Protein AF-0000000079286617 (afdb_homodimer)

Nearest PDB structures (foldseek):
  8dpw-assembly1_A  TM=8.676E-01  e=1.674E-03  Homo sapiens
  8d74-assembly1_D  TM=7.896E-01  e=5.506E-03  Homo sapiens
  8dpv-assembly1_A  TM=7.436E-01  e=2.528E-02  Homo sapiens
  2q98-assembly1_A  TM=6.261E-01  e=2.191E-02  Homo sapiens
  3ncf-assembly1_A  TM=6.668E-01  e=8.316E-02  Homo sapiens

Sequence (446 aa):
MDTTSRTTLHRQCTQGLLTSLLLSAIVALCTSTPIPPEQIHPWRHYERLVRETHVLDEQHHNVYTSFKTIRFDDASIRIDDFRIAGVPSLNDLPAPVDRYSMQESELLPIHYSRLHVFEQILARARADEFQLRMEGDANFHDHLLVVLNHLQRVVSKLRQTMVSLDIAHDFDATPSNIVFANNQNHSYLNMRILYILQELNDNLSPALEDFLKFMDTHEQPSSMDTTSRTTLHRQCTQGLLTSLLLSAIVALCTSTPIPPEQIHPWRHYERLVRETHVLDEQHHNVYTSFKTIRFDDASIRIDDFRIAGVPSLNDLPAPVDRYSMQESELLPIHYSRLHVFEQILARARADEFQLRMEGDANFHDHLLVVLNHLQRVVSKLRQTMVSLDIAHDFDATPSNIVFANNQNHSYLNMRILYILQELNDNLSPALEDFLKFMDTHEQPSS

Solvent-accessible surface area (backbone atoms only — not comparable to full-atom values): 26546 Å² total; per-residue (Å²): 140,86,86,72,79,68,87,63,95,78,75,79,76,73,69,68,66,65,67,64,64,67,69,63,66,73,68,71,76,72,68,66,68,72,71,65,76,77,79,76,52,68,30,58,38,34,52,52,28,47,51,39,40,51,53,31,50,52,52,38,49,52,51,48,41,48,47,29,33,72,76,59,72,31,67,78,72,73,66,80,50,54,43,46,83,86,56,70,47,58,84,75,44,74,54,70,77,57,50,71,73,51,51,67,78,61,48,50,58,55,52,49,54,48,54,51,47,46,53,56,51,48,52,50,39,33,53,47,42,57,72,61,66,52,62,74,92,70,37,52,43,64,61,46,48,54,39,49,52,35,47,51,49,28,50,50,34,47,50,51,37,35,53,75,66,70,41,88,71,72,82,81,61,71,68,78,85,77,80,74,71,91,62,87,47,63,70,58,43,52,49,51,40,50,50,52,49,49,33,50,56,58,44,46,56,60,50,50,53,51,46,48,54,55,31,69,74,37,72,75,76,82,130,136,90,76,72,85,76,63,94,70,77,76,77,75,67,70,71,63,64,68,66,61,66,71,63,66,73,68,70,77,74,68,67,68,72,74,66,76,77,80,76,53,68,28,58,38,34,52,52,28,45,50,39,40,49,53,31,50,52,54,39,47,52,50,48,42,48,47,28,33,71,76,62,70,31,67,79,72,71,66,82,52,55,43,45,83,86,58,69,48,59,82,75,46,74,52,70,76,57,50,71,73,51,50,67,77,63,48,49,58,55,52,49,55,49,53,51,48,46,53,57,52,47,53,48,38,33,52,46,42,54,71,61,66,52,61,73,92,69,38,53,43,66,61,46,48,53,39,49,53,34,47,50,50,27,50,50,36,48,49,52,38,36,54,74,66,69,40,88,72,74,82,80,62,69,68,78,84,77,80,73,70,91,62,88,47,63,70,58,43,52,51,51,39,49,48,53,47,49,33,49,56,58,44,46,55,60,50,50,52,51,44,49,54,54,31,68,73,38,72,74,76,82,130

Foldseek 3Di:
DDDPDPDPPDDDPDPPPPVPPPVPPPPPCCVVVPPPPPLPFLLVLLVQLLVLLVVLLVLLLVLLQLLCCVVVVDSPDDDVVDDDPQQDAPVVQPDPVVLLPDDCLPRLQVLLLNLLSLLQLLVVLLVLLVLLVDDDSNRCNVSSVVSSVSSVVSSVSSVVSCVSVVRDDDPVDDPDDDDDDDDSDNVVSSVSSSNSSVRVSSSSVVVSVSSVSVSVVGDDDDD/DDPDDPPPPDPDPPPPPPVVPPVPPPPPCVVVVPPPPPLPFLLVLLVQLLVLLVVLLVLLLVLLQLLCCPVVVDSPDDDVVDDDPPQDAPVPQPDPVVLLPDDCLPRLQVLLLNLLSLLLLLVVLLVLLVLLVDDDSNRCNVSSVVSSVSSVVSSVSSVVSCVSVVRDDDPVDDPDDDDDDDDSDNVVSSVSSSNSSVRVSSSSVVVSVSSVSVSVVGDDDDD

Secondary structure (DSSP, 8-state):
--S-SSTT--SGGGGGGGGGTGGGS----------------HHHHHHHHHHHHHHHHHHHHHHHHHHHHHHHS-TT---TTEEETTS--GGGSPPHHHHHH--HHHHHHHHHHHHHHHHHHHHHHHHHHHHHT--GGG--HHHHHHHHHHHHHHHHHHHHHHHHTT----TTPPPP---------HHHHHHHHHHHHHHHHHHHHHHHHHHHHHHHHSPPPP-/---------SGGGGGGGSGGGGGGS----------------HHHHHHHHHHHHHHHHHHHHHHHHHHHHHHHS-TT---TTEEETTS--GGGSPPHHHHHH--HHHHHHHHHHHHHHHHHHHHHHHHHHHHHT--GGG--HHHHHHHHHHHHHHHHHHHHHHHHTT----TTPPPP---------HHHHHHHHHHHHHHHHHHHHHHHHHHHHHHHTSPPPP-

Organism: Patiria miniata (NCBI:txid46514)

Structure (mmCIF, N/CA/C/O backbone):
data_AF-0000000079286617-model_v1
#
loop_
_entity.id
_entity.type
_entity.pdbx_description
1 polymer 'Uncharacterized protein'
#
loop_
_atom_site.group_PDB
_atom_site.id
_atom_site.type_symbol
_atom_site.label_atom_id
_atom_site.label_alt_id
_atom_site.label_comp_id
_atom_site.label_asym_id
_atom_site.label_entity_id
_atom_site.label_seq_id
_atom_site.pdbx_PDB_ins_code
_atom_site.Cartn_x
_atom_site.Cartn_y
_atom_site.Cartn_z
_atom_site.occupancy
_atom_site.B_iso_or_equiv
_atom_site.auth_seq_id
_atom_site.auth_comp_id
_atom_site.auth_asym_id
_atom_site.auth_atom_id
_atom_site.pdbx_PDB_model_num
ATOM 1 N N . MET A 1 1 ? 25.359 62.062 103.312 1 26.34 1 MET A N 1
ATOM 2 C CA . MET A 1 1 ? 25.484 61.031 102.312 1 26.34 1 MET A CA 1
ATOM 3 C C . MET A 1 1 ? 24.109 60.594 101.812 1 26.34 1 MET A C 1
ATOM 5 O O . MET A 1 1 ? 23.375 59.938 102.562 1 26.34 1 MET A O 1
ATOM 9 N N . ASP A 1 2 ? 23.484 61.375 100.875 1 23.72 2 ASP A N 1
ATOM 10 C CA . ASP A 1 2 ? 22.188 61.844 100.438 1 23.72 2 ASP A CA 1
ATOM 11 C C . ASP A 1 2 ? 21.438 60.75 99.688 1 23.72 2 ASP A C 1
ATOM 13 O O . ASP A 1 2 ? 22.031 60 98.875 1 23.72 2 ASP A O 1
ATOM 17 N N . THR A 1 3 ? 20.156 60.281 100.125 1 28.64 3 THR A N 1
ATOM 18 C CA . THR A 1 3 ? 18.953 59.469 99.938 1 28.64 3 THR A CA 1
ATOM 19 C C . THR A 1 3 ? 18.391 59.594 98.562 1 28.64 3 THR A C 1
ATOM 21 O O . THR A 1 3 ? 17.562 58.781 98.125 1 28.64 3 THR A O 1
ATOM 24 N N . THR A 1 4 ? 18.406 60.812 98 1 27.11 4 THR A N 1
ATOM 25 C CA . THR A 1 4 ? 17.328 61.281 97.125 1 27.11 4 THR A CA 1
ATOM 26 C C . THR A 1 4 ? 17.422 60.656 95.75 1 27.11 4 THR A C 1
ATOM 28 O O . THR A 1 4 ? 16.422 60.562 95 1 27.11 4 THR A O 1
ATOM 31 N N . SER A 1 5 ? 18.562 60.5 95.125 1 22.77 5 SER A N 1
ATOM 32 C CA . SER A 1 5 ? 18.609 60.781 93.688 1 22.77 5 SER A CA 1
ATOM 33 C C . SER A 1 5 ? 18.062 59.656 92.875 1 22.77 5 SER A C 1
ATOM 35 O O . SER A 1 5 ? 18.219 59.625 91.625 1 22.77 5 SER A O 1
ATOM 37 N N . ARG A 1 6 ? 18.016 58.406 93.562 1 29.38 6 ARG A N 1
ATOM 38 C CA . ARG A 1 6 ? 18.062 57.312 92.625 1 29.38 6 ARG A CA 1
ATOM 39 C C . ARG A 1 6 ? 16.828 57.312 91.688 1 29.38 6 ARG A C 1
ATOM 41 O O . ARG A 1 6 ? 16.938 57 90.5 1 29.38 6 ARG A O 1
ATOM 48 N N . THR A 1 7 ? 15.695 57.188 92.188 1 28.81 7 THR A N 1
ATOM 49 C CA . THR A 1 7 ? 14.773 56.281 91.5 1 28.81 7 THR A CA 1
ATOM 50 C C . THR A 1 7 ? 13.953 57.031 90.5 1 28.81 7 THR A C 1
ATOM 52 O O . THR A 1 7 ? 12.844 57.469 90.75 1 28.81 7 THR A O 1
ATOM 55 N N . THR A 1 8 ? 14.43 57.906 89.688 1 24.02 8 THR A N 1
ATOM 56 C CA . THR A 1 8 ? 13.828 58.719 88.625 1 24.02 8 THR A CA 1
ATOM 57 C C . THR A 1 8 ? 13.289 57.844 87.562 1 24.02 8 THR A C 1
ATOM 59 O O . THR A 1 8 ? 12.461 58.281 86.75 1 24.02 8 THR A O 1
ATOM 62 N N . LEU A 1 9 ? 13.977 56.688 87.062 1 29.55 9 LEU A N 1
ATOM 63 C CA . LEU A 1 9 ? 13.875 56.344 85.688 1 29.55 9 LEU A CA 1
ATOM 64 C C . LEU A 1 9 ? 12.516 55.75 85.375 1 29.55 9 LEU A C 1
ATOM 66 O O . LEU A 1 9 ? 12.227 54.625 85.75 1 29.55 9 LEU A O 1
ATOM 70 N N . HIS A 1 10 ? 11.219 56.438 85.5 1 25.42 10 HIS A N 1
ATOM 71 C CA . HIS A 1 10 ? 9.773 56.281 85.375 1 25.42 10 HIS A CA 1
ATOM 72 C C . HIS A 1 10 ? 9.406 55.75 84 1 25.42 10 HIS A C 1
ATOM 74 O O . HIS A 1 10 ? 8.648 54.781 83.875 1 25.42 10 HIS A O 1
ATOM 80 N N . ARG A 1 11 ? 8.695 56.375 82.938 1 29.08 11 ARG A N 1
ATOM 81 C CA . ARG A 1 11 ? 7.402 56.469 82.25 1 29.08 11 ARG A CA 1
ATOM 82 C C . ARG A 1 11 ? 7.488 55.969 80.812 1 29.08 11 ARG A C 1
ATOM 84 O O . ARG A 1 11 ? 6.477 55.938 80.125 1 29.08 11 ARG A O 1
ATOM 91 N N . GLN A 1 12 ? 8.648 55.906 80.188 1 27.31 12 GLN A N 1
ATOM 92 C CA . GLN A 1 12 ? 8.531 56 78.75 1 27.31 12 GLN A CA 1
ATOM 93 C C . GLN A 1 12 ? 7.957 54.719 78.125 1 27.31 12 GLN A C 1
ATOM 95 O O . GLN A 1 12 ? 7.48 54.75 77 1 27.31 12 GLN A O 1
ATOM 100 N N . CYS A 1 13 ? 8.023 53.594 78.688 1 28.12 13 CYS A N 1
ATOM 101 C CA . CYS A 1 13 ? 8.031 52.406 77.875 1 28.12 13 CYS A CA 1
ATOM 102 C C . CYS A 1 13 ? 6.613 52.031 77.438 1 28.12 13 CYS A C 1
ATOM 104 O O . CYS A 1 13 ? 6.426 51.156 76.625 1 28.12 13 CYS A O 1
ATOM 106 N N . THR A 1 14 ? 5.555 52.438 78.125 1 28.39 14 THR A N 1
ATOM 107 C CA . THR A 1 14 ? 4.34 51.656 77.938 1 28.39 14 THR A CA 1
ATOM 108 C C . THR A 1 14 ? 3.656 52.094 76.625 1 28.39 14 THR A C 1
ATOM 110 O O . THR A 1 14 ? 2.678 51.5 76.188 1 28.39 14 THR A O 1
ATOM 113 N N . GLN A 1 15 ? 3.906 53.312 76.062 1 33.75 15 GLN A N 1
ATOM 114 C CA . GLN A 1 15 ? 2.932 53.719 75.062 1 33.75 15 GLN A CA 1
ATOM 115 C C . GLN A 1 15 ? 3.092 52.938 73.812 1 33.75 15 GLN A C 1
ATOM 117 O O . GLN A 1 15 ? 2.23 53 72.938 1 33.75 15 GLN A O 1
ATOM 122 N N . GLY A 1 16 ? 4.184 52.312 73.5 1 32.38 16 GLY A N 1
ATOM 123 C CA . GLY A 1 16 ? 4.387 51.969 72.125 1 32.38 16 GLY A CA 1
ATOM 124 C C . GLY A 1 16 ? 3.529 50.812 71.688 1 32.38 16 GLY A C 1
ATOM 125 O O . GLY A 1 16 ? 3.584 50.406 70.5 1 32.38 16 GLY A O 1
ATOM 126 N N . LEU A 1 17 ? 2.949 50.062 72.625 1 34.22 17 LEU A N 1
ATOM 127 C CA . LEU A 1 17 ? 2.428 48.781 72.188 1 34.22 17 LEU A CA 1
ATOM 128 C C . LEU A 1 17 ? 1.095 49 71.438 1 34.22 17 LEU A C 1
ATOM 130 O O . LEU A 1 17 ? 0.598 48.062 70.812 1 34.22 17 LEU A O 1
ATOM 134 N N . LEU A 1 18 ? 0.449 50.094 71.688 1 35.06 18 LEU A N 1
ATOM 135 C CA . LEU A 1 18 ? -0.906 50.094 71.188 1 35.06 18 LEU A CA 1
ATOM 136 C C . LEU A 1 18 ? -0.886 50.219 69.625 1 35.06 18 LEU A C 1
ATOM 138 O O . LEU A 1 18 ? -1.867 49.906 69 1 35.06 18 LEU A O 1
ATOM 142 N N . THR A 1 19 ? 0.154 50.906 69.125 1 38.09 19 THR A N 1
ATOM 143 C CA . THR A 1 19 ? -0.018 51.25 67.75 1 38.09 19 THR A CA 1
ATOM 144 C C . THR A 1 19 ? 0.09 50 66.875 1 38.09 19 THR A C 1
ATOM 146 O O . THR A 1 19 ? -0.281 50.031 65.688 1 38.09 19 THR A O 1
ATOM 149 N N . SER A 1 20 ? 0.682 48.938 67.438 1 37.12 20 SER A N 1
ATOM 150 C CA . SER A 1 20 ? 0.965 47.906 66.438 1 37.12 20 SER A CA 1
ATOM 151 C C . SER A 1 20 ? -0.296 47.125 66.062 1 37.12 20 SER A C 1
ATOM 153 O O . SER A 1 20 ? -0.296 46.344 65.125 1 37.12 20 SER A O 1
ATOM 155 N N . LEU A 1 21 ? -1.249 47.188 66.938 1 35.94 21 LEU A N 1
ATOM 156 C CA . LEU A 1 21 ? -2.271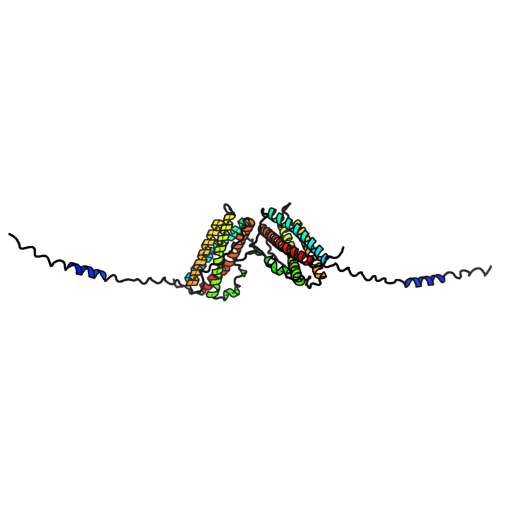 46.156 66.688 1 35.94 21 LEU A CA 1
ATOM 157 C C . LEU A 1 21 ? -3.16 46.594 65.562 1 35.94 21 LEU A C 1
ATOM 159 O O . LEU A 1 21 ? -3.865 45.75 64.938 1 35.94 21 LEU A O 1
ATOM 163 N N . LEU A 1 22 ? -3.252 47.938 65.375 1 37.19 22 LEU A N 1
ATOM 164 C CA . LEU A 1 22 ? -4.336 48.25 64.438 1 37.19 22 LEU A CA 1
ATOM 165 C C . LEU A 1 22 ? -3.941 47.969 63 1 37.19 22 LEU A C 1
ATOM 167 O O . LEU A 1 22 ? -4.758 48.094 62.094 1 37.19 22 LEU A O 1
ATOM 171 N N . LEU A 1 23 ? -2.641 47.844 62.781 1 40.84 23 LEU A N 1
ATOM 172 C CA . LEU A 1 23 ? -2.383 47.812 61.344 1 40.84 23 LEU A CA 1
ATOM 173 C C . LEU A 1 23 ? -2.83 46.469 60.75 1 40.84 23 LEU A C 1
ATOM 175 O O . LEU A 1 23 ? -2.68 46.25 59.531 1 40.84 23 LEU A O 1
ATOM 179 N N . SER A 1 24 ? -3.17 45.562 61.625 1 37.78 24 SER A N 1
ATOM 180 C CA . SER A 1 24 ? -3.273 44.281 60.969 1 37.78 24 SER A CA 1
ATOM 181 C C . SER A 1 24 ? -4.539 44.188 60.094 1 37.78 24 SER A C 1
ATOM 183 O O . SER A 1 24 ? -4.789 43.188 59.469 1 37.78 24 SER A O 1
ATOM 185 N N . ALA A 1 25 ? -5.539 44.969 60.438 1 37.44 25 ALA A N 1
ATOM 186 C CA . ALA A 1 25 ? -6.816 44.469 59.938 1 37.44 25 ALA A CA 1
ATOM 187 C C . ALA A 1 25 ? -6.922 44.656 58.438 1 37.44 25 ALA A C 1
ATOM 189 O O . ALA A 1 25 ? -7.746 44.031 57.781 1 37.44 25 ALA A O 1
ATOM 190 N N . ILE A 1 26 ? -6.383 45.781 57.938 1 36.91 26 ILE A N 1
ATOM 191 C CA . ILE A 1 26 ? -7.07 46.062 56.656 1 36.91 26 ILE A CA 1
ATOM 192 C C . ILE A 1 26 ? -6.445 45.219 55.562 1 36.91 26 ILE A C 1
ATOM 194 O O . ILE A 1 26 ? -5.473 45.625 54.938 1 36.91 26 ILE A O 1
ATOM 198 N N . VAL A 1 27 ? -5.703 44.125 55.781 1 38.16 27 VAL A N 1
ATOM 199 C CA . VAL A 1 27 ? -5.363 43.469 54.531 1 38.16 27 VAL A CA 1
ATOM 200 C C . VAL A 1 27 ? -6.637 43.094 53.781 1 38.16 27 VAL A C 1
ATOM 202 O O . VAL A 1 27 ? -7.336 42.156 54.188 1 38.16 27 VAL A O 1
ATOM 205 N N . ALA A 1 28 ? -7.539 44.062 53.375 1 36.59 28 ALA A N 1
ATOM 206 C CA . ALA A 1 28 ? -8.562 43.719 52.375 1 36.59 28 ALA A CA 1
ATOM 207 C C . ALA A 1 28 ? -8 42.812 51.281 1 36.59 28 ALA A C 1
ATOM 209 O O . ALA A 1 28 ? -7.016 43.156 50.625 1 36.59 28 ALA A O 1
ATOM 210 N N . LEU A 1 29 ? -8.117 41.469 51.5 1 39.75 29 LEU A N 1
ATOM 211 C CA . LEU A 1 29 ? -8.023 40.5 50.438 1 39.75 29 LEU A CA 1
ATOM 212 C C . LEU A 1 29 ? -8.648 41 49.156 1 39.75 29 LEU A C 1
ATOM 214 O O . LEU A 1 29 ? -9.867 41.094 49.062 1 39.75 29 LEU A O 1
ATOM 218 N N . CYS A 1 30 ? -8.195 42.156 48.594 1 42.47 30 CYS A N 1
ATOM 219 C CA . CYS A 1 30 ? -8.523 42.312 47.188 1 42.47 30 CYS A CA 1
ATOM 220 C C . CYS A 1 30 ? -8.359 41 46.438 1 42.47 30 CYS A C 1
ATOM 222 O O . CYS A 1 30 ? -7.246 40.656 46.031 1 42.47 30 CYS A O 1
ATOM 224 N N . THR A 1 31 ? -8.992 39.938 46.938 1 41.25 31 THR A N 1
ATOM 225 C CA . THR A 1 31 ? -9.109 38.812 46 1 41.25 31 THR A CA 1
ATOM 226 C C . THR A 1 31 ? -9.492 39.281 44.625 1 41.25 31 THR A C 1
ATOM 228 O O . THR A 1 31 ? -10.641 39.688 44.375 1 41.25 31 THR A O 1
ATOM 231 N N . SER A 1 32 ? -8.625 40.094 44 1 42.47 32 SER A N 1
ATOM 232 C CA . SER A 1 32 ? -8.906 40.219 42.562 1 42.47 32 SER A CA 1
ATOM 233 C C . SER A 1 32 ? -9.406 38.906 42 1 42.47 32 SER A C 1
ATOM 235 O O . SER A 1 32 ? -8.742 37.875 42.094 1 42.47 32 SER A O 1
ATOM 237 N N . THR A 1 33 ? -10.695 38.719 41.938 1 48.59 33 THR A N 1
ATOM 238 C CA . THR A 1 33 ? -11.219 37.625 41.125 1 48.59 33 THR A CA 1
ATOM 239 C C . THR A 1 33 ? -10.344 37.438 39.906 1 48.59 33 THR A C 1
ATOM 241 O O . THR A 1 33 ? -10.008 38.375 39.188 1 48.59 33 THR A O 1
ATOM 244 N N . PRO A 1 34 ? -9.516 36.438 39.906 1 46.72 34 PRO A N 1
ATOM 245 C CA . PRO A 1 34 ? -8.805 36.219 38.625 1 46.72 34 PRO A CA 1
ATOM 246 C C . PRO A 1 34 ? -9.648 36.594 37.406 1 46.72 34 PRO A C 1
ATOM 248 O O . PRO A 1 34 ? -10.859 36.375 37.406 1 46.72 34 PRO A O 1
ATOM 251 N N . ILE A 1 35 ? -9.461 37.719 36.781 1 46.44 35 ILE A N 1
ATOM 252 C CA . ILE A 1 35 ? -10.086 37.969 35.469 1 46.44 35 ILE A CA 1
ATOM 253 C C . ILE A 1 35 ? -10.289 36.625 34.75 1 46.44 35 ILE A C 1
ATOM 255 O O . ILE A 1 35 ? -9.336 35.875 34.562 1 46.44 35 ILE A O 1
ATOM 259 N N . PRO A 1 36 ? -11.445 36.094 34.812 1 46.69 36 PRO A N 1
ATOM 260 C CA . PRO A 1 36 ? -11.602 34.875 34 1 46.69 36 PRO A CA 1
ATOM 261 C C . PRO A 1 36 ? -10.852 34.938 32.688 1 46.69 36 PRO A C 1
ATOM 263 O O . PRO A 1 36 ? -10.641 36.031 32.125 1 46.69 36 PRO A O 1
ATOM 266 N N . PRO A 1 37 ? -9.922 34.094 32.438 1 50.5 37 PRO A N 1
ATOM 267 C CA . PRO A 1 37 ? -9.25 34.219 31.141 1 50.5 37 PRO A CA 1
ATOM 268 C C . PRO A 1 37 ? -10.18 34.688 30.031 1 50.5 37 PRO A C 1
ATOM 270 O O . PRO A 1 37 ? -11.328 34.25 29.953 1 50.5 37 PRO A O 1
ATOM 273 N N . GLU A 1 38 ? -10.195 35.906 29.656 1 53.78 38 GLU A N 1
ATOM 274 C CA . GLU A 1 38 ? -10.992 36.406 28.547 1 53.78 38 GLU A CA 1
ATOM 275 C C . GLU A 1 38 ? -11.195 35.344 27.469 1 53.78 38 GLU A C 1
ATOM 277 O O . GLU A 1 38 ? -10.227 34.781 26.969 1 53.78 38 GLU A O 1
ATOM 282 N N . GLN A 1 39 ? -12.367 34.75 27.469 1 71.31 39 GLN A N 1
ATOM 283 C CA . GLN A 1 39 ? -12.727 33.719 26.5 1 71.31 39 GLN A CA 1
ATOM 284 C C . GLN A 1 39 ? -12.445 34.188 25.062 1 71.31 39 GLN A C 1
ATOM 286 O O . GLN A 1 39 ? -13.008 35.188 24.609 1 71.31 39 GLN A O 1
ATOM 291 N N . ILE A 1 40 ? -11.328 33.781 24.391 1 81.38 40 ILE A N 1
ATOM 292 C CA . ILE A 1 40 ? -10.992 34.125 23 1 81.38 40 ILE A CA 1
ATOM 293 C C . ILE A 1 40 ? -12.156 33.75 22.094 1 81.38 40 ILE A C 1
ATOM 295 O O . ILE A 1 40 ? -12.695 32.625 22.172 1 81.38 40 ILE A O 1
ATOM 299 N N . HIS A 1 41 ? -12.703 34.75 21.391 1 90.12 41 HIS A N 1
ATOM 300 C CA . HIS A 1 41 ? -13.789 34.562 20.438 1 90.12 41 HIS A CA 1
ATOM 301 C C . HIS A 1 41 ? -13.492 33.406 19.469 1 90.12 41 HIS A C 1
ATOM 303 O O . HIS A 1 41 ? -12.352 33.25 19.016 1 90.12 41 HIS A O 1
ATOM 309 N N . PRO A 1 42 ? -14.453 32.656 19.203 1 90.69 42 PRO A N 1
ATOM 310 C CA . PRO A 1 42 ? -14.242 31.5 18.344 1 90.69 42 PRO A CA 1
ATOM 311 C C . PRO A 1 42 ? -13.578 31.859 17.016 1 90.69 42 PRO A C 1
ATOM 313 O O . PRO A 1 42 ? -12.703 31.141 16.531 1 90.69 42 PRO A O 1
ATOM 316 N N . TRP A 1 43 ? -13.93 32.969 16.469 1 94.56 43 TRP A N 1
ATOM 317 C CA . TRP A 1 43 ? -13.328 33.406 15.219 1 94.56 43 TRP A CA 1
ATOM 318 C C . TRP A 1 43 ? -11.812 33.531 15.367 1 94.56 43 TRP A C 1
ATOM 320 O O . TRP A 1 43 ? -11.062 33.156 14.453 1 94.56 43 TRP A O 1
ATOM 330 N N . ARG A 1 44 ? -11.391 34.031 16.438 1 94.88 44 ARG A N 1
ATOM 331 C CA . ARG A 1 44 ? -9.961 34.219 16.672 1 94.88 44 ARG A CA 1
ATOM 332 C C . ARG A 1 44 ? -9.242 32.875 16.797 1 94.88 44 ARG A C 1
ATOM 334 O O . ARG A 1 44 ? -8.094 32.75 16.391 1 94.88 44 ARG A O 1
ATOM 341 N N . HIS A 1 45 ? -9.867 31.922 17.359 1 96.12 45 HIS A N 1
ATOM 342 C CA . HIS A 1 45 ? -9.305 30.578 17.406 1 96.12 45 HIS A CA 1
ATOM 343 C C . HIS A 1 45 ? -9.109 30.016 16 1 96.12 45 HIS A C 1
ATOM 345 O O . HIS A 1 45 ? -8.039 29.484 15.688 1 96.12 45 HIS A O 1
ATOM 351 N N . TYR A 1 46 ? -10.047 30.203 15.156 1 97.75 46 TYR A N 1
ATOM 352 C CA . TYR A 1 46 ? -9.953 29.734 13.781 1 97.75 46 TYR A CA 1
ATOM 353 C C . TYR A 1 46 ? -8.883 30.5 13.016 1 97.75 46 TYR A C 1
ATOM 355 O O . TYR A 1 46 ? -8.148 29.922 12.211 1 97.75 46 TYR A O 1
ATOM 363 N N . GLU A 1 47 ? -8.859 31.781 13.281 1 97.62 47 GLU A N 1
ATOM 364 C CA . GLU A 1 47 ? -7.844 32.594 12.617 1 97.62 47 GLU A CA 1
ATOM 365 C C . GLU A 1 47 ? -6.441 32.031 12.875 1 97.62 47 GLU A C 1
ATOM 367 O O . GLU A 1 47 ? -5.637 31.922 11.953 1 97.62 47 GLU A O 1
ATOM 372 N N . ARG A 1 48 ? -6.195 31.703 14.117 1 97.69 48 ARG A N 1
ATOM 373 C CA . ARG A 1 48 ? -4.902 31.141 14.492 1 97.69 48 ARG A CA 1
ATOM 374 C C . ARG A 1 48 ? -4.703 29.766 13.867 1 97.69 48 ARG A C 1
ATOM 376 O O . ARG A 1 48 ? -3.617 29.453 13.383 1 97.69 48 ARG A O 1
ATOM 383 N N . LEU A 1 49 ? -5.73 28.953 13.898 1 98.62 49 LEU A N 1
ATOM 384 C CA . LEU A 1 49 ? -5.684 27.609 13.32 1 98.62 49 LEU A CA 1
ATOM 385 C C . LEU A 1 49 ? -5.391 27.672 11.828 1 98.62 49 LEU A C 1
ATOM 387 O O . LEU A 1 49 ? -4.492 26.984 11.336 1 98.62 49 LEU A O 1
ATOM 391 N N . VAL A 1 50 ? -6.062 28.484 11.125 1 98.69 50 VAL A N 1
ATOM 392 C CA . VAL A 1 50 ? -5.91 28.641 9.68 1 98.69 50 VAL A CA 1
ATOM 393 C C . VAL A 1 50 ? -4.504 29.156 9.367 1 98.69 50 VAL A C 1
ATOM 395 O O . VAL A 1 50 ? -3.836 28.625 8.477 1 98.69 50 VAL A O 1
ATOM 398 N N . ARG A 1 51 ? -4.086 30.141 10.117 1 98.44 51 ARG A N 1
ATOM 399 C CA . ARG A 1 51 ? -2.748 30.688 9.906 1 98.44 51 ARG A CA 1
ATOM 400 C C . ARG A 1 51 ? -1.681 29.625 10.086 1 98.44 51 ARG A C 1
ATOM 402 O O . ARG A 1 51 ? -0.809 29.453 9.234 1 98.44 51 ARG A O 1
ATOM 409 N N . GLU A 1 52 ? -1.762 28.922 11.18 1 98.5 52 GLU A N 1
ATOM 410 C CA . GLU A 1 52 ? -0.784 27.875 11.453 1 98.5 52 GLU A CA 1
ATOM 411 C C . GLU A 1 52 ? -0.841 26.781 10.391 1 98.5 52 GLU A C 1
ATOM 413 O O . GLU A 1 52 ? 0.189 26.219 10.016 1 98.5 52 GLU A O 1
ATOM 418 N N . THR A 1 53 ? -2.027 26.438 9.945 1 98.81 53 THR A N 1
ATOM 419 C CA . THR A 1 53 ? -2.176 25.406 8.93 1 98.81 53 THR A CA 1
ATOM 420 C C . THR A 1 53 ? -1.568 25.859 7.602 1 98.81 53 THR A C 1
ATOM 422 O O . THR A 1 53 ? -0.955 25.062 6.891 1 98.81 53 THR A O 1
ATOM 425 N N . HIS A 1 54 ? -1.733 27.109 7.281 1 98.62 54 HIS A N 1
ATOM 426 C CA . HIS A 1 54 ? -1.116 27.656 6.078 1 98.62 54 HIS A CA 1
ATOM 427 C C . HIS A 1 54 ? 0.404 27.562 6.141 1 98.62 54 HIS A C 1
ATOM 429 O O . HIS A 1 54 ? 1.047 27.188 5.152 1 98.62 54 HIS A O 1
ATOM 435 N N . VAL A 1 55 ? 0.925 27.938 7.234 1 98.69 55 VAL A N 1
ATOM 436 C CA . VAL A 1 55 ? 2.373 27.859 7.41 1 98.69 55 VAL A CA 1
ATOM 437 C C . VAL A 1 55 ? 2.836 26.406 7.273 1 98.69 55 VAL A C 1
ATOM 439 O O . VAL A 1 55 ? 3.824 26.125 6.59 1 98.69 55 VAL A O 1
ATOM 442 N N . LEU A 1 56 ? 2.115 25.484 7.941 1 98.88 56 LEU A N 1
ATOM 443 C CA . LEU A 1 56 ? 2.428 24.062 7.816 1 98.88 56 LEU A CA 1
ATOM 444 C C . LEU A 1 56 ? 2.373 23.625 6.355 1 98.88 56 LEU A C 1
ATOM 446 O O . LEU A 1 56 ? 3.279 22.938 5.875 1 98.88 56 LEU A O 1
ATOM 450 N N . ASP A 1 57 ? 1.335 23.953 5.695 1 98.69 57 ASP A N 1
ATOM 451 C CA . ASP A 1 57 ? 1.133 23.562 4.301 1 98.69 57 ASP A CA 1
ATOM 452 C C . ASP A 1 57 ? 2.291 24.047 3.428 1 98.69 57 ASP A C 1
ATOM 454 O O . ASP A 1 57 ? 2.805 23.281 2.604 1 98.69 57 ASP A O 1
ATOM 458 N N . GLU A 1 58 ? 2.668 25.25 3.613 1 98.25 58 GLU A N 1
ATOM 459 C CA . GLU A 1 58 ? 3.762 25.812 2.834 1 98.25 58 GLU A CA 1
ATOM 460 C C . GLU A 1 58 ? 5.074 25.094 3.115 1 98.25 58 GLU A C 1
ATOM 462 O O . GLU A 1 58 ? 5.793 24.719 2.189 1 98.25 58 GLU A O 1
ATOM 467 N N . GLN A 1 59 ? 5.34 24.938 4.383 1 98.44 59 GLN A N 1
ATOM 468 C CA . GLN A 1 59 ? 6.574 24.266 4.77 1 98.44 59 GLN A CA 1
ATOM 469 C C . GLN A 1 59 ? 6.586 22.812 4.273 1 98.44 59 GLN A C 1
ATOM 471 O O . GLN A 1 59 ? 7.598 22.344 3.748 1 98.44 59 GLN A O 1
ATOM 476 N N . HIS A 1 60 ? 5.484 22.172 4.48 1 98.81 60 HIS A N 1
ATOM 477 C CA . HIS A 1 60 ? 5.363 20.781 4.047 1 98.81 60 HIS A CA 1
ATOM 478 C C . HIS A 1 60 ? 5.523 20.656 2.535 1 98.81 60 HIS A C 1
ATOM 480 O O . HIS A 1 60 ? 6.23 19.766 2.051 1 98.81 60 HIS A O 1
ATOM 486 N N . HIS A 1 61 ? 4.863 21.469 1.825 1 98.31 61 HIS A N 1
ATOM 487 C CA . HIS A 1 61 ? 4.926 21.438 0.369 1 98.31 61 HIS A CA 1
ATOM 488 C C . HIS A 1 61 ? 6.363 21.578 -0.123 1 98.31 61 HIS A C 1
ATOM 490 O O . HIS A 1 61 ? 6.785 20.875 -1.041 1 98.31 61 HIS A O 1
ATOM 496 N N . ASN A 1 62 ? 7.059 22.453 0.433 1 98.06 62 ASN A N 1
ATOM 497 C CA . ASN A 1 62 ? 8.461 22.656 0.077 1 98.06 62 ASN A CA 1
ATOM 498 C C . ASN A 1 62 ? 9.281 21.391 0.326 1 98.06 62 ASN A C 1
ATOM 500 O O . ASN A 1 62 ? 10.055 20.969 -0.535 1 98.06 62 ASN A O 1
ATOM 504 N N . VAL A 1 63 ? 9.078 20.812 1.48 1 98.62 63 VAL A N 1
ATOM 505 C CA . VAL A 1 63 ? 9.812 19.609 1.849 1 98.62 63 VAL A CA 1
ATOM 506 C C . VAL A 1 63 ? 9.414 18.453 0.927 1 98.62 63 VAL A C 1
ATOM 508 O O . VAL A 1 63 ? 10.273 17.734 0.425 1 98.62 63 VAL A O 1
ATOM 511 N N . TYR A 1 64 ? 8.125 18.297 0.681 1 98.75 64 TYR A N 1
ATOM 512 C CA . TYR A 1 64 ? 7.578 17.234 -0.158 1 98.75 64 TYR A CA 1
ATOM 513 C C . TYR A 1 64 ? 8.117 17.328 -1.58 1 98.75 64 TYR A C 1
ATOM 515 O O . TYR A 1 64 ? 8.602 16.344 -2.135 1 98.75 64 TYR A O 1
ATOM 523 N N . THR A 1 65 ? 8.133 18.5 -2.121 1 98.44 65 THR A N 1
ATOM 524 C CA . THR A 1 65 ? 8.625 18.734 -3.477 1 98.44 65 THR A CA 1
ATOM 525 C C . THR A 1 65 ? 10.133 18.484 -3.551 1 98.44 65 THR A C 1
ATOM 527 O O . THR A 1 65 ? 10.609 17.812 -4.477 1 98.44 65 THR A O 1
ATOM 530 N N . SER A 1 66 ? 10.859 19 -2.596 1 98.5 66 SER A N 1
ATOM 531 C CA . SER A 1 66 ? 12.305 18.797 -2.561 1 98.5 66 SER A CA 1
ATOM 532 C C . SER A 1 66 ? 12.641 17.312 -2.414 1 98.5 66 SER A C 1
ATOM 534 O O . SER A 1 66 ? 13.57 16.828 -3.059 1 98.5 66 SER A O 1
ATOM 536 N N . PHE A 1 67 ? 11.922 16.656 -1.536 1 98.62 67 PHE A N 1
ATOM 537 C CA . PHE A 1 67 ? 12.141 15.227 -1.316 1 98.62 67 PHE A CA 1
ATOM 538 C C . PHE A 1 67 ? 11.984 14.445 -2.617 1 98.62 67 PHE A C 1
ATOM 540 O O . PHE A 1 67 ? 12.844 13.633 -2.969 1 98.62 67 PHE A O 1
ATOM 547 N N . LYS A 1 68 ? 10.875 14.695 -3.357 1 98.31 68 LYS A N 1
ATOM 548 C CA . LYS A 1 68 ? 10.602 14.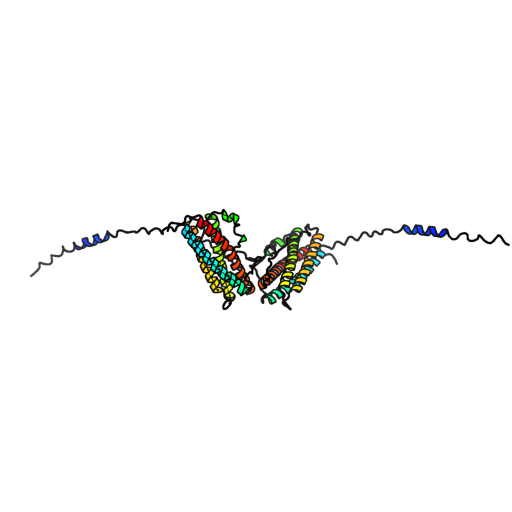039 -4.633 1 98.31 68 LYS A CA 1
ATOM 549 C C . LYS A 1 68 ? 11.711 14.312 -5.641 1 98.31 68 LYS A C 1
ATOM 551 O O . LYS A 1 68 ? 12.18 13.398 -6.328 1 98.31 68 LYS A O 1
ATOM 556 N N . THR A 1 69 ? 12.133 15.5 -5.664 1 98.19 69 THR A N 1
ATOM 557 C CA . THR A 1 69 ? 13.133 15.922 -6.633 1 98.19 69 THR A CA 1
ATOM 558 C C . THR A 1 69 ? 14.5 15.312 -6.309 1 98.19 69 THR A C 1
ATOM 560 O O . THR A 1 69 ? 15.156 14.75 -7.184 1 98.19 69 THR A O 1
ATOM 563 N N . ILE A 1 70 ? 14.867 15.359 -5.102 1 97.88 70 ILE A N 1
ATOM 564 C CA . ILE A 1 70 ? 16.219 14.977 -4.711 1 97.88 70 ILE A CA 1
ATOM 565 C C . ILE A 1 70 ? 16.328 13.461 -4.629 1 97.88 70 ILE A C 1
ATOM 567 O O . ILE A 1 70 ? 17.312 12.867 -5.078 1 97.88 70 ILE A O 1
ATOM 571 N N . ARG A 1 71 ? 15.25 12.82 -4.086 1 96.69 71 ARG A N 1
ATOM 572 C CA . ARG A 1 71 ? 15.344 11.391 -3.797 1 96.69 71 ARG A CA 1
ATOM 573 C C . ARG A 1 71 ? 14.898 10.562 -4.996 1 96.69 71 ARG A C 1
ATOM 575 O O . ARG A 1 71 ? 15.336 9.422 -5.168 1 96.69 71 ARG A O 1
ATOM 582 N N . PHE A 1 72 ? 14.07 11.125 -5.809 1 96.25 72 PHE A N 1
ATOM 583 C CA . PHE A 1 72 ? 13.469 10.312 -6.863 1 96.25 72 PHE A CA 1
ATOM 584 C C . PHE A 1 72 ? 13.703 10.945 -8.227 1 96.25 72 PHE A C 1
ATOM 586 O O . PHE A 1 72 ? 13.281 10.398 -9.25 1 96.25 72 PHE A O 1
ATOM 593 N N . ASP A 1 73 ? 14.328 12.133 -8.25 1 95.69 73 ASP A N 1
ATOM 594 C CA . ASP A 1 73 ? 14.633 12.875 -9.469 1 95.69 73 ASP A CA 1
ATOM 595 C C . ASP A 1 73 ? 13.367 13.141 -10.281 1 95.69 73 ASP A C 1
ATOM 597 O O . ASP A 1 73 ? 13.367 13.016 -11.508 1 95.69 73 ASP A O 1
ATOM 601 N N . ASP A 1 74 ? 12.242 13.32 -9.586 1 95.06 74 ASP A N 1
ATOM 602 C CA . ASP A 1 74 ? 10.938 13.523 -10.211 1 95.06 74 ASP A CA 1
ATOM 603 C C . ASP A 1 74 ? 9.992 14.273 -9.273 1 95.06 74 ASP A C 1
ATOM 605 O O . ASP A 1 74 ? 9.375 13.672 -8.391 1 95.06 74 ASP A O 1
ATOM 609 N N . ALA A 1 75 ? 9.836 15.516 -9.57 1 94.62 75 ALA A N 1
ATOM 610 C CA . ALA A 1 75 ? 9.016 16.359 -8.711 1 94.62 75 ALA A CA 1
ATOM 611 C C . ALA A 1 75 ? 7.543 15.961 -8.781 1 94.62 75 ALA A C 1
ATOM 613 O O . ALA A 1 75 ? 6.742 16.344 -7.926 1 94.62 75 ALA A O 1
ATOM 614 N N . SER A 1 76 ? 7.199 15.203 -9.805 1 95.12 76 SER A N 1
ATOM 615 C CA . SER A 1 76 ? 5.789 14.891 -10.031 1 95.12 76 SER A CA 1
ATOM 616 C C . SER A 1 76 ? 5.453 13.484 -9.555 1 95.12 76 SER A C 1
ATOM 618 O O . SER A 1 76 ? 4.297 13.055 -9.633 1 95.12 76 SER A O 1
ATOM 620 N N . ILE A 1 77 ? 6.387 12.773 -9 1 96.5 77 ILE A N 1
ATOM 621 C CA . ILE A 1 77 ? 6.184 11.375 -8.648 1 96.5 77 ILE A CA 1
ATOM 622 C C . ILE A 1 77 ? 5.074 11.258 -7.605 1 96.5 77 ILE A C 1
ATOM 624 O O . ILE A 1 77 ? 4.992 12.078 -6.691 1 96.5 77 ILE A O 1
ATOM 628 N N . ARG A 1 78 ? 4.246 10.242 -7.852 1 95.44 78 ARG A N 1
ATOM 629 C CA . ARG A 1 78 ? 3.234 9.805 -6.898 1 95.44 78 ARG A CA 1
ATOM 630 C C . ARG A 1 78 ? 3.189 8.281 -6.816 1 95.44 78 ARG A C 1
ATOM 632 O O . ARG A 1 78 ? 3.553 7.59 -7.77 1 95.44 78 ARG A O 1
ATOM 639 N N . ILE A 1 79 ? 2.875 7.773 -5.668 1 94.69 79 ILE A N 1
ATOM 640 C CA . ILE A 1 79 ? 2.826 6.324 -5.504 1 94.69 79 ILE A CA 1
ATOM 641 C C . ILE A 1 79 ? 1.4 5.891 -5.176 1 94.69 79 ILE A C 1
ATOM 643 O O . ILE A 1 79 ? 1.175 5.172 -4.199 1 94.69 79 ILE A O 1
ATOM 647 N N . ASP A 1 80 ? 0.522 6.078 -6.102 1 92.06 80 ASP A N 1
ATOM 648 C CA . ASP A 1 80 ? -0.924 6.047 -5.902 1 92.06 80 ASP A CA 1
ATOM 649 C C . ASP A 1 80 ? -1.428 4.609 -5.762 1 92.06 80 ASP A C 1
ATOM 651 O O . ASP A 1 80 ? -2.477 4.37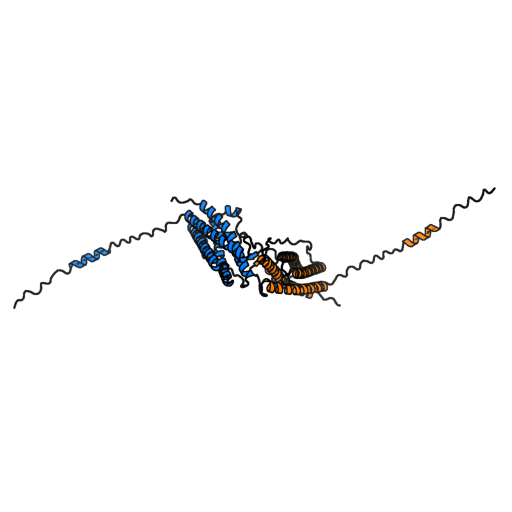1 -5.16 1 92.06 80 ASP A O 1
ATOM 655 N N . ASP A 1 81 ? -0.683 3.688 -6.188 1 92.69 81 ASP A N 1
ATOM 656 C CA . ASP A 1 81 ? -1.115 2.2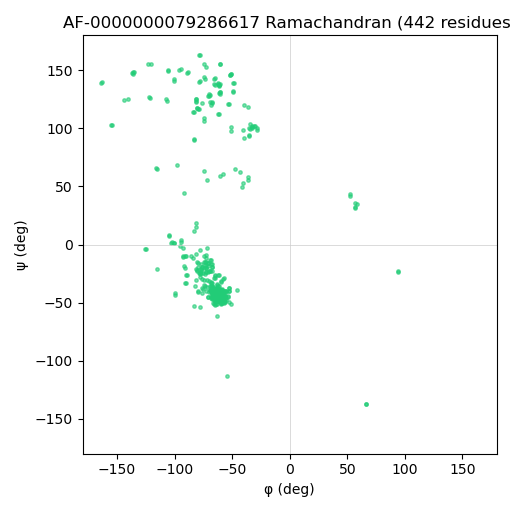95 -6.094 1 92.69 81 ASP A CA 1
ATOM 657 C C . ASP A 1 81 ? -0.913 1.75 -4.684 1 92.69 81 ASP A C 1
ATOM 659 O O . ASP A 1 81 ? -1.593 0.808 -4.273 1 92.69 81 ASP A O 1
ATOM 663 N N . PHE A 1 82 ? 0.049 2.398 -4.004 1 94.88 82 PHE A N 1
ATOM 664 C CA . PHE A 1 82 ? 0.458 1.844 -2.721 1 94.88 82 PHE A CA 1
ATOM 665 C C . PHE A 1 82 ? -0.408 2.395 -1.593 1 94.88 82 PHE A C 1
ATOM 667 O O . PHE A 1 82 ? -0.875 3.533 -1.661 1 94.88 82 PHE A O 1
ATOM 674 N N . ARG A 1 83 ? -0.563 1.546 -0.622 1 93.81 83 ARG A N 1
ATOM 675 C CA . ARG A 1 83 ? -1.19 1.922 0.642 1 93.81 83 ARG A CA 1
ATOM 676 C C . ARG A 1 83 ? -0.418 1.351 1.826 1 93.81 83 ARG A C 1
ATOM 678 O O . ARG A 1 83 ? 0.234 0.312 1.707 1 93.81 83 ARG A O 1
ATOM 685 N N . ILE A 1 84 ? -0.457 2.072 2.871 1 94.75 84 ILE A N 1
ATOM 686 C CA . ILE A 1 84 ? 0.059 1.575 4.145 1 94.75 84 ILE A CA 1
ATOM 687 C C . ILE A 1 84 ? -1.044 1.611 5.199 1 94.75 84 ILE A C 1
ATOM 689 O O . ILE A 1 84 ? -1.651 2.658 5.434 1 94.75 84 ILE A O 1
ATOM 693 N N . ALA A 1 85 ? -1.226 0.477 5.797 1 89.38 85 ALA A N 1
ATOM 694 C CA . ALA A 1 85 ? -2.279 0.371 6.805 1 89.38 85 ALA A CA 1
ATOM 695 C C . ALA A 1 85 ? -2.023 1.322 7.969 1 89.38 85 ALA A C 1
ATOM 697 O O . ALA A 1 85 ? -0.888 1.452 8.438 1 89.38 85 ALA A O 1
ATOM 698 N N . GLY A 1 86 ? -3.076 1.963 8.391 1 90.25 86 GLY A N 1
ATOM 699 C CA . GLY A 1 86 ? -2.967 2.84 9.547 1 90.25 86 GLY A CA 1
ATOM 700 C C . GLY A 1 86 ? -2.697 4.285 9.18 1 90.25 86 GLY A C 1
ATOM 701 O O . GLY A 1 86 ? -2.881 5.188 10 1 90.25 86 GLY A O 1
ATOM 702 N N . VAL A 1 87 ? -2.139 4.5 7.98 1 94.81 87 VAL A N 1
ATOM 703 C CA . VAL A 1 87 ? -1.918 5.867 7.523 1 94.81 87 VAL A CA 1
ATOM 704 C C . VAL A 1 87 ? -3.213 6.434 6.945 1 94.81 87 VAL A C 1
ATOM 706 O O . VAL A 1 87 ? -3.807 5.844 6.039 1 94.81 87 VAL A O 1
ATOM 709 N N . PRO A 1 88 ? -3.594 7.57 7.496 1 94.69 88 PRO A N 1
ATOM 710 C CA . PRO A 1 88 ? -4.836 8.148 6.98 1 94.69 88 PRO A CA 1
ATOM 711 C C . PRO A 1 88 ? -4.754 8.484 5.492 1 94.69 88 PRO A C 1
ATOM 713 O O . PRO A 1 88 ? -3.785 9.102 5.047 1 94.69 88 PRO A O 1
ATOM 716 N N . SER A 1 89 ? -5.711 8.047 4.781 1 94.31 89 SER A N 1
ATOM 717 C CA . SER A 1 89 ? -5.816 8.336 3.355 1 94.31 89 SER A CA 1
ATOM 718 C C . SER A 1 89 ? -6.902 9.367 3.08 1 94.31 89 SER A C 1
ATOM 720 O O . SER A 1 89 ? -7.91 9.422 3.789 1 94.31 89 SER A O 1
ATOM 722 N N . LEU A 1 90 ? -6.68 10.133 2.053 1 94 90 LEU A N 1
ATOM 723 C CA . LEU A 1 90 ? -7.684 11.102 1.63 1 94 90 LEU A CA 1
ATOM 724 C C . LEU A 1 90 ? -9.016 10.422 1.334 1 94 90 LEU A C 1
ATOM 726 O O . LEU A 1 90 ? -10.078 11 1.564 1 94 90 LEU A O 1
ATOM 730 N N . ASN A 1 91 ? -8.867 9.195 0.928 1 89.75 91 ASN A N 1
ATOM 731 C CA . ASN A 1 91 ? -10.055 8.445 0.536 1 89.75 91 ASN A CA 1
ATOM 732 C C . ASN A 1 91 ? -10.914 8.094 1.743 1 89.75 91 ASN A C 1
ATOM 734 O O . ASN A 1 91 ? -12.078 7.719 1.59 1 89.75 91 ASN A O 1
ATOM 738 N N . ASP A 1 92 ? -10.383 8.203 2.881 1 90.69 92 ASP A N 1
ATOM 739 C CA . ASP A 1 92 ? -11.133 7.891 4.094 1 90.69 92 ASP A CA 1
ATOM 740 C C . ASP A 1 92 ? -11.852 9.125 4.633 1 90.69 92 ASP A C 1
ATOM 742 O O . ASP A 1 92 ? -12.617 9.031 5.594 1 90.69 92 ASP A O 1
ATOM 746 N N . LEU A 1 93 ? -11.531 10.234 4.086 1 95.75 93 LEU A N 1
ATOM 747 C CA . LEU A 1 93 ? -12.234 11.469 4.422 1 95.75 93 LEU A CA 1
ATOM 748 C C . LEU A 1 93 ? -13.578 11.539 3.699 1 95.75 93 LEU A C 1
ATOM 750 O O . LEU A 1 93 ? -13.688 11.133 2.539 1 95.75 93 LEU A O 1
ATOM 754 N N . PRO A 1 94 ? -14.602 12.039 4.445 1 95.19 94 PRO A N 1
ATOM 755 C CA . PRO A 1 94 ? -15.828 12.273 3.688 1 95.19 94 PRO A CA 1
ATOM 756 C C . PRO A 1 94 ? -15.594 13.094 2.42 1 95.19 94 PRO A C 1
ATOM 758 O O . PRO A 1 94 ? -14.719 13.961 2.395 1 95.19 94 PRO A O 1
ATOM 761 N N . ALA A 1 95 ? -16.406 12.766 1.425 1 95 95 ALA A N 1
ATOM 762 C CA . ALA A 1 95 ? -16.266 13.477 0.155 1 95 95 ALA A CA 1
ATOM 763 C C . ALA A 1 95 ? -16.5 14.977 0.335 1 95 95 ALA A C 1
ATOM 765 O O . ALA A 1 95 ? -17.234 15.391 1.24 1 95 95 ALA A O 1
ATOM 766 N N . PRO A 1 96 ? -15.93 15.742 -0.57 1 93.81 96 PRO A N 1
ATOM 767 C CA . PRO A 1 96 ? -16.047 17.188 -0.438 1 93.81 96 PRO A CA 1
ATOM 768 C C . PRO A 1 96 ? -17.5 17.672 -0.351 1 93.81 96 PRO A C 1
ATOM 770 O O . PRO A 1 96 ? -17.812 18.531 0.462 1 93.81 96 PRO A O 1
ATOM 773 N N . VAL A 1 97 ? -18.344 17.109 -1.104 1 94 97 VAL A N 1
ATOM 774 C CA . VAL A 1 97 ? -19.75 17.531 -1.135 1 94 97 VAL A CA 1
ATOM 775 C C . VAL A 1 97 ? -20.406 17.25 0.215 1 94 97 VAL A C 1
ATOM 777 O O . VAL A 1 97 ? -21.219 18.031 0.693 1 94 97 VAL A O 1
ATOM 780 N N . ASP A 1 98 ? -20.062 16.172 0.8 1 95.75 98 ASP A N 1
ATOM 781 C CA . ASP A 1 98 ? -20.594 15.812 2.107 1 95.75 98 ASP A CA 1
ATOM 782 C C . ASP A 1 98 ? -20 16.688 3.207 1 95.75 98 ASP A C 1
ATOM 784 O O . ASP A 1 98 ? -20.719 17.141 4.105 1 95.75 98 ASP A O 1
ATOM 788 N N . ARG A 1 99 ? -18.75 16.953 3.092 1 95.25 99 ARG A N 1
ATOM 789 C CA . ARG A 1 99 ? -18.062 17.766 4.105 1 95.25 99 ARG A CA 1
ATOM 790 C C . ARG A 1 99 ? -18.641 19.172 4.16 1 95.25 99 ARG A C 1
ATOM 792 O O . ARG A 1 99 ? -18.719 19.781 5.234 1 95.25 99 ARG A O 1
ATOM 799 N N . TYR A 1 100 ? -19.031 19.641 3.029 1 94 100 TYR A N 1
ATOM 800 C CA . TYR A 1 100 ? -19.562 20.984 2.957 1 94 100 TYR A CA 1
ATOM 801 C C . TYR A 1 100 ? -20.797 21.125 3.84 1 94 100 TYR A C 1
ATOM 803 O O . TYR A 1 100 ? -21.062 22.203 4.391 1 94 100 TYR A O 1
ATOM 811 N N . SER A 1 101 ? -21.609 20.109 4.02 1 94.75 101 SER A N 1
ATOM 812 C CA . SER A 1 101 ? -22.844 20.172 4.777 1 94.75 101 SER A CA 1
ATOM 813 C C . SER A 1 101 ? -22.625 19.766 6.234 1 94.75 101 SER A C 1
ATOM 815 O O . SER A 1 101 ? -23.531 19.906 7.066 1 94.75 101 SER A O 1
ATOM 817 N N . MET A 1 102 ? -21.484 19.25 6.59 1 96.44 102 MET A N 1
ATOM 818 C CA . MET A 1 102 ? -21.219 18.766 7.941 1 96.44 102 MET A CA 1
ATOM 819 C C . MET A 1 102 ? -21.031 19.938 8.898 1 96.44 102 MET A C 1
ATOM 821 O O . MET A 1 102 ? -20.484 20.984 8.523 1 96.44 102 MET A O 1
ATOM 825 N N . GLN A 1 103 ? -21.516 19.75 10.133 1 96 103 GLN A N 1
ATOM 826 C CA . GLN A 1 103 ? -21.312 20.734 11.188 1 96 103 GLN A CA 1
ATOM 827 C C . GLN A 1 103 ? -19.906 20.625 11.781 1 96 103 GLN A C 1
ATOM 829 O O . GLN A 1 103 ? -19.234 19.594 11.625 1 96 103 GLN A O 1
ATOM 834 N N . GLU A 1 104 ? -19.484 21.672 12.492 1 96.44 104 GLU A N 1
ATOM 835 C CA . GLU A 1 104 ? -18.172 21.719 13.133 1 96.44 104 GLU A CA 1
ATOM 836 C C . GLU A 1 104 ? -18 20.578 14.117 1 96.44 104 GLU A C 1
ATOM 838 O O . GLU A 1 104 ? -16.938 19.953 14.18 1 96.44 104 GLU A O 1
ATOM 843 N N . SER A 1 105 ? -19.062 20.344 14.805 1 97 105 SER A N 1
ATOM 844 C CA . SER A 1 105 ? -19 19.328 15.859 1 97 105 SER A CA 1
ATOM 845 C C . SER A 1 105 ? -18.828 17.938 15.273 1 97 105 SER A C 1
ATOM 847 O O . SER A 1 105 ? -18.422 17 15.984 1 97 105 SER A O 1
ATOM 849 N N . GLU A 1 106 ? -19.031 17.797 13.977 1 97.5 106 GLU A N 1
ATOM 850 C CA . GLU A 1 106 ? -18.891 16.516 13.289 1 97.5 106 GLU A CA 1
ATOM 851 C C . GLU A 1 106 ? -17.547 16.406 12.586 1 97.5 106 GLU A C 1
ATOM 853 O O . GLU A 1 106 ? -16.891 15.359 12.648 1 97.5 106 GLU A O 1
ATOM 858 N N . LEU A 1 107 ? -17.125 17.453 11.93 1 98.25 107 LEU A N 1
ATOM 859 C CA . LEU A 1 107 ? -16.016 17.391 10.992 1 98.25 107 LEU A CA 1
ATOM 860 C C . LEU A 1 107 ? -14.695 17.672 11.695 1 98.25 107 LEU A C 1
ATOM 862 O O . LEU A 1 107 ? -13.664 17.078 11.352 1 98.25 107 LEU A O 1
ATOM 866 N N . LEU A 1 108 ? -14.656 18.516 12.711 1 98.25 108 LEU A N 1
ATOM 867 C CA . LEU A 1 108 ? -13.406 18.906 13.359 1 98.25 108 LEU A CA 1
ATOM 868 C C . LEU A 1 108 ? -12.781 17.703 14.07 1 98.25 108 LEU A C 1
ATOM 870 O O . LEU A 1 108 ? -11.562 17.5 14 1 98.25 108 LEU A O 1
ATOM 874 N N . PRO A 1 109 ? -13.586 16.844 14.742 1 97.62 109 PRO A N 1
ATOM 875 C CA . PRO A 1 109 ? -13 15.664 15.367 1 97.62 109 PRO A CA 1
ATOM 876 C C . PRO A 1 109 ? -12.336 14.734 14.359 1 97.62 109 PRO A C 1
ATOM 878 O O . PRO A 1 109 ? -11.336 14.086 14.672 1 97.62 109 PRO A O 1
ATOM 881 N N . ILE A 1 110 ? -12.906 14.625 13.18 1 97.25 110 ILE A N 1
ATOM 882 C CA . ILE A 1 110 ? -12.328 13.797 12.125 1 97.25 110 ILE A CA 1
ATOM 883 C C . ILE A 1 110 ? -10.961 14.344 11.727 1 97.25 110 ILE A C 1
ATOM 885 O O . ILE A 1 110 ? -9.977 13.594 11.68 1 97.25 110 ILE A O 1
ATOM 889 N N . HIS A 1 111 ? -10.867 15.656 11.484 1 97.81 111 HIS A N 1
ATOM 890 C CA . HIS A 1 111 ? -9.594 16.281 11.141 1 97.81 111 HIS A CA 1
ATOM 891 C C . HIS A 1 111 ? -8.586 16.141 12.281 1 97.81 111 HIS A C 1
ATOM 893 O O . HIS A 1 111 ? -7.414 15.844 12.039 1 97.81 111 HIS A O 1
ATOM 899 N N . TYR A 1 112 ? -9.062 16.328 13.477 1 97.5 112 TYR A N 1
ATOM 900 C CA . TYR A 1 112 ? -8.18 16.234 14.641 1 97.5 112 TYR A CA 1
ATOM 901 C C . TYR A 1 112 ? -7.547 14.844 14.727 1 97.5 112 TYR A C 1
ATOM 903 O O . TYR A 1 112 ? -6.324 14.719 14.844 1 97.5 112 TYR A O 1
ATOM 911 N N . SER A 1 113 ? -8.359 13.836 14.656 1 96.12 113 SER A N 1
ATOM 912 C CA . SER A 1 113 ? -7.871 12.469 14.773 1 96.12 113 SER A CA 1
ATOM 913 C C . SER A 1 113 ? -6.859 12.148 13.672 1 96.12 113 SER A C 1
ATOM 915 O O . SER A 1 113 ? -5.824 11.531 13.938 1 96.12 113 SER A O 1
ATOM 917 N N . ARG A 1 114 ? -7.109 12.547 12.461 1 95.88 114 ARG A N 1
ATOM 918 C CA . ARG A 1 114 ? -6.238 12.273 11.32 1 95.88 114 ARG A CA 1
ATOM 919 C C . ARG A 1 114 ? -4.898 12.992 11.477 1 95.88 114 ARG A C 1
ATOM 921 O O . ARG A 1 114 ? -3.84 12.375 11.328 1 95.88 114 ARG A O 1
ATOM 928 N N . LEU A 1 115 ? -4.965 14.289 11.82 1 96.94 115 LEU A N 1
ATOM 929 C CA . LEU A 1 115 ? -3.738 15.07 11.953 1 96.94 115 LEU A CA 1
ATOM 930 C C . LEU A 1 115 ? -2.926 14.594 13.156 1 96.94 115 LEU A C 1
ATOM 932 O O . LEU A 1 115 ? -1.693 14.617 13.125 1 96.94 115 LEU A O 1
ATOM 936 N N . HIS A 1 116 ? -3.631 14.164 14.117 1 96.31 116 HIS A N 1
ATOM 937 C CA . HIS A 1 116 ? -2.959 13.625 15.297 1 96.31 116 HIS A CA 1
ATOM 938 C C . HIS A 1 116 ? -2.207 12.344 14.961 1 96.31 116 HIS A C 1
ATOM 940 O O . HIS A 1 116 ? -1.086 12.133 15.43 1 96.31 116 HIS A O 1
ATOM 946 N N . VAL A 1 117 ? -2.805 11.5 14.188 1 96.12 117 VAL A N 1
ATOM 947 C CA . VAL A 1 117 ? -2.141 10.289 13.734 1 96.12 117 VAL A CA 1
ATOM 948 C C . VAL A 1 117 ? -0.9 10.648 12.922 1 96.12 117 VAL A C 1
ATOM 950 O O . VAL A 1 117 ? 0.149 10.016 13.07 1 96.12 117 VAL A O 1
ATOM 953 N N . PHE A 1 118 ? -0.962 11.672 12.086 1 97.12 118 PHE A N 1
ATOM 954 C CA . PHE A 1 118 ? 0.168 12.07 11.258 1 97.12 118 PHE A CA 1
ATOM 955 C C . PHE A 1 118 ? 1.328 12.555 12.117 1 97.12 118 PHE A C 1
ATOM 957 O O . PHE A 1 118 ? 2.49 12.438 11.727 1 97.12 118 PHE A O 1
ATOM 964 N N . GLU A 1 119 ? 1.04 13.078 13.312 1 95.81 119 GLU A N 1
ATOM 965 C CA . GLU A 1 119 ? 2.125 13.445 14.219 1 95.81 119 GLU A CA 1
ATOM 966 C C . GLU A 1 119 ? 3.008 12.242 14.547 1 95.81 119 GLU A C 1
ATOM 968 O O . GLU A 1 119 ? 4.234 12.328 14.477 1 95.81 119 GLU A O 1
ATOM 973 N N . GLN A 1 120 ? 2.318 11.219 14.828 1 94.25 120 GLN A N 1
ATOM 974 C CA . GLN A 1 120 ? 3.045 10 15.164 1 94.25 120 GLN A CA 1
ATOM 975 C C . GLN A 1 120 ? 3.779 9.438 13.953 1 94.25 120 GLN A C 1
ATOM 977 O O . GLN A 1 120 ? 4.941 9.039 14.055 1 94.25 120 GLN A O 1
ATOM 982 N N . ILE A 1 121 ? 3.102 9.391 12.875 1 96.56 121 ILE A N 1
ATOM 983 C CA . ILE A 1 121 ? 3.619 8.789 11.648 1 96.56 121 ILE A CA 1
ATOM 984 C C . ILE A 1 121 ? 4.812 9.602 11.148 1 96.56 121 ILE A C 1
ATOM 986 O O . ILE A 1 121 ? 5.797 9.039 10.672 1 96.56 121 ILE A O 1
ATOM 990 N N . LEU A 1 122 ? 4.723 10.938 11.234 1 97.5 122 LEU A N 1
ATOM 991 C CA . LEU A 1 122 ? 5.816 11.789 10.789 1 97.5 122 LEU A CA 1
ATOM 992 C C . LEU A 1 122 ? 7.039 11.617 11.688 1 97.5 122 LEU A C 1
ATOM 994 O O . LEU A 1 122 ? 8.18 11.695 11.219 1 97.5 122 LEU A O 1
ATOM 998 N N . ALA A 1 123 ? 6.812 11.414 12.945 1 96.25 123 ALA A N 1
ATOM 999 C CA . ALA A 1 123 ? 7.922 11.102 13.844 1 96.25 123 ALA A CA 1
ATOM 1000 C C . ALA A 1 123 ? 8.633 9.82 13.414 1 96.25 123 ALA A C 1
ATOM 1002 O O . ALA A 1 123 ? 9.859 9.742 13.453 1 96.25 123 ALA A O 1
ATOM 1003 N N . ARG A 1 124 ? 7.891 8.859 13.016 1 95.56 124 ARG A N 1
ATOM 1004 C CA . ARG A 1 124 ? 8.469 7.617 12.523 1 95.56 124 ARG A CA 1
ATOM 1005 C C . ARG A 1 124 ? 9.219 7.84 11.211 1 95.56 124 ARG A C 1
ATOM 1007 O O . ARG A 1 124 ? 10.273 7.246 10.992 1 95.56 124 ARG A O 1
ATOM 1014 N N . ALA A 1 125 ? 8.609 8.633 10.32 1 97.56 125 ALA A N 1
ATOM 1015 C CA . ALA A 1 125 ? 9.297 8.977 9.078 1 97.56 125 ALA A CA 1
ATOM 1016 C C . ALA A 1 125 ? 10.648 9.625 9.359 1 97.56 125 ALA A C 1
ATOM 1018 O O . ALA A 1 125 ? 11.625 9.359 8.648 1 97.56 125 ALA A O 1
ATOM 1019 N N . ARG A 1 126 ? 10.695 10.461 10.352 1 98 126 ARG A N 1
ATOM 1020 C CA . ARG A 1 126 ? 11.945 11.094 10.734 1 98 126 ARG A CA 1
ATOM 1021 C C . ARG A 1 126 ? 12.961 10.062 11.227 1 98 126 ARG A C 1
ATOM 1023 O O . ARG A 1 126 ? 14.148 10.164 10.93 1 98 126 ARG A O 1
ATOM 1030 N N . ALA A 1 127 ? 12.492 9.117 12 1 96.56 127 ALA A N 1
ATOM 1031 C CA . ALA A 1 127 ? 13.359 8.031 12.438 1 96.56 127 ALA A CA 1
ATOM 1032 C C . ALA A 1 127 ? 13.891 7.242 11.242 1 96.56 127 ALA A C 1
ATOM 1034 O O . ALA A 1 127 ? 15.062 6.848 11.227 1 96.56 127 ALA A O 1
ATOM 1035 N N . ASP A 1 128 ? 13.039 6.973 10.258 1 96.81 128 ASP A N 1
ATOM 1036 C CA . ASP A 1 128 ? 13.477 6.332 9.023 1 96.81 128 ASP A CA 1
ATOM 1037 C C . ASP A 1 128 ? 14.555 7.16 8.328 1 96.81 128 ASP A C 1
ATOM 1039 O O . ASP A 1 128 ? 15.555 6.617 7.852 1 96.81 128 ASP A O 1
ATOM 1043 N N . GLU A 1 129 ? 14.273 8.445 8.281 1 98.06 129 GLU A N 1
ATOM 1044 C CA . GLU A 1 129 ? 15.234 9.352 7.656 1 98.06 129 GLU A CA 1
ATOM 1045 C C . GLU A 1 129 ? 16.594 9.289 8.344 1 98.06 129 GLU A C 1
ATOM 1047 O O . GLU A 1 129 ? 17.625 9.297 7.684 1 98.06 129 GLU A O 1
ATOM 1052 N N . PHE A 1 130 ? 16.562 9.234 9.594 1 96.75 130 PHE A N 1
ATOM 1053 C CA . PHE A 1 130 ? 17.797 9.125 10.359 1 96.75 130 PHE A CA 1
ATOM 1054 C C . PHE A 1 130 ? 18.547 7.84 10 1 96.75 130 PHE A C 1
ATOM 1056 O O . PHE A 1 130 ? 19.781 7.844 9.891 1 96.75 130 PHE A O 1
ATOM 1063 N N . GLN A 1 131 ? 17.828 6.797 9.836 1 95.44 131 GLN A N 1
ATOM 1064 C CA . GLN A 1 131 ? 18.406 5.5 9.508 1 95.44 131 GLN A CA 1
ATOM 1065 C C . GLN A 1 131 ? 19.062 5.52 8.133 1 95.44 131 GLN A C 1
ATOM 1067 O O . GLN A 1 131 ? 20.016 4.781 7.879 1 95.44 131 GLN A O 1
ATOM 1072 N N . LEU A 1 132 ? 18.547 6.363 7.246 1 96.56 132 LEU A N 1
ATOM 1073 C CA . LEU A 1 132 ? 19.062 6.449 5.883 1 96.56 132 LEU A CA 1
ATOM 1074 C C . LEU A 1 132 ? 20.453 7.059 5.867 1 96.56 132 LEU A C 1
ATOM 1076 O O . LEU A 1 132 ? 21.203 6.879 4.906 1 96.56 132 LEU A O 1
ATOM 1080 N N . ARG A 1 133 ? 20.859 7.82 6.871 1 93 133 ARG A N 1
ATOM 1081 C CA . ARG A 1 133 ? 22.188 8.422 7.039 1 93 133 ARG A CA 1
ATOM 1082 C C . ARG A 1 133 ? 22.594 9.203 5.797 1 93 133 ARG A C 1
ATOM 1084 O O . ARG A 1 133 ? 23.703 9.039 5.293 1 93 133 ARG A O 1
ATOM 1091 N N . MET A 1 134 ? 21.594 9.906 5.309 1 93.69 134 MET A N 1
ATOM 1092 C CA . MET A 1 134 ? 21.875 10.773 4.168 1 93.69 134 MET A CA 1
ATOM 1093 C C . MET A 1 134 ? 22.688 11.992 4.602 1 93.69 134 MET A C 1
ATOM 1095 O O . MET A 1 134 ? 22.688 12.359 5.777 1 93.69 134 MET A O 1
ATOM 1099 N N . GLU A 1 135 ? 23.469 12.555 3.68 1 93.38 135 GLU A N 1
ATOM 1100 C CA . GLU A 1 135 ? 24.312 13.703 3.996 1 93.38 135 GLU A CA 1
ATOM 1101 C C . GLU A 1 135 ? 23.969 14.906 3.123 1 93.38 135 GLU A C 1
ATOM 1103 O O . GLU A 1 135 ? 23.297 14.758 2.094 1 93.38 135 GLU A O 1
ATOM 1108 N N . GLY A 1 136 ? 24.281 16.125 3.631 1 94.38 136 GLY A N 1
ATOM 1109 C CA . GLY A 1 136 ? 24.109 17.344 2.859 1 94.38 136 GLY A CA 1
ATOM 1110 C C . GLY A 1 136 ? 22.656 17.656 2.551 1 94.38 136 GLY A C 1
ATOM 1111 O O . GLY A 1 136 ? 21.797 17.547 3.42 1 94.38 136 GLY A O 1
ATOM 1112 N N . ASP A 1 137 ? 22.422 18.078 1.305 1 92.19 137 ASP A N 1
ATOM 1113 C CA . ASP A 1 137 ? 21.094 18.5 0.862 1 92.19 137 ASP A CA 1
ATOM 1114 C C . ASP A 1 137 ? 20.125 17.328 0.825 1 92.19 137 ASP A C 1
ATOM 1116 O O . ASP A 1 137 ? 18.906 17.531 0.824 1 92.19 137 ASP A O 1
ATOM 1120 N N . ALA A 1 138 ? 20.672 16.141 0.801 1 94.5 138 ALA A N 1
ATOM 1121 C CA . ALA A 1 138 ? 19.828 14.953 0.7 1 94.5 138 ALA A CA 1
ATOM 1122 C C . ALA A 1 138 ? 19.312 14.531 2.072 1 94.5 138 ALA A C 1
ATOM 1124 O O . ALA A 1 138 ? 18.469 13.641 2.176 1 94.5 138 ALA A O 1
ATOM 1125 N N . ASN A 1 139 ? 19.844 15.094 3.117 1 96.88 139 ASN A N 1
ATOM 1126 C CA . ASN A 1 139 ? 19.391 14.797 4.469 1 96.88 139 ASN A CA 1
ATOM 1127 C C . ASN A 1 139 ? 18.156 15.617 4.84 1 96.88 139 ASN A C 1
ATOM 1129 O O . ASN A 1 139 ? 18.25 16.828 5.039 1 96.88 139 ASN A O 1
ATOM 1133 N N . PHE A 1 140 ? 17.094 14.914 5.02 1 98.5 140 PHE A N 1
ATOM 1134 C CA . PHE A 1 140 ? 15.828 15.602 5.246 1 98.5 140 PHE A CA 1
ATOM 1135 C C . PHE A 1 140 ? 15.43 15.531 6.711 1 98.5 140 PHE A C 1
ATOM 1137 O O . PHE A 1 140 ? 14.32 15.938 7.078 1 98.5 140 PHE A O 1
ATOM 1144 N N . HIS A 1 141 ? 16.234 15.062 7.566 1 98.31 141 HIS A N 1
ATOM 1145 C CA . HIS A 1 141 ? 15.914 14.812 8.969 1 98.31 141 HIS A CA 1
ATOM 1146 C C . HIS A 1 141 ? 15.422 16.094 9.648 1 98.31 141 HIS A C 1
ATOM 1148 O O . HIS A 1 141 ? 14.367 16.078 10.289 1 98.31 141 HIS A O 1
ATOM 1154 N N . ASP A 1 142 ? 16.156 17.156 9.5 1 97.81 142 ASP A N 1
ATOM 1155 C CA . ASP A 1 142 ? 15.781 18.406 10.156 1 97.81 142 ASP A CA 1
ATOM 1156 C C . ASP A 1 142 ? 14.578 19.047 9.469 1 97.81 142 ASP A C 1
ATOM 1158 O O . ASP A 1 142 ? 13.758 19.703 10.125 1 97.81 142 ASP A O 1
ATOM 1162 N N . HIS A 1 143 ? 14.5 18.922 8.156 1 98.19 143 HIS A N 1
ATOM 1163 C CA . HIS A 1 143 ? 13.328 19.422 7.441 1 98.19 143 HIS A CA 1
ATOM 1164 C C . HIS A 1 143 ? 12.047 18.766 7.941 1 98.19 143 HIS A C 1
ATOM 1166 O O . HIS A 1 143 ? 11.031 19.438 8.133 1 98.19 143 HIS A O 1
ATOM 1172 N N . LEU A 1 144 ? 12.156 17.469 8.188 1 98.69 144 LEU A N 1
ATOM 1173 C CA . LEU A 1 144 ? 11 16.734 8.695 1 98.69 144 LEU A CA 1
ATOM 1174 C C . LEU A 1 144 ? 10.656 17.172 10.109 1 98.69 144 LEU A C 1
ATOM 1176 O O . LEU A 1 144 ? 9.484 17.203 10.492 1 98.69 144 LEU A O 1
ATOM 1180 N N . LEU A 1 145 ? 11.641 17.531 10.867 1 98.5 145 LEU A N 1
ATOM 1181 C CA . LEU A 1 145 ? 11.414 18.047 12.211 1 98.5 145 LEU A CA 1
ATOM 1182 C C . LEU A 1 145 ? 10.625 19.359 12.164 1 98.5 145 LEU A C 1
ATOM 1184 O O . LEU A 1 145 ? 9.727 19.578 12.977 1 98.5 145 LEU A O 1
ATOM 1188 N N . VAL A 1 146 ? 10.953 20.25 11.273 1 9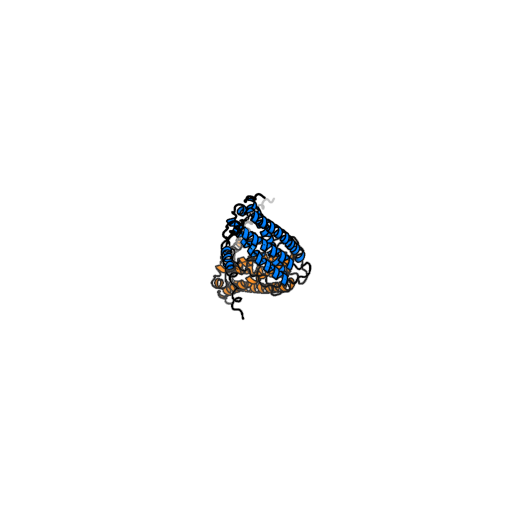8.62 146 VAL A N 1
ATOM 1189 C CA . VAL A 1 146 ? 10.25 21.516 11.117 1 98.62 146 VAL A CA 1
ATOM 1190 C C . VAL A 1 146 ? 8.781 21.25 10.797 1 98.62 146 VAL A C 1
ATOM 1192 O O . VAL A 1 146 ? 7.895 21.859 11.406 1 98.62 146 VAL A O 1
ATOM 1195 N N . VAL A 1 147 ? 8.539 20.359 9.844 1 98.88 147 VAL A N 1
ATOM 1196 C CA . VAL A 1 147 ? 7.172 20.016 9.461 1 98.88 147 VAL A CA 1
ATOM 1197 C C . VAL A 1 147 ? 6.434 19.422 10.664 1 98.88 147 VAL A C 1
ATOM 1199 O O . VAL A 1 147 ? 5.285 19.797 10.938 1 98.88 147 VAL A O 1
ATOM 1202 N N . LEU A 1 148 ? 7.098 18.531 11.398 1 98.75 148 LEU A N 1
ATOM 1203 C CA . LEU A 1 148 ? 6.5 17.906 12.57 1 98.75 148 LEU A CA 1
ATOM 1204 C C . LEU A 1 148 ? 6.129 18.953 13.609 1 98.75 148 LEU A C 1
ATOM 1206 O O . LEU A 1 148 ? 5.039 18.922 14.18 1 98.75 148 LEU A O 1
ATOM 1210 N N . ASN A 1 149 ? 6.988 19.922 13.852 1 98.75 149 ASN A N 1
ATOM 1211 C CA . ASN A 1 149 ? 6.719 20.984 14.812 1 98.75 149 ASN A CA 1
ATOM 1212 C C . ASN A 1 149 ? 5.504 21.812 14.406 1 98.75 149 ASN A C 1
ATOM 1214 O O . ASN A 1 149 ? 4.656 22.125 15.242 1 98.75 149 ASN A O 1
ATOM 1218 N N . HIS A 1 150 ? 5.484 22.141 13.164 1 98.81 150 HIS A N 1
ATOM 1219 C CA . HIS A 1 150 ? 4.344 22.922 12.688 1 98.81 150 HIS A CA 1
ATOM 1220 C C . HIS A 1 150 ? 3.057 22.094 12.766 1 98.81 150 HIS A C 1
ATOM 1222 O O . HIS A 1 150 ? 1.989 22.641 13.062 1 98.81 150 HIS A O 1
ATOM 1228 N N . LEU A 1 151 ? 3.111 20.812 12.461 1 98.88 151 LEU A N 1
ATOM 1229 C CA . LEU A 1 151 ? 1.945 19.953 12.578 1 98.88 151 LEU A CA 1
ATOM 1230 C C . LEU A 1 151 ? 1.439 19.906 14.016 1 98.88 151 LEU A C 1
ATOM 1232 O O . LEU A 1 151 ? 0.233 19.984 14.258 1 98.88 151 LEU A O 1
ATOM 1236 N N . GLN A 1 152 ? 2.348 19.828 14.914 1 98.44 152 GLN A N 1
ATOM 1237 C CA . GLN A 1 152 ? 1.995 19.812 16.328 1 98.44 152 GLN A CA 1
ATOM 1238 C C . GLN A 1 152 ? 1.297 21.094 16.75 1 98.44 152 GLN A C 1
ATOM 1240 O O . GLN A 1 152 ? 0.37 21.078 17.562 1 98.44 152 GLN A O 1
ATOM 1245 N N . ARG A 1 153 ? 1.755 22.188 16.234 1 98.62 153 ARG A N 1
ATOM 1246 C CA . ARG A 1 153 ? 1.099 23.453 16.5 1 98.62 153 ARG A CA 1
ATOM 1247 C C . ARG A 1 153 ? -0.328 23.469 15.961 1 98.62 153 ARG A C 1
ATOM 1249 O O . ARG A 1 153 ? -1.248 23.938 16.625 1 98.62 153 ARG A O 1
ATOM 1256 N N . VAL A 1 154 ? -0.461 22.969 14.766 1 98.81 154 VAL A N 1
ATOM 1257 C CA . VAL A 1 154 ? -1.788 22.906 14.164 1 98.81 154 VAL A CA 1
ATOM 1258 C C . VAL A 1 154 ? -2.705 22.031 15.016 1 98.81 154 VAL A C 1
ATOM 1260 O O . VAL A 1 154 ? -3.832 22.422 15.328 1 98.81 154 VAL A O 1
ATOM 1263 N N . VAL A 1 155 ? -2.26 20.875 15.383 1 98.06 155 VAL A N 1
ATOM 1264 C CA . VAL A 1 155 ? -3.043 19.953 16.203 1 98.06 155 VAL A CA 1
ATOM 1265 C C . VAL A 1 155 ? -3.42 20.625 17.516 1 98.06 155 VAL A C 1
ATOM 1267 O O . VAL A 1 155 ? -4.562 20.531 17.969 1 98.06 155 VAL A O 1
ATOM 1270 N N . SER A 1 156 ? -2.479 21.328 18.078 1 98.06 156 SER A N 1
ATOM 1271 C CA . SER A 1 156 ? -2.729 22.047 19.312 1 98.06 156 SER A CA 1
ATOM 1272 C C . SER A 1 156 ? -3.799 23.125 19.125 1 98.06 156 SER A C 1
ATOM 1274 O O . SER A 1 156 ? -4.715 23.234 19.953 1 98.06 156 SER A O 1
ATOM 1276 N N . LYS A 1 157 ? -3.66 23.922 18.109 1 98.31 157 LYS A N 1
ATOM 1277 C CA . LYS A 1 157 ? -4.637 24.969 17.844 1 98.31 157 LYS A CA 1
ATOM 1278 C C . LYS A 1 157 ? -6.012 24.391 17.531 1 98.31 157 LYS A C 1
ATOM 1280 O O . LYS A 1 157 ? -7.035 24.969 17.906 1 98.31 157 LYS A O 1
ATOM 1285 N N . LEU A 1 158 ? -6.02 23.281 16.844 1 98.62 158 LEU A N 1
ATOM 1286 C CA . LEU A 1 158 ? -7.281 22.594 16.562 1 98.62 158 LEU A CA 1
ATOM 1287 C C . LEU A 1 158 ? -7.949 22.141 17.859 1 98.62 158 LEU A C 1
ATOM 1289 O O . LEU A 1 158 ? -9.156 22.312 18.031 1 98.62 158 LEU A O 1
ATOM 1293 N N . ARG A 1 159 ? -7.207 21.562 18.719 1 97.25 159 ARG A N 1
ATOM 1294 C CA . ARG A 1 159 ? -7.711 21.172 20.031 1 97.25 159 ARG A CA 1
ATOM 1295 C C . ARG A 1 159 ? -8.305 22.375 20.766 1 97.25 159 ARG A C 1
ATOM 1297 O O . ARG A 1 159 ? -9.422 22.297 21.281 1 97.25 159 ARG A O 1
ATOM 1304 N N . GLN A 1 160 ? -7.59 23.5 20.797 1 97.06 160 GLN A N 1
ATOM 1305 C CA . GLN A 1 160 ? -8.062 24.703 21.469 1 97.06 160 GLN A CA 1
ATOM 1306 C C . GLN A 1 160 ? -9.367 25.203 20.859 1 97.06 160 GLN A C 1
ATOM 1308 O O . GLN A 1 160 ? -10.273 25.625 21.578 1 97.06 160 GLN A O 1
ATOM 1313 N N . THR A 1 161 ? -9.406 25.109 19.578 1 97.81 161 THR A N 1
ATOM 1314 C CA . THR A 1 161 ? -10.617 25.531 18.875 1 97.81 161 THR A CA 1
ATOM 1315 C C . THR A 1 161 ? -11.805 24.656 19.266 1 97.81 161 THR A C 1
ATOM 1317 O O . THR A 1 161 ? -12.867 25.172 19.609 1 97.81 161 THR A O 1
ATOM 1320 N N . MET A 1 162 ? -11.57 23.406 19.266 1 97.75 162 MET A N 1
ATOM 1321 C CA . MET A 1 162 ? -12.641 22.469 19.594 1 97.75 162 MET A CA 1
ATOM 1322 C C . MET A 1 162 ? -13.078 22.656 21.047 1 97.75 162 MET A C 1
ATOM 1324 O O . MET A 1 162 ? -14.281 22.641 21.344 1 97.75 162 MET A O 1
ATOM 1328 N N . VAL A 1 163 ? -12.148 22.844 21.891 1 96.31 163 VAL A N 1
ATOM 1329 C CA . VAL A 1 163 ? -12.461 23.062 23.312 1 96.31 163 VAL A CA 1
ATOM 1330 C C . VAL A 1 163 ? -13.273 24.359 23.453 1 96.31 163 VAL A C 1
ATOM 1332 O O . VAL A 1 163 ? -14.273 24.375 24.188 1 96.31 163 VAL A O 1
ATOM 1335 N N . SER A 1 164 ? -12.891 25.406 22.812 1 94.69 164 SER A N 1
ATOM 1336 C CA . SER A 1 164 ? -13.586 26.688 22.891 1 94.69 164 SER A CA 1
ATOM 1337 C C . SER A 1 164 ? -15.016 26.578 22.375 1 94.69 164 SER A C 1
ATOM 1339 O O . SER A 1 164 ? -15.891 27.344 22.766 1 94.69 164 SER A O 1
ATOM 1341 N N . LEU A 1 165 ? -15.25 25.656 21.531 1 95.69 165 LEU A N 1
ATOM 1342 C CA . LEU A 1 165 ? -16.562 25.453 20.938 1 95.69 165 LEU A CA 1
ATOM 1343 C C . LEU A 1 165 ? -17.359 24.406 21.703 1 95.69 165 LEU A C 1
ATOM 1345 O O . LEU A 1 165 ? -18.469 24.031 21.297 1 95.69 165 LEU A O 1
ATOM 1349 N N . ASP A 1 166 ? -16.781 23.938 22.766 1 95.62 166 ASP A N 1
ATOM 1350 C CA . ASP A 1 166 ? -17.406 22.906 23.609 1 95.62 166 ASP A CA 1
ATOM 1351 C C . ASP A 1 166 ? -17.734 21.672 22.781 1 95.62 166 ASP A C 1
ATOM 1353 O O . ASP A 1 166 ? -18.828 21.094 22.938 1 95.62 166 ASP A O 1
ATOM 1357 N N . ILE A 1 167 ? -16.859 21.391 21.844 1 96.88 167 ILE A N 1
ATOM 1358 C CA . ILE A 1 167 ? -17 20.172 21.062 1 96.88 167 ILE A CA 1
ATOM 1359 C C . ILE A 1 167 ? -16.453 18.984 21.828 1 96.88 167 ILE A C 1
ATOM 1361 O O . ILE A 1 167 ? -15.289 19 22.234 1 96.88 167 ILE A O 1
ATOM 1365 N N . ALA A 1 168 ? -17.297 18 22.031 1 94.06 168 ALA A N 1
ATOM 1366 C CA . ALA A 1 168 ? -16.906 16.812 22.781 1 94.06 168 ALA A CA 1
ATOM 1367 C C . ALA A 1 168 ? -15.914 15.953 22 1 94.06 168 ALA A C 1
ATOM 1369 O O . ALA A 1 168 ? -16.156 15.617 20.844 1 94.06 168 ALA A O 1
ATOM 1370 N N . HIS A 1 169 ? -14.812 15.625 22.625 1 95.25 169 HIS A N 1
ATOM 1371 C CA . HIS A 1 169 ? -13.781 14.758 22.047 1 95.25 169 HIS A CA 1
ATOM 1372 C C . HIS A 1 169 ? -12.844 14.234 23.141 1 95.25 169 HIS A C 1
ATOM 1374 O O . HIS A 1 169 ? -12.523 14.945 24.094 1 95.25 169 HIS A O 1
ATOM 1380 N N . ASP A 1 170 ? -12.508 13 22.984 1 94.12 170 ASP A N 1
ATOM 1381 C CA . ASP A 1 170 ? -11.5 12.445 23.875 1 94.12 170 ASP A CA 1
ATOM 1382 C C . ASP A 1 170 ? -10.094 12.766 23.391 1 94.12 170 ASP A C 1
ATOM 1384 O O . ASP A 1 170 ? -9.484 11.969 22.672 1 94.12 170 ASP A O 1
ATOM 1388 N N . PHE A 1 171 ? -9.586 13.875 23.844 1 93.12 171 PHE A N 1
ATOM 1389 C CA . PHE A 1 171 ? -8.297 14.359 23.375 1 93.12 171 PHE A CA 1
ATOM 1390 C C . PHE A 1 171 ? -7.164 13.516 23.953 1 93.12 171 PHE A C 1
ATOM 1392 O O . PHE A 1 171 ? -6.027 13.594 23.484 1 93.12 171 PHE A O 1
ATOM 1399 N N . ASP A 1 172 ? -7.461 12.758 24.953 1 85.44 172 ASP A N 1
ATOM 1400 C CA . ASP A 1 172 ? -6.434 11.969 25.625 1 85.44 172 ASP A CA 1
ATOM 1401 C C . ASP A 1 172 ? -6.348 10.562 25.031 1 85.44 172 ASP A C 1
ATOM 1403 O O . ASP A 1 172 ? -5.465 9.781 25.406 1 85.44 172 ASP A O 1
ATOM 1407 N N . ALA A 1 173 ? -7.266 10.375 24.094 1 84.06 173 ALA A N 1
ATOM 1408 C CA . ALA A 1 173 ? -7.191 9.07 23.438 1 84.06 173 ALA A CA 1
ATOM 1409 C C . ALA A 1 173 ? -5.918 8.953 22.609 1 84.06 173 ALA A C 1
ATOM 1411 O O . ALA A 1 173 ? -5.582 9.852 21.828 1 84.06 173 ALA A O 1
ATOM 1412 N N . THR A 1 174 ? -5.129 7.965 22.922 1 77.31 174 THR A N 1
ATOM 1413 C CA . THR A 1 174 ? -3.928 7.73 22.125 1 77.31 174 THR A CA 1
ATOM 1414 C C . THR A 1 174 ? -4.266 6.973 20.844 1 77.31 174 THR A C 1
ATOM 1416 O O . THR A 1 174 ? -4.887 5.906 20.906 1 77.31 174 THR A O 1
ATOM 1419 N N . PRO A 1 175 ? -3.994 7.676 19.828 1 75.12 175 PRO A N 1
ATOM 1420 C CA . PRO A 1 175 ? -4.227 6.902 18.594 1 75.12 175 PRO A CA 1
ATOM 1421 C C . PRO A 1 175 ? -3.518 5.551 18.609 1 75.12 175 PRO A C 1
ATOM 1423 O O . PRO A 1 175 ? -2.516 5.379 19.312 1 75.12 175 PRO A O 1
ATOM 1426 N N . SER A 1 176 ? -4.18 4.668 18.016 1 75.06 176 SER A N 1
ATOM 1427 C CA . SER A 1 176 ? -3.543 3.357 17.922 1 75.06 176 SER A CA 1
ATOM 1428 C C . SER A 1 176 ? -2.113 3.475 17.406 1 75.06 176 SER A C 1
ATOM 1430 O O . SER A 1 176 ? -1.841 4.254 16.5 1 75.06 176 SER A O 1
ATOM 1432 N N . ASN A 1 177 ? -1.26 2.816 18.109 1 79.75 177 ASN A N 1
ATOM 1433 C CA . ASN A 1 177 ? 0.147 2.822 17.719 1 79.75 177 ASN A CA 1
ATOM 1434 C C . ASN A 1 177 ? 0.352 2.201 16.344 1 79.75 177 ASN A C 1
ATOM 1436 O O . ASN A 1 177 ? -0.021 1.049 16.125 1 79.75 177 ASN A O 1
ATOM 1440 N N . ILE A 1 178 ? 0.735 3.035 15.391 1 84.38 178 ILE A N 1
ATOM 1441 C CA . ILE A 1 178 ? 1.078 2.525 14.07 1 84.38 178 ILE A CA 1
ATOM 1442 C C . ILE A 1 178 ? 2.504 1.979 14.078 1 84.38 178 ILE A C 1
ATOM 1444 O O . ILE A 1 178 ? 3.449 2.697 14.406 1 84.38 178 ILE A O 1
ATOM 1448 N N . VAL A 1 179 ? 2.615 0.727 13.836 1 86.56 179 VAL A N 1
ATOM 1449 C CA . VAL A 1 179 ? 3.918 0.073 13.812 1 86.56 179 VAL A CA 1
ATOM 1450 C C . VAL A 1 179 ? 4.297 -0.266 12.375 1 86.56 179 VAL A C 1
ATOM 1452 O O . VAL A 1 179 ? 3.537 -0.926 11.664 1 86.56 179 VAL A O 1
ATOM 1455 N N . PHE A 1 180 ? 5.461 0.231 12.023 1 91.19 180 PHE A N 1
ATOM 1456 C CA . PHE A 1 180 ? 5.992 -0.09 10.703 1 91.19 180 PHE A CA 1
ATOM 1457 C C . PHE A 1 180 ? 6.965 -1.261 10.781 1 91.19 180 PHE A C 1
ATOM 1459 O O . PHE A 1 180 ? 7.633 -1.452 11.805 1 91.19 180 PHE A O 1
ATOM 1466 N N . ALA A 1 181 ? 6.992 -1.971 9.719 1 91.56 181 ALA A N 1
ATOM 1467 C CA . ALA A 1 181 ? 7.965 -3.055 9.617 1 91.56 181 ALA A CA 1
ATOM 1468 C C . ALA A 1 181 ? 9.391 -2.521 9.703 1 91.56 181 ALA A C 1
ATOM 1470 O O . ALA A 1 181 ? 9.695 -1.458 9.156 1 91.56 181 ALA A O 1
ATOM 1471 N N . ASN A 1 182 ? 10.125 -3.322 10.477 1 91.19 182 ASN A N 1
ATOM 1472 C CA . ASN A 1 182 ? 11.547 -2.973 10.531 1 91.19 182 ASN A CA 1
ATOM 1473 C C . ASN A 1 182 ? 12.258 -3.359 9.234 1 91.19 182 ASN A C 1
ATOM 1475 O O . ASN A 1 182 ? 12.359 -4.543 8.906 1 91.19 182 ASN A O 1
ATOM 1479 N N . ASN A 1 183 ? 12.594 -2.432 8.414 1 93.19 183 ASN A N 1
ATOM 1480 C CA . ASN A 1 183 ? 13.312 -2.584 7.152 1 93.19 183 ASN A CA 1
ATOM 1481 C C . ASN A 1 183 ? 14.328 -1.469 6.945 1 93.19 183 ASN A C 1
ATOM 1483 O O . ASN A 1 183 ? 13.984 -0.288 6.973 1 93.19 183 ASN A O 1
ATOM 1487 N N . GLN A 1 184 ? 15.547 -1.864 6.719 1 92.38 184 GLN A N 1
ATOM 1488 C CA . GLN A 1 184 ? 16.609 -0.866 6.668 1 92.38 184 GLN A CA 1
ATOM 1489 C C . GLN A 1 184 ? 16.984 -0.529 5.227 1 92.38 184 GLN A C 1
ATOM 1491 O O . GLN A 1 184 ? 17.875 0.286 4.98 1 92.38 184 GLN A O 1
ATOM 1496 N N . ASN A 1 185 ? 16.312 -1.143 4.301 1 95.44 185 ASN A N 1
ATOM 1497 C CA . ASN A 1 185 ? 16.625 -0.906 2.895 1 95.44 185 ASN A CA 1
ATOM 1498 C C . ASN A 1 185 ? 16.312 0.533 2.488 1 95.44 185 ASN A C 1
ATOM 1500 O O . ASN A 1 185 ? 15.242 1.056 2.797 1 95.44 185 ASN A O 1
ATOM 1504 N N . HIS A 1 186 ? 17.203 1.094 1.734 1 94.69 186 HIS A N 1
ATOM 1505 C CA . HIS A 1 186 ? 17.109 2.506 1.38 1 94.69 186 HIS A CA 1
ATOM 1506 C C . HIS A 1 186 ? 15.891 2.781 0.506 1 94.69 186 HIS A C 1
ATOM 1508 O O . HIS A 1 186 ? 15.18 3.766 0.718 1 94.69 186 HIS A O 1
ATOM 1514 N N . SER A 1 187 ? 15.695 1.94 -0.479 1 94.06 187 SER A N 1
ATOM 1515 C CA . SER A 1 187 ? 14.555 2.131 -1.369 1 94.06 187 SER A CA 1
ATOM 1516 C C . SER A 1 187 ? 13.242 2.027 -0.608 1 94.06 187 SER A C 1
ATOM 1518 O O . SER A 1 187 ? 12.32 2.82 -0.831 1 94.06 18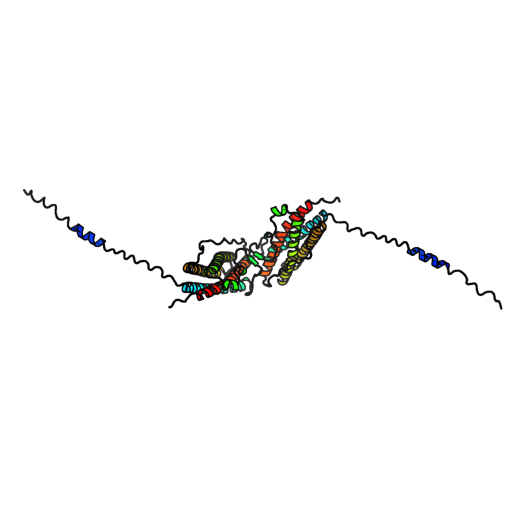7 SER A O 1
ATOM 1520 N N . TYR A 1 188 ? 13.172 1.133 0.275 1 96.56 188 TYR A N 1
ATOM 1521 C CA . TYR A 1 188 ? 11.984 0.922 1.095 1 96.56 188 TYR A CA 1
ATOM 1522 C C . TYR A 1 188 ? 11.695 2.139 1.967 1 96.56 188 TYR A C 1
ATOM 1524 O O . TYR A 1 188 ? 10.578 2.664 1.966 1 96.56 188 TYR A O 1
ATOM 1532 N N . LEU A 1 189 ? 12.68 2.574 2.66 1 97.12 189 LEU A N 1
ATOM 1533 C CA . LEU A 1 189 ? 12.516 3.701 3.572 1 97.12 189 LEU A CA 1
ATOM 1534 C C . LEU A 1 189 ? 12.164 4.973 2.811 1 97.12 189 LEU A C 1
ATOM 1536 O O . LEU A 1 189 ? 11.297 5.738 3.238 1 97.12 189 LEU A O 1
ATOM 1540 N N . ASN A 1 190 ? 12.797 5.148 1.617 1 97.25 190 ASN A N 1
ATOM 1541 C CA . ASN A 1 190 ? 12.484 6.312 0.799 1 97.25 190 ASN A CA 1
ATOM 1542 C C . ASN A 1 190 ? 11.031 6.285 0.321 1 97.25 190 ASN A C 1
ATOM 1544 O O . ASN A 1 190 ? 10.352 7.309 0.346 1 97.25 190 ASN A O 1
ATOM 1548 N N . MET A 1 191 ? 10.633 5.129 -0.04 1 97.19 191 MET A N 1
ATOM 1549 C CA . MET A 1 191 ? 9.266 5.004 -0.529 1 97.19 191 MET A CA 1
ATOM 1550 C C . MET A 1 191 ? 8.258 5.215 0.601 1 97.19 191 MET A C 1
ATOM 1552 O O . MET A 1 191 ? 7.215 5.836 0.4 1 97.19 191 MET A O 1
ATOM 1556 N N . ARG A 1 192 ? 8.57 4.699 1.773 1 97.38 192 ARG A N 1
ATOM 1557 C CA . ARG A 1 192 ? 7.668 4.887 2.902 1 97.38 192 ARG A CA 1
ATOM 1558 C C . ARG A 1 192 ? 7.574 6.363 3.287 1 97.38 192 ARG A C 1
ATOM 1560 O O . ARG A 1 192 ? 6.477 6.887 3.492 1 97.38 192 ARG A O 1
ATOM 1567 N N . ILE A 1 193 ? 8.711 7.035 3.35 1 98.31 193 ILE A N 1
ATOM 1568 C CA . ILE A 1 193 ? 8.703 8.461 3.664 1 98.31 193 ILE A CA 1
ATOM 1569 C C . ILE A 1 193 ? 7.914 9.219 2.602 1 98.31 193 ILE A C 1
ATOM 1571 O O . ILE A 1 193 ? 7.098 10.086 2.928 1 98.31 193 ILE A O 1
ATOM 1575 N N . LEU A 1 194 ? 8.133 8.875 1.304 1 98.44 194 LEU A N 1
ATOM 1576 C CA . LEU A 1 194 ? 7.391 9.516 0.226 1 98.44 194 LEU A CA 1
ATOM 1577 C C . LEU A 1 194 ? 5.887 9.328 0.413 1 98.44 194 LEU A C 1
ATOM 1579 O O . LEU A 1 194 ? 5.113 10.273 0.257 1 98.44 194 LEU A O 1
ATOM 1583 N N . TYR A 1 195 ? 5.52 8.133 0.746 1 98.06 195 TYR A N 1
ATOM 1584 C CA . TYR A 1 195 ? 4.105 7.836 0.938 1 98.06 195 TYR A CA 1
ATOM 1585 C C . TYR A 1 195 ? 3.508 8.695 2.047 1 98.06 195 TYR A C 1
ATOM 1587 O O . TYR A 1 195 ? 2.424 9.258 1.889 1 98.06 195 TYR A O 1
ATOM 1595 N N . ILE A 1 196 ? 4.191 8.75 3.141 1 98 196 ILE A N 1
ATOM 1596 C CA . ILE A 1 196 ? 3.727 9.5 4.301 1 98 196 ILE A CA 1
ATOM 1597 C C . ILE A 1 196 ? 3.584 10.977 3.932 1 98 196 ILE A C 1
ATOM 1599 O O . ILE A 1 196 ? 2.562 11.602 4.23 1 98 196 ILE A O 1
ATOM 1603 N N . LEU A 1 197 ? 4.621 11.531 3.273 1 98.56 197 LEU A N 1
ATOM 1604 C CA . LEU A 1 197 ? 4.578 12.93 2.848 1 98.56 197 LEU A CA 1
ATOM 1605 C C . LEU A 1 197 ? 3.432 13.164 1.871 1 98.56 197 LEU A C 1
ATOM 1607 O O . LEU A 1 197 ? 2.746 14.188 1.946 1 98.56 197 LEU A O 1
ATOM 1611 N N . GLN A 1 198 ? 3.201 12.234 0.991 1 98.25 198 GLN A N 1
ATOM 1612 C CA . GLN A 1 198 ? 2.135 12.344 0.001 1 98.25 198 GLN A CA 1
ATOM 1613 C C . GLN A 1 198 ? 0.763 12.367 0.67 1 98.25 198 GLN A C 1
ATOM 1615 O O . GLN A 1 198 ? -0.065 13.227 0.372 1 98.25 198 GLN A O 1
ATOM 1620 N N . GLU A 1 199 ? 0.557 11.453 1.581 1 98 199 GLU A N 1
ATOM 1621 C CA . GLU A 1 199 ? -0.735 11.367 2.258 1 98 199 GLU A CA 1
ATOM 1622 C C . GLU A 1 199 ? -0.986 12.609 3.115 1 98 199 GLU A C 1
ATOM 1624 O O . GLU A 1 199 ? -2.113 13.102 3.189 1 98 199 GLU A O 1
ATOM 1629 N N . LEU A 1 200 ? 0.065 13.047 3.781 1 98.56 200 LEU A N 1
ATOM 1630 C CA . LEU A 1 200 ? -0.104 14.273 4.551 1 98.56 200 LEU A CA 1
ATOM 1631 C C . LEU A 1 200 ? -0.467 15.438 3.643 1 98.56 200 LEU A C 1
ATOM 1633 O O . LEU A 1 200 ? -1.362 16.219 3.961 1 98.56 200 LEU A O 1
ATOM 1637 N N . ASN A 1 201 ? 0.221 15.562 2.535 1 98.19 201 ASN A N 1
ATOM 1638 C CA . ASN A 1 201 ? -0.074 16.594 1.558 1 98.19 201 ASN A CA 1
ATOM 1639 C C . ASN A 1 201 ? -1.54 16.578 1.137 1 98.19 201 ASN A C 1
ATOM 1641 O O . ASN A 1 201 ? -2.199 17.609 1.104 1 98.19 201 ASN A O 1
ATOM 1645 N N . ASP A 1 202 ? -1.986 15.422 0.893 1 97.25 202 ASP A N 1
ATOM 1646 C CA . ASP A 1 202 ? -3.342 15.25 0.378 1 97.25 202 ASP A CA 1
ATOM 1647 C C . ASP A 1 202 ? -4.383 15.57 1.448 1 97.25 202 ASP A C 1
ATOM 1649 O O . ASP A 1 202 ? -5.52 15.922 1.13 1 97.25 202 ASP A O 1
ATOM 1653 N N . ASN A 1 203 ? -4 15.484 2.686 1 97.19 203 ASN A N 1
ATOM 1654 C CA . ASN A 1 203 ? -4.941 15.703 3.779 1 97.19 203 ASN A CA 1
ATOM 1655 C C . ASN A 1 203 ? -4.957 17.156 4.223 1 97.19 203 ASN A C 1
ATOM 1657 O O . ASN A 1 203 ? -5.887 17.594 4.91 1 97.19 203 ASN A O 1
ATOM 1661 N N . LEU A 1 204 ? -3.914 17.938 3.891 1 98.12 204 LEU A N 1
ATOM 1662 C CA . LEU A 1 204 ? -3.785 19.297 4.41 1 98.12 204 LEU A CA 1
ATOM 1663 C C . LEU A 1 204 ? -4.727 20.25 3.684 1 98.12 204 LEU A C 1
ATOM 1665 O O . LEU A 1 204 ? -5.371 21.094 4.312 1 98.12 204 LEU A O 1
ATOM 1669 N N . SER A 1 205 ? -4.867 20.031 2.43 1 96.38 205 SER A N 1
ATOM 1670 C CA . SER A 1 205 ? -5.691 20.953 1.649 1 96.38 205 SER A CA 1
ATOM 1671 C C . SER A 1 205 ? -7.152 20.875 2.084 1 96.38 205 SER A C 1
ATOM 1673 O O . SER A 1 205 ? -7.762 21.906 2.393 1 96.38 205 SER A O 1
ATOM 1675 N N . PRO A 1 206 ? -7.691 19.688 2.129 1 97.62 206 PRO A N 1
ATOM 1676 C CA . PRO A 1 206 ? -9.078 19.625 2.607 1 97.62 206 PRO A CA 1
ATOM 1677 C C . PRO A 1 206 ? -9.234 20.156 4.031 1 97.62 206 PRO A C 1
ATOM 1679 O O . PRO A 1 206 ? -10.25 20.766 4.355 1 97.62 206 PRO A O 1
ATOM 1682 N N . ALA A 1 207 ? -8.297 19.891 4.883 1 98.25 207 ALA A N 1
ATOM 1683 C CA . ALA A 1 207 ? -8.367 20.406 6.25 1 98.25 207 ALA A CA 1
ATOM 1684 C C . ALA A 1 207 ? -8.406 21.938 6.258 1 98.25 207 ALA A C 1
ATOM 1686 O O . ALA A 1 207 ? -9.258 22.531 6.922 1 98.25 207 ALA A O 1
ATOM 1687 N N . LEU A 1 208 ? -7.504 22.531 5.543 1 98.25 208 LEU A N 1
ATOM 1688 C CA . LEU A 1 208 ? -7.422 23.984 5.465 1 98.25 208 LEU A CA 1
ATOM 1689 C C . LEU A 1 208 ? -8.719 24.578 4.91 1 98.25 208 LEU A C 1
ATOM 1691 O O . LEU A 1 208 ? -9.227 25.578 5.438 1 98.25 208 LEU A O 1
ATOM 1695 N N . GLU A 1 209 ? -9.234 23.953 3.896 1 97.56 209 GLU A N 1
ATOM 1696 C CA . GLU A 1 209 ? -10.484 24.406 3.297 1 97.56 209 GLU A CA 1
ATOM 1697 C C . GLU A 1 209 ? -11.625 24.375 4.312 1 97.56 209 GLU A C 1
ATOM 1699 O O . GLU A 1 209 ? -12.398 25.328 4.418 1 97.56 209 GLU A O 1
ATOM 1704 N N . ASP A 1 210 ? -11.711 23.344 5.023 1 98.25 210 ASP A N 1
ATOM 1705 C CA . ASP A 1 210 ? -12.781 23.188 6.004 1 98.25 210 ASP A CA 1
ATOM 1706 C C . ASP A 1 210 ? -12.609 24.172 7.16 1 98.25 210 ASP A C 1
ATOM 1708 O O . ASP A 1 210 ? -13.586 24.734 7.652 1 98.25 210 ASP A O 1
ATOM 1712 N N . PHE A 1 211 ? -11.398 24.359 7.594 1 98.44 211 PHE A N 1
ATOM 1713 C CA . PHE A 1 211 ? -11.148 25.312 8.664 1 98.44 211 PHE A CA 1
ATOM 1714 C C . PHE A 1 211 ? -11.555 26.719 8.234 1 98.44 211 PHE A C 1
ATOM 1716 O O . PHE A 1 211 ? -12.156 27.469 9.016 1 98.44 211 PHE A O 1
ATOM 1723 N N . LEU A 1 212 ? -11.18 27.062 7.031 1 97.69 212 LEU A N 1
ATOM 1724 C CA . LEU A 1 212 ? -11.547 28.359 6.488 1 97.69 212 LEU A CA 1
ATOM 1725 C C . LEU A 1 212 ? -13.062 28.516 6.414 1 97.69 212 LEU A C 1
ATOM 1727 O O . LEU A 1 212 ? -13.602 29.547 6.785 1 97.69 212 LEU A O 1
ATOM 1731 N N . LYS A 1 213 ? -13.695 27.531 5.895 1 97.25 213 LYS A N 1
ATOM 1732 C CA . LYS A 1 213 ? -15.156 27.516 5.816 1 97.25 213 LYS A CA 1
ATOM 1733 C C . LYS A 1 213 ? -15.781 27.781 7.184 1 97.25 213 LYS A C 1
ATOM 1735 O O . LYS A 1 213 ? -16.656 28.641 7.316 1 97.25 213 LYS A O 1
ATOM 1740 N N . PHE A 1 214 ? -15.367 27.094 8.195 1 97.81 214 PHE A N 1
ATOM 1741 C CA . PHE A 1 214 ? -15.93 27.234 9.531 1 97.81 214 PHE A CA 1
ATOM 1742 C C . PHE A 1 214 ? -15.586 28.594 10.125 1 97.81 214 PHE A C 1
ATOM 1744 O O . PHE A 1 214 ? -16.391 29.188 10.844 1 97.81 214 PHE A O 1
ATOM 1751 N N . MET A 1 215 ? -14.352 29.047 9.891 1 96.88 215 MET A N 1
ATOM 1752 C CA . MET A 1 215 ? -13.992 30.391 10.344 1 96.88 215 MET A CA 1
ATOM 1753 C C . MET A 1 215 ? -14.992 31.422 9.852 1 96.88 215 MET A C 1
ATOM 1755 O O . MET A 1 215 ? -15.43 32.281 10.617 1 96.88 215 MET A O 1
ATOM 1759 N N . ASP A 1 216 ? -15.422 31.266 8.656 1 94.81 216 ASP A N 1
ATOM 1760 C CA . ASP A 1 216 ? -16.297 32.219 7.984 1 94.81 216 ASP A CA 1
ATOM 1761 C C . ASP A 1 216 ? -17.719 32.156 8.555 1 94.81 216 ASP A C 1
ATOM 1763 O O . ASP A 1 216 ? -18.516 33.062 8.344 1 94.81 216 ASP A O 1
ATOM 1767 N N . THR A 1 217 ? -18.047 31.109 9.227 1 94.12 217 THR A N 1
ATOM 1768 C CA . THR A 1 217 ? -19.375 31 9.828 1 94.12 217 THR A CA 1
ATOM 1769 C C . THR A 1 217 ? -19.438 31.781 11.141 1 94.12 217 THR A C 1
ATOM 1771 O O . THR A 1 217 ? -20.531 31.984 11.688 1 94.12 217 THR A O 1
ATOM 1774 N N . HIS A 1 218 ? -18.328 32.156 11.688 1 93.81 218 HIS A N 1
ATOM 1775 C CA . HIS A 1 218 ? -18.281 32.906 12.938 1 93.81 218 HIS A CA 1
ATOM 1776 C C . HIS A 1 218 ? -18.047 34.375 12.672 1 93.81 218 HIS A C 1
ATOM 1778 O O . HIS A 1 218 ? -17.297 34.75 11.766 1 93.81 218 HIS A O 1
ATOM 1784 N N . GLU A 1 219 ? -18.719 35.156 13.492 1 89.38 219 GLU A N 1
ATOM 1785 C CA . GLU A 1 219 ? -18.578 36.625 13.352 1 89.38 219 GLU A CA 1
ATOM 1786 C C . GLU A 1 219 ? -17.188 37.062 13.797 1 89.38 219 GLU A C 1
ATOM 1788 O O . GLU A 1 219 ? -16.703 36.688 14.859 1 89.38 219 GLU A O 1
ATOM 1793 N N . GLN A 1 220 ? -16.578 37.844 12.883 1 89.56 220 GLN A N 1
ATOM 1794 C CA . GLN A 1 220 ? -15.289 38.438 13.266 1 89.56 220 GLN A CA 1
ATOM 1795 C C . GLN A 1 220 ? -15.453 39.5 14.344 1 89.56 220 GLN A C 1
ATOM 1797 O O . GLN A 1 220 ? -16.234 40.438 14.18 1 89.56 220 GLN A O 1
ATOM 1802 N N . PRO A 1 221 ? -14.766 39.25 15.406 1 87.38 221 PRO A N 1
ATOM 1803 C CA . PRO A 1 221 ? -14.906 40.25 16.469 1 87.38 221 PRO A CA 1
ATOM 1804 C C . PRO A 1 221 ? -14.336 41.625 16.062 1 87.38 221 PRO A C 1
ATOM 1806 O O . PRO A 1 221 ? -13.391 41.688 15.273 1 87.38 221 PRO A O 1
ATOM 1809 N N . SER A 1 222 ? -15.102 42.75 16.562 1 81.38 222 SER A N 1
ATOM 1810 C CA . SER A 1 222 ? -14.664 44.094 16.297 1 81.38 222 SER A CA 1
ATOM 1811 C C . SER A 1 222 ? -13.281 44.375 16.891 1 81.38 222 SER A C 1
ATOM 1813 O O . SER A 1 222 ? -12.93 43.812 17.922 1 81.38 222 SER A O 1
ATOM 1815 N N . SER A 1 223 ? -12.344 44.938 16.125 1 66.5 223 SER A N 1
ATOM 1816 C CA . SER A 1 223 ? -11 45.281 16.578 1 66.5 223 SER A CA 1
ATOM 1817 C C . SER A 1 223 ? -11.039 46.094 17.875 1 66.5 223 SER A C 1
ATOM 1819 O O . SER A 1 223 ? -11.992 46.844 18.125 1 66.5 223 SER A O 1
ATOM 1821 N N . MET B 1 1 ? -30.422 -52.594 -105.312 1 21.27 1 MET B N 1
ATOM 1822 C CA . MET B 1 1 ? -29.422 -52.531 -104.25 1 21.27 1 MET B CA 1
ATOM 1823 C C . MET B 1 1 ? -30.078 -52.469 -102.875 1 21.27 1 MET B C 1
ATOM 1825 O O . MET B 1 1 ? -31.266 -52.125 -102.75 1 21.27 1 MET B O 1
ATOM 1829 N N . ASP B 1 2 ? -29.219 -52.406 -101.812 1 22.78 2 ASP B N 1
ATOM 1830 C CA . ASP B 1 2 ? -28.938 -53.156 -100.562 1 22.78 2 ASP B CA 1
ATOM 1831 C C . ASP B 1 2 ? -29.609 -52.5 -99.375 1 22.78 2 ASP B C 1
ATOM 1833 O O . ASP B 1 2 ? -29.156 -51.438 -98.938 1 22.78 2 ASP B O 1
ATOM 1837 N N . THR B 1 3 ? -30.906 -52.531 -99.312 1 26.67 3 THR B N 1
ATOM 1838 C CA . THR B 1 3 ? -31.859 -51.781 -98.5 1 26.67 3 THR B CA 1
ATOM 1839 C C . THR B 1 3 ? -31.734 -52.156 -97.062 1 26.67 3 THR B C 1
ATOM 1841 O O . THR B 1 3 ? -32.344 -51.5 -96.188 1 26.67 3 THR B O 1
ATOM 1844 N N . THR B 1 4 ? -31.141 -53.469 -96.812 1 25.5 4 THR B N 1
ATOM 1845 C CA . THR B 1 4 ? -31.75 -54.125 -95.688 1 25.5 4 THR B CA 1
ATOM 1846 C C . THR B 1 4 ? -31.234 -53.562 -94.375 1 25.5 4 THR B C 1
ATOM 1848 O O . THR B 1 4 ? -32 -53.344 -93.438 1 25.5 4 THR B O 1
ATOM 1851 N N . SER B 1 5 ? -29.875 -53.5 -94.125 1 22.34 5 SER B N 1
ATOM 1852 C CA . SER B 1 5 ? -29.312 -53.969 -92.812 1 22.34 5 SER B CA 1
ATOM 1853 C C . SER B 1 5 ? -29.453 -52.938 -91.75 1 22.34 5 SER B C 1
ATOM 1855 O O . SER B 1 5 ? -28.469 -52.312 -91.312 1 22.34 5 SER B O 1
ATOM 1857 N N . ARG B 1 6 ? -30.281 -51.906 -91.938 1 32.03 6 ARG B N 1
ATOM 1858 C CA . ARG B 1 6 ? -30.203 -50.75 -91.062 1 32.03 6 ARG B CA 1
ATOM 1859 C C . ARG B 1 6 ? -30.734 -51.031 -89.688 1 32.03 6 ARG B C 1
ATOM 1861 O O . ARG B 1 6 ? -30.891 -50.156 -88.875 1 32.03 6 ARG B O 1
ATOM 1868 N N . THR B 1 7 ? -31.281 -52.406 -89.562 1 24.67 7 THR B N 1
ATOM 1869 C CA . THR B 1 7 ? -32.219 -52.469 -88.438 1 24.67 7 THR B CA 1
ATOM 1870 C C . THR B 1 7 ? -31.469 -52.656 -87.125 1 24.67 7 THR B C 1
ATOM 1872 O O . THR B 1 7 ? -32.062 -52.469 -86.062 1 24.67 7 THR B O 1
ATOM 1875 N N . THR B 1 8 ? -30.344 -53.438 -87.125 1 26.3 8 THR B N 1
ATOM 1876 C CA . THR B 1 8 ? -30.062 -54.156 -85.875 1 26.3 8 THR B CA 1
ATOM 1877 C C . THR B 1 8 ? -29.609 -53.219 -84.812 1 26.3 8 THR B C 1
ATOM 1879 O O . THR B 1 8 ? -28.469 -52.75 -84.812 1 26.3 8 THR B O 1
ATOM 1882 N N . LEU B 1 9 ? -30.406 -52.094 -84.438 1 27.2 9 LEU B N 1
ATOM 1883 C CA . LEU B 1 9 ? -30.266 -50.969 -83.562 1 27.2 9 LEU B CA 1
ATOM 1884 C C . LEU B 1 9 ? -30.219 -51.406 -82.062 1 27.2 9 LEU B C 1
ATOM 1886 O O . LEU B 1 9 ? -29.438 -50.875 -81.312 1 27.2 9 LEU B O 1
ATOM 1890 N N . HIS B 1 10 ? -31.125 -52.219 -81.562 1 25.14 10 HIS B N 1
ATOM 1891 C CA . HIS B 1 10 ? -31.781 -51.969 -80.25 1 25.14 10 HIS B CA 1
ATOM 1892 C C . HIS B 1 10 ? -30.938 -52.469 -79.062 1 25.14 10 HIS B C 1
ATOM 1894 O O . HIS B 1 10 ? -30.906 -51.875 -78 1 25.14 10 HIS B O 1
ATOM 1900 N N . ARG B 1 11 ? -30.469 -53.75 -79 1 28.41 11 ARG B N 1
ATOM 1901 C CA . ARG B 1 11 ? -30.516 -54.531 -77.812 1 28.41 11 ARG B CA 1
ATOM 1902 C C . ARG B 1 11 ? -29.359 -54.188 -76.875 1 28.41 11 ARG B C 1
ATOM 1904 O O . ARG B 1 11 ? -29.359 -54.562 -75.688 1 28.41 11 ARG B O 1
ATOM 1911 N N . GLN B 1 12 ? -28.234 -53.781 -77.375 1 26.09 12 GLN B N 1
ATOM 1912 C CA . GLN B 1 12 ? -27.109 -54.125 -76.5 1 26.09 12 GLN B CA 1
ATOM 1913 C C . GLN B 1 12 ? -27 -53.188 -75.312 1 26.09 12 GLN B C 1
ATOM 1915 O O . GLN B 1 12 ? -26.156 -53.375 -74.438 1 26.09 12 GLN B O 1
ATOM 1920 N N . CYS B 1 13 ? -27.797 -52.125 -75.188 1 27.06 13 CYS B N 1
ATOM 1921 C CA . CYS B 1 13 ? -27.297 -51.125 -74.188 1 27.06 13 CYS B CA 1
ATOM 1922 C C . CYS B 1 13 ? -27.656 -51.531 -72.75 1 27.06 13 CYS B C 1
ATOM 1924 O O . CYS B 1 13 ? -27.344 -50.812 -71.812 1 27.06 13 CYS B O 1
ATOM 1926 N N . THR B 1 14 ? -28.5 -52.594 -72.5 1 27.41 14 THR B N 1
ATOM 1927 C CA . THR B 1 14 ? -29.078 -52.688 -71.188 1 27.41 14 THR B CA 1
ATOM 1928 C C . THR B 1 14 ? -28.047 -53.188 -70.188 1 27.41 14 THR B C 1
ATOM 1930 O O . THR B 1 14 ? -28.25 -53.094 -69 1 27.41 14 THR B O 1
ATOM 1933 N N . GLN B 1 15 ? -27.047 -54 -70.562 1 33.91 15 GLN B N 1
ATOM 1934 C CA . GLN B 1 15 ? -26.438 -54.781 -69.5 1 33.91 15 GLN B CA 1
ATOM 1935 C C . GLN B 1 15 ? -25.562 -53.906 -68.562 1 33.91 15 GLN B C 1
ATOM 1937 O O . GLN B 1 15 ? -25.094 -54.344 -67.562 1 33.91 15 GLN B O 1
ATOM 1942 N N . GLY B 1 16 ? -25.141 -52.75 -69 1 31.47 16 GLY B N 1
ATOM 1943 C CA . GLY B 1 16 ? -24.062 -52.156 -68.188 1 31.47 16 GLY B CA 1
ATOM 1944 C C . GLY B 1 16 ? -24.516 -51.594 -66.875 1 31.47 16 GLY B C 1
ATOM 1945 O O . GLY B 1 16 ? -23.719 -51.062 -66.125 1 31.47 16 GLY B O 1
ATOM 1946 N N . LEU B 1 17 ? -25.891 -51.5 -66.688 1 32.97 17 LEU B N 1
ATOM 1947 C CA . LEU B 1 17 ? -26.266 -50.656 -65.562 1 32.97 17 LEU B CA 1
ATOM 1948 C C . LEU B 1 17 ? -26.141 -51.469 -64.25 1 32.97 17 LEU B C 1
ATOM 1950 O O . LEU B 1 17 ? -26.125 -50.875 -63.188 1 32.97 17 LEU B O 1
ATOM 1954 N N . LEU B 1 18 ? -26.172 -52.781 -64.375 1 35.09 18 LEU B N 1
ATOM 1955 C CA . LEU B 1 18 ? -26.391 -53.438 -63.125 1 35.09 18 LEU B CA 1
ATOM 1956 C C . LEU B 1 18 ? -25.125 -53.406 -62.25 1 35.09 18 LEU B C 1
ATOM 1958 O O . LEU B 1 18 ? -25.203 -53.562 -61.031 1 35.09 18 LEU B O 1
ATOM 1962 N N . THR B 1 19 ? -23.969 -53.406 -62.906 1 39.12 19 THR B N 1
ATOM 1963 C CA . THR B 1 19 ? -22.812 -53.656 -62.031 1 39.12 19 THR B CA 1
ATOM 1964 C C . THR B 1 19 ? -22.531 -52.438 -61.156 1 39.12 19 THR B C 1
ATOM 1966 O O . THR B 1 19 ? -21.844 -52.562 -60.125 1 39.12 19 THR B O 1
ATOM 1969 N N . SER B 1 20 ? -22.969 -51.25 -61.594 1 36.69 20 SER B N 1
ATOM 1970 C CA . SER B 1 20 ? -22.469 -50.156 -60.812 1 36.69 20 SER B CA 1
ATOM 1971 C C . SER B 1 20 ? -23.172 -50.062 -59.469 1 36.69 20 SER B C 1
ATOM 1973 O O . SER B 1 20 ? -22.75 -49.312 -58.594 1 36.69 20 SER B O 1
ATOM 1975 N N . LEU B 1 21 ? -24.359 -50.688 -59.406 1 34.47 21 LEU B N 1
ATOM 1976 C CA . LEU B 1 21 ? -25.094 -50.312 -58.188 1 34.47 21 LEU B CA 1
ATOM 1977 C C . LEU B 1 21 ? -24.547 -51.031 -56.969 1 34.47 21 LEU B C 1
ATOM 1979 O O . LEU B 1 21 ? -24.844 -50.656 -55.844 1 34.47 21 LEU B O 1
ATOM 1983 N N . LEU B 1 22 ? -23.891 -52.219 -57.219 1 37.78 22 LEU B N 1
ATOM 1984 C CA . LEU B 1 22 ? -23.688 -52.969 -56 1 37.78 22 LEU B CA 1
ATOM 1985 C C . LEU B 1 22 ? -22.531 -52.375 -55.188 1 37.78 22 LEU B C 1
ATOM 1987 O O . LEU B 1 22 ? -22.312 -52.75 -54.031 1 37.78 22 LEU B O 1
ATOM 1991 N N . LEU B 1 23 ? -21.672 -51.625 -55.844 1 41.75 23 LEU B N 1
ATOM 1992 C CA . LEU B 1 23 ? -20.516 -51.312 -55.031 1 41.75 23 LEU B CA 1
ATOM 1993 C C . LEU B 1 23 ? -20.891 -50.281 -53.938 1 41.75 23 LEU B C 1
ATOM 1995 O O . LEU B 1 23 ? -20.062 -49.938 -53.094 1 41.75 23 LEU B O 1
ATOM 1999 N N . SER B 1 24 ? -22.078 -49.719 -54.094 1 36.56 24 SER B N 1
ATOM 2000 C CA . SER B 1 24 ? -22.219 -48.594 -53.219 1 36.56 24 SER B CA 1
ATOM 2001 C C . SER B 1 24 ? -22.469 -49.031 -51.781 1 36.56 24 SER B C 1
ATOM 2003 O O . SER B 1 24 ? -22.531 -48.219 -50.875 1 36.56 24 SER B O 1
ATOM 2005 N N . ALA B 1 25 ? -23 -50.219 -51.594 1 36.25 25 ALA B N 1
ATOM 2006 C CA . ALA B 1 25 ? -23.656 -50.312 -50.281 1 36.25 25 ALA B CA 1
ATOM 2007 C C . ALA B 1 25 ? -22.625 -50.5 -49.188 1 36.25 25 ALA B C 1
ATOM 2009 O O . ALA B 1 25 ? -22.953 -50.375 -48 1 36.25 25 ALA B O 1
ATOM 2010 N N . ILE B 1 26 ? -21.484 -51.094 -49.5 1 37.34 26 ILE B N 1
ATOM 2011 C CA . ILE B 1 26 ? -20.875 -51.562 -48.25 1 37.34 26 ILE B CA 1
ATOM 2012 C C . ILE B 1 26 ? -20.109 -50.438 -47.562 1 37.34 26 ILE B C 1
ATOM 2014 O O . ILE B 1 26 ? -18.906 -50.25 -47.781 1 37.34 26 ILE B O 1
ATOM 2018 N N . VAL B 1 27 ? -20.234 -49.125 -47.969 1 37.56 27 VAL B N 1
ATOM 2019 C CA . VAL B 1 27 ? -19.484 -48.25 -47.062 1 37.56 27 VAL B CA 1
ATOM 2020 C C . VAL B 1 27 ? -20.031 -48.375 -45.656 1 37.56 27 VAL B C 1
ATOM 2022 O O . VAL B 1 27 ? -21.109 -47.844 -45.344 1 37.56 27 VAL B O 1
ATOM 2025 N N . ALA B 1 28 ? -20.047 -49.562 -45.031 1 35.19 28 ALA B N 1
ATOM 2026 C CA . ALA B 1 28 ? -20.281 -49.625 -43.594 1 35.19 28 ALA B CA 1
ATOM 2027 C C . ALA B 1 28 ? -19.531 -48.5 -42.875 1 35.19 28 ALA B C 1
ATOM 2029 O O . ALA B 1 28 ? -18.328 -48.344 -43.062 1 35.19 28 ALA B O 1
ATOM 2030 N N . LEU B 1 29 ? -20.266 -47.406 -42.562 1 37.84 29 LEU B N 1
ATOM 2031 C CA . LEU B 1 29 ? -19.922 -46.375 -41.562 1 37.84 29 LEU B CA 1
ATOM 2032 C C . LEU B 1 29 ? -19.234 -46.969 -40.375 1 37.84 29 LEU B C 1
ATOM 2034 O O . LEU B 1 29 ? -19.875 -47.625 -39.531 1 37.84 29 LEU B O 1
ATOM 2038 N N . CYS B 1 30 ? -18.109 -47.719 -40.5 1 42.78 30 CYS B N 1
ATOM 2039 C CA . CYS B 1 30 ? -17.312 -47.875 -39.281 1 42.78 30 CYS B CA 1
ATOM 2040 C C . CYS B 1 30 ? -17.234 -46.531 -38.531 1 42.78 30 CYS B C 1
ATOM 2042 O O . CYS B 1 30 ? -16.359 -45.719 -38.844 1 42.78 30 CYS B O 1
ATOM 2044 N N . THR B 1 31 ? -18.359 -45.875 -38.312 1 39.47 31 THR B N 1
ATOM 2045 C CA . THR B 1 31 ? -18.266 -44.812 -37.344 1 39.47 31 THR B CA 1
ATOM 2046 C C . THR B 1 31 ? -17.531 -45.312 -36.094 1 39.47 31 THR B C 1
ATOM 2048 O O . THR B 1 31 ? -18.078 -46.094 -35.312 1 39.47 31 THR B O 1
ATOM 2051 N N . SER B 1 32 ? -16.266 -45.656 -36.219 1 42.12 32 SER B N 1
ATOM 2052 C CA . SER B 1 32 ? -15.555 -45.75 -34.969 1 42.12 32 SER B CA 1
ATOM 2053 C C . SER B 1 32 ? -16.031 -44.688 -33.969 1 42.12 32 SER B C 1
ATOM 2055 O O . SER B 1 32 ? -16.047 -43.5 -34.281 1 42.12 32 SER B O 1
ATOM 2057 N N . THR B 1 33 ? -16.969 -45.062 -33.156 1 47 33 THR B N 1
ATOM 2058 C CA . THR B 1 33 ? -17.234 -44.188 -32 1 47 33 THR B CA 1
ATOM 2059 C C . THR B 1 33 ? -15.953 -43.562 -31.484 1 47 33 THR B C 1
ATOM 2061 O O . THR B 1 33 ? -14.961 -44.25 -31.266 1 47 33 THR B O 1
ATOM 2064 N N . PRO B 1 34 ? -15.672 -42.344 -31.812 1 46.22 34 PRO B N 1
ATOM 2065 C CA . PRO B 1 34 ? -14.508 -41.75 -31.172 1 46.22 34 PRO B CA 1
ATOM 2066 C C . PRO B 1 34 ? -14.281 -42.25 -29.75 1 46.22 34 PRO B C 1
ATOM 2068 O O . PRO B 1 34 ? -15.25 -42.531 -29.031 1 46.22 34 PRO B O 1
ATOM 2071 N N . ILE B 1 35 ? -13.352 -43.156 -29.469 1 45.97 35 ILE B N 1
ATOM 2072 C CA . ILE B 1 35 ? -12.969 -43.469 -28.094 1 45.97 35 ILE B CA 1
ATOM 2073 C C . ILE B 1 35 ? -13.195 -42.219 -27.219 1 45.97 35 ILE B C 1
ATOM 2075 O O . ILE B 1 35 ? -12.68 -41.156 -27.516 1 45.97 35 ILE B O 1
ATOM 2079 N N . PRO B 1 36 ? -14.234 -42.188 -26.531 1 47 36 PRO B N 1
ATOM 2080 C CA . PRO B 1 36 ? -14.352 -41.031 -25.641 1 47 36 PRO B CA 1
ATOM 2081 C C . PRO B 1 36 ? -13.031 -40.656 -24.984 1 47 36 PRO B C 1
ATOM 2083 O O . PRO B 1 36 ? -12.156 -41.5 -24.797 1 47 36 PRO B O 1
ATOM 2086 N N . PRO B 1 37 ? -12.508 -39.5 -25.156 1 50.31 37 PRO B N 1
ATOM 2087 C CA . PRO B 1 37 ? -11.234 -39.188 -24.484 1 50.31 37 PRO B CA 1
ATOM 2088 C C . PRO B 1 37 ? -11.094 -39.875 -23.141 1 50.31 37 PRO B C 1
ATOM 2090 O O . PRO B 1 37 ? -12.062 -39.969 -22.375 1 50.31 37 PRO B O 1
ATOM 2093 N N . GLU B 1 38 ? -10.391 -40.938 -23 1 52.94 38 GLU B N 1
ATOM 2094 C CA . GLU B 1 38 ? -10.133 -41.594 -21.734 1 52.94 38 GLU B CA 1
ATOM 2095 C C . GLU B 1 38 ? -10.102 -40.594 -20.578 1 52.94 38 GLU B C 1
ATOM 2097 O O . GLU B 1 38 ? -9.367 -39.594 -20.641 1 52.94 38 GLU B O 1
ATOM 2102 N N . GLN B 1 39 ? -11.18 -40.531 -19.812 1 69.94 39 GLN B N 1
ATOM 2103 C CA . GLN B 1 39 ? -11.297 -39.625 -18.672 1 69.94 39 GLN B CA 1
ATOM 2104 C C . GLN B 1 39 ? -10.086 -39.75 -17.75 1 69.94 39 GLN B C 1
ATOM 2106 O O . GLN B 1 39 ? -9.828 -40.844 -17.203 1 69.94 39 GLN B O 1
ATOM 2111 N N . ILE B 1 40 ? -9.031 -38.906 -17.781 1 80.56 40 ILE B N 1
ATOM 2112 C CA . ILE B 1 40 ? -7.871 -38.906 -16.906 1 80.56 40 ILE B CA 1
ATOM 2113 C C . ILE B 1 40 ? -8.32 -38.875 -15.445 1 80.56 40 ILE B C 1
ATOM 2115 O O . ILE B 1 40 ? -9.172 -38.094 -15.062 1 80.56 40 ILE B O 1
ATOM 2119 N N . HIS B 1 41 ? -7.906 -39.906 -14.688 1 89.94 41 HIS B N 1
ATOM 2120 C CA . HIS B 1 41 ? -8.203 -40.031 -13.266 1 89.94 41 HIS B CA 1
ATOM 2121 C C . HIS B 1 41 ? -7.871 -38.75 -12.516 1 89.94 41 HIS B C 1
ATOM 2123 O O . HIS B 1 41 ? -6.848 -38.125 -12.781 1 89.94 41 HIS B O 1
ATOM 2129 N N . PRO B 1 42 ? -8.711 -38.406 -11.633 1 90.31 42 PRO B N 1
ATOM 2130 C CA . PRO B 1 42 ? -8.5 -37.156 -10.898 1 90.31 42 PRO B CA 1
ATOM 2131 C C . PRO B 1 42 ? -7.117 -37.062 -10.258 1 90.31 42 PRO B C 1
ATOM 2133 O O . PRO B 1 42 ? -6.488 -36 -10.281 1 90.31 42 PRO B O 1
ATOM 2136 N N . TRP B 1 43 ? -6.645 -38.125 -9.773 1 94.5 43 TRP B N 1
ATOM 2137 C CA . TRP B 1 43 ? -5.32 -38.125 -9.164 1 94.5 43 TRP B CA 1
ATOM 2138 C C . TRP B 1 43 ? -4.258 -37.688 -10.164 1 94.5 43 TRP B C 1
ATOM 2140 O O . TRP B 1 43 ? -3.34 -36.938 -9.812 1 94.5 43 TRP B O 1
ATOM 2150 N N . ARG B 1 44 ? -4.395 -38.094 -11.336 1 94.81 44 ARG B N 1
ATOM 2151 C CA . ARG B 1 44 ? -3.418 -37.75 -12.359 1 94.81 44 ARG B CA 1
ATOM 2152 C C . ARG B 1 44 ? -3.482 -36.25 -12.695 1 94.81 44 ARG B C 1
ATOM 2154 O O . ARG B 1 44 ? -2.461 -35.625 -13.008 1 94.81 44 ARG B O 1
ATOM 2161 N N . HIS B 1 45 ? -4.625 -35.719 -12.672 1 96.06 45 HIS B N 1
ATOM 2162 C CA . HIS B 1 45 ? -4.762 -34.281 -12.852 1 96.06 45 HIS B CA 1
ATOM 2163 C C . HIS B 1 45 ? -4.035 -33.5 -11.758 1 96.06 45 HIS B C 1
ATOM 2165 O O . HIS B 1 45 ? -3.291 -32.562 -12.031 1 96.06 45 HIS B O 1
ATOM 2171 N N . TYR B 1 46 ? -4.152 -33.938 -10.555 1 97.69 46 TYR B N 1
ATOM 2172 C CA . TYR B 1 46 ? -3.477 -33.312 -9.43 1 97.69 46 TYR B CA 1
ATOM 2173 C C . TYR B 1 46 ? -1.967 -33.5 -9.531 1 97.69 46 TYR B C 1
ATOM 2175 O O . TYR B 1 46 ? -1.204 -32.594 -9.219 1 97.69 46 TYR B O 1
ATOM 2183 N N . GLU B 1 47 ? -1.609 -34.688 -9.922 1 97.5 47 GLU B N 1
ATOM 2184 C CA . GLU B 1 47 ? -0.181 -34.938 -10.07 1 97.5 47 GLU B CA 1
ATOM 2185 C C . GLU B 1 47 ? 0.467 -33.938 -11.016 1 97.5 47 GLU B C 1
ATOM 2187 O O . GLU B 1 47 ? 1.527 -33.375 -10.711 1 97.5 47 GLU B O 1
ATOM 2192 N N . ARG B 1 48 ? -0.191 -33.688 -12.109 1 97.62 48 ARG B N 1
ATOM 2193 C CA . ARG B 1 48 ? 0.31 -32.719 -13.078 1 97.62 48 ARG B CA 1
ATOM 2194 C C . ARG B 1 48 ? 0.277 -31.312 -12.508 1 97.62 48 ARG B C 1
ATOM 2196 O O . ARG B 1 48 ? 1.217 -30.531 -12.703 1 97.62 48 ARG B O 1
ATOM 2203 N N . LEU B 1 49 ? -0.806 -30.969 -11.836 1 98.62 49 LEU B N 1
ATOM 2204 C CA . LEU B 1 49 ? -0.961 -29.656 -11.219 1 98.62 49 LEU B CA 1
ATOM 2205 C C . LEU B 1 49 ? 0.134 -29.406 -10.188 1 98.62 49 LEU B C 1
ATOM 2207 O O . LEU B 1 49 ? 0.796 -28.359 -10.211 1 98.62 49 LEU B O 1
ATOM 2211 N N . VAL B 1 50 ? 0.381 -30.328 -9.344 1 98.62 50 VAL B N 1
ATOM 2212 C CA . VAL B 1 50 ? 1.384 -30.219 -8.289 1 98.62 50 VAL B CA 1
ATOM 2213 C C . VAL B 1 50 ? 2.775 -30.109 -8.914 1 98.62 50 VAL B C 1
ATOM 2215 O O . VAL B 1 50 ? 3.566 -29.25 -8.508 1 98.62 50 VAL B O 1
ATOM 2218 N N . ARG B 1 51 ? 3.008 -30.938 -9.891 1 98.44 51 ARG B N 1
ATOM 2219 C CA . ARG B 1 51 ? 4.305 -30.891 -10.562 1 98.44 51 ARG B CA 1
ATOM 2220 C C . ARG B 1 51 ? 4.559 -29.516 -11.18 1 98.44 51 ARG B C 1
ATOM 2222 O O . ARG B 1 51 ? 5.613 -28.922 -10.969 1 98.44 51 ARG B O 1
ATOM 2229 N N . GLU B 1 52 ? 3.602 -29.047 -11.93 1 98.5 52 GLU B N 1
ATOM 2230 C CA . GLU B 1 52 ? 3.748 -27.75 -12.57 1 98.5 52 GLU B CA 1
ATOM 2231 C C . GLU B 1 52 ? 3.891 -26.641 -11.539 1 98.5 52 GLU B C 1
ATOM 2233 O O . GLU B 1 52 ? 4.633 -25.672 -11.75 1 98.5 52 GLU B O 1
ATOM 2238 N N . THR B 1 53 ? 3.158 -26.734 -10.43 1 98.75 53 THR B N 1
ATOM 2239 C CA . THR B 1 53 ? 3.234 -25.719 -9.391 1 98.75 53 THR B CA 1
ATOM 2240 C C . THR B 1 53 ? 4.609 -25.719 -8.727 1 98.75 53 THR B C 1
ATOM 2242 O O . THR B 1 53 ? 5.152 -24.656 -8.398 1 98.75 53 THR B O 1
ATOM 2245 N N . HIS B 1 54 ? 5.172 -26.891 -8.562 1 98.62 54 HIS B N 1
ATOM 2246 C CA . HIS B 1 54 ? 6.52 -27 -8.016 1 98.62 54 HIS B CA 1
ATOM 2247 C C . HIS B 1 54 ? 7.535 -26.312 -8.93 1 98.62 54 HIS B C 1
ATOM 2249 O O . HIS B 1 54 ? 8.43 -25.609 -8.453 1 98.62 54 HIS B O 1
ATOM 2255 N N . VAL B 1 55 ? 7.422 -26.594 -10.148 1 98.69 55 VAL B N 1
ATOM 2256 C CA . VAL B 1 55 ? 8.336 -25.984 -11.109 1 98.69 55 VAL B CA 1
ATOM 2257 C C . VAL B 1 55 ? 8.18 -24.469 -11.078 1 98.69 55 VAL B C 1
ATOM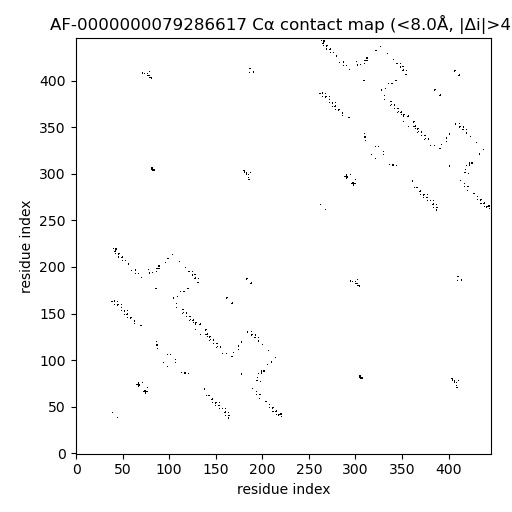 2259 O O . VAL B 1 55 ? 9.18 -23.75 -11.055 1 98.69 55 VAL B O 1
ATOM 2262 N N . LEU B 1 56 ? 6.906 -23.984 -11.086 1 98.88 56 LEU B N 1
ATOM 2263 C CA . LEU B 1 56 ? 6.652 -22.547 -10.977 1 98.88 56 LEU B CA 1
ATOM 2264 C C . LEU B 1 56 ? 7.281 -21.984 -9.711 1 98.88 56 LEU B C 1
ATOM 2266 O O . LEU B 1 56 ? 7.949 -20.938 -9.75 1 98.88 56 LEU B O 1
ATOM 2270 N N . ASP B 1 57 ? 7.059 -22.625 -8.617 1 98.62 57 ASP B N 1
ATOM 2271 C CA . ASP B 1 57 ? 7.57 -22.188 -7.324 1 98.62 57 ASP B CA 1
ATOM 2272 C C . ASP B 1 57 ? 9.094 -22.047 -7.348 1 98.62 57 ASP B C 1
ATOM 2274 O O . ASP B 1 57 ? 9.641 -21.062 -6.875 1 98.62 57 ASP B O 1
ATOM 2278 N N . GLU B 1 58 ? 9.719 -23.016 -7.898 1 98.19 58 GLU B N 1
ATOM 2279 C CA . GLU B 1 58 ? 11.18 -23.016 -7.98 1 98.19 58 GLU B CA 1
ATOM 2280 C C . GLU B 1 58 ? 11.68 -21.875 -8.867 1 98.19 58 GLU B C 1
ATOM 2282 O O . GLU B 1 58 ? 12.578 -21.125 -8.469 1 98.19 58 GLU B O 1
ATOM 2287 N N . GLN B 1 59 ? 11.094 -21.797 -10.008 1 98.38 59 GLN B N 1
ATOM 2288 C CA . GLN B 1 59 ? 11.5 -20.734 -10.938 1 98.38 59 GLN B CA 1
ATOM 2289 C C . GLN B 1 59 ? 11.227 -19.359 -10.352 1 98.38 59 GLN B C 1
ATOM 2291 O O . GLN B 1 59 ? 12.07 -18.469 -10.438 1 98.38 59 GLN B O 1
ATOM 2296 N N . HIS B 1 60 ? 10.047 -19.234 -9.789 1 98.81 60 HIS B N 1
ATOM 2297 C CA . HIS B 1 60 ? 9.664 -17.953 -9.18 1 98.81 60 HIS B CA 1
ATOM 2298 C C . HIS B 1 60 ? 10.609 -17.594 -8.039 1 98.81 60 HIS B C 1
ATOM 2300 O O . HIS B 1 60 ? 11.047 -16.438 -7.934 1 98.81 60 HIS B O 1
ATOM 2306 N N . HIS B 1 61 ? 10.859 -18.5 -7.195 1 98.31 61 HIS B N 1
ATOM 2307 C CA . HIS B 1 61 ? 11.734 -18.266 -6.051 1 98.31 61 HIS B CA 1
ATOM 2308 C C . HIS B 1 61 ? 13.109 -17.766 -6.5 1 98.31 61 HIS B C 1
ATOM 2310 O O . HIS B 1 61 ? 13.664 -16.844 -5.902 1 98.31 61 HIS B O 1
ATOM 2316 N N . ASN B 1 62 ? 13.625 -18.359 -7.473 1 98.12 62 ASN B N 1
ATOM 2317 C CA . ASN B 1 62 ? 14.906 -17.938 -8.016 1 98.12 62 ASN B CA 1
ATOM 2318 C C . ASN B 1 62 ? 14.867 -16.5 -8.516 1 98.12 62 ASN B C 1
ATOM 2320 O O . ASN B 1 62 ? 15.75 -15.703 -8.211 1 98.12 62 ASN B O 1
ATOM 2324 N N . VAL B 1 63 ? 13.82 -16.203 -9.258 1 98.62 63 VAL B N 1
ATOM 2325 C CA . VAL B 1 63 ? 13.672 -14.867 -9.805 1 98.62 63 VAL B CA 1
ATOM 2326 C C . VAL B 1 63 ? 13.469 -13.859 -8.68 1 98.62 63 VAL B C 1
ATOM 2328 O O . VAL B 1 63 ? 14.094 -12.797 -8.664 1 98.62 63 VAL B O 1
ATOM 2331 N N . TYR B 1 64 ? 12.617 -14.18 -7.719 1 98.75 64 TYR B N 1
ATOM 2332 C CA . TYR B 1 64 ? 12.297 -13.32 -6.582 1 98.75 64 TYR B CA 1
ATOM 2333 C C . TYR B 1 64 ? 13.547 -13.016 -5.758 1 98.75 64 TYR B C 1
ATOM 2335 O O . TYR B 1 64 ? 13.828 -11.852 -5.457 1 98.75 64 TYR B O 1
ATOM 2343 N N . THR B 1 65 ? 14.344 -14.016 -5.484 1 98.44 65 THR B N 1
ATOM 2344 C CA . THR B 1 65 ? 15.562 -13.859 -4.707 1 98.44 65 THR B CA 1
ATOM 2345 C C . THR B 1 65 ? 16.594 -13.031 -5.473 1 98.44 65 THR B C 1
ATOM 2347 O O . THR B 1 65 ? 17.219 -12.133 -4.914 1 98.44 65 THR B O 1
ATOM 2350 N N . SER B 1 66 ? 16.766 -13.344 -6.738 1 98.5 66 SER B N 1
ATOM 2351 C CA . SER B 1 66 ? 17.703 -12.594 -7.566 1 98.5 66 SER B CA 1
ATOM 2352 C C . SER B 1 66 ? 17.297 -11.133 -7.68 1 98.5 66 SER B C 1
ATOM 2354 O O . SER B 1 66 ? 18.141 -10.242 -7.625 1 98.5 66 SER B O 1
ATOM 2356 N N . PHE B 1 67 ? 16 -10.922 -7.887 1 98.62 67 PHE B N 1
ATOM 2357 C CA . PHE B 1 67 ? 15.477 -9.562 -8 1 98.62 67 PHE B CA 1
ATOM 2358 C C . PHE B 1 67 ? 15.812 -8.75 -6.758 1 98.62 67 PHE B C 1
ATOM 2360 O O . PHE B 1 67 ? 16.312 -7.625 -6.855 1 98.62 67 PHE B O 1
ATOM 2367 N N . LYS B 1 68 ? 15.555 -9.305 -5.559 1 98.31 68 LYS B N 1
ATOM 2368 C CA . LYS B 1 68 ? 15.836 -8.648 -4.289 1 98.31 68 LYS B CA 1
ATOM 2369 C C . LYS B 1 68 ? 17.328 -8.336 -4.156 1 98.31 68 LYS B C 1
ATOM 2371 O O . LYS B 1 68 ? 17.703 -7.234 -3.75 1 98.31 68 LYS B O 1
ATOM 2376 N N . THR B 1 69 ? 18.109 -9.25 -4.535 1 98.19 69 THR B N 1
ATOM 2377 C CA . THR B 1 69 ? 19.562 -9.125 -4.387 1 98.19 69 THR B CA 1
ATOM 2378 C C . THR B 1 69 ? 20.109 -8.086 -5.355 1 98.19 69 THR B C 1
ATOM 2380 O O . THR B 1 69 ? 20.891 -7.207 -4.957 1 98.19 69 THR B O 1
ATOM 2383 N N . ILE B 1 70 ? 19.688 -8.141 -6.543 1 97.81 70 ILE B N 1
ATOM 2384 C CA . ILE B 1 70 ? 20.281 -7.316 -7.586 1 97.81 70 ILE B CA 1
ATOM 2385 C C . ILE B 1 70 ? 19.719 -5.898 -7.512 1 97.81 70 ILE B C 1
ATOM 2387 O O . ILE B 1 70 ? 20.453 -4.922 -7.633 1 97.81 70 ILE B O 1
ATOM 2391 N N . ARG B 1 71 ? 18.391 -5.801 -7.27 1 96.5 71 ARG B N 1
ATOM 2392 C CA . ARG B 1 71 ? 17.734 -4.504 -7.371 1 96.5 71 ARG B CA 1
ATOM 2393 C C . ARG B 1 71 ? 17.781 -3.762 -6.039 1 96.5 71 ARG B C 1
ATOM 2395 O O . ARG B 1 71 ? 17.75 -2.529 -6.008 1 96.5 71 ARG B O 1
ATOM 2402 N N . PHE B 1 72 ? 17.875 -4.5 -4.973 1 96.19 72 PHE B N 1
ATOM 2403 C CA . PHE B 1 72 ? 17.75 -3.854 -3.672 1 96.19 72 PHE B CA 1
ATOM 2404 C C . PHE B 1 72 ? 18.953 -4.156 -2.787 1 96.19 72 PHE B C 1
ATOM 2406 O O . PHE B 1 72 ? 19.031 -3.664 -1.661 1 96.19 72 PHE B O 1
ATOM 2413 N N . ASP B 1 73 ? 19.875 -5.016 -3.293 1 95.44 73 ASP B N 1
ATOM 2414 C CA . ASP B 1 73 ? 21.078 -5.418 -2.586 1 95.44 73 ASP B CA 1
ATOM 2415 C C . ASP B 1 73 ? 20.75 -6.035 -1.23 1 95.44 73 ASP B C 1
ATOM 2417 O O . ASP B 1 73 ? 21.422 -5.766 -0.236 1 95.44 73 ASP B O 1
ATOM 2421 N N . ASP B 1 74 ? 19.609 -6.695 -1.133 1 94.94 74 ASP B N 1
ATOM 2422 C CA . ASP B 1 74 ? 19.109 -7.297 0.101 1 94.94 74 ASP B CA 1
ATOM 2423 C C . ASP B 1 74 ? 18.172 -8.469 -0.197 1 94.94 74 ASP B C 1
ATOM 2425 O O . ASP B 1 74 ? 16.984 -8.273 -0.467 1 94.94 74 ASP B O 1
ATOM 2429 N N . ALA B 1 75 ? 18.703 -9.633 -0.038 1 94.5 75 ALA B N 1
ATOM 2430 C CA . ALA B 1 75 ? 17.953 -10.844 -0.365 1 94.5 75 ALA B CA 1
ATOM 2431 C C . ALA B 1 75 ? 16.781 -11.031 0.595 1 94.5 75 ALA B C 1
ATOM 2433 O O . ALA B 1 75 ? 15.852 -11.797 0.313 1 94.5 75 ALA B O 1
ATOM 2434 N N . SER B 1 76 ? 16.812 -10.328 1.716 1 95.25 76 SER B N 1
ATOM 2435 C CA . SER B 1 76 ? 15.805 -10.57 2.746 1 95.25 76 SER B CA 1
ATOM 2436 C C . SER B 1 76 ? 14.742 -9.477 2.738 1 95.25 76 SER B C 1
ATOM 2438 O O . SER B 1 76 ? 13.797 -9.516 3.525 1 95.25 76 SER B O 1
ATOM 2440 N N . ILE B 1 77 ? 14.852 -8.531 1.83 1 96.44 77 ILE B N 1
ATOM 2441 C CA . ILE B 1 77 ? 13.953 -7.375 1.836 1 96.44 77 ILE B CA 1
ATOM 2442 C C . ILE B 1 77 ? 12.508 -7.844 1.645 1 96.44 77 ILE B C 1
ATOM 2444 O O . ILE B 1 77 ? 12.242 -8.734 0.839 1 96.44 77 ILE B O 1
ATOM 2448 N N . ARG B 1 78 ? 11.641 -7.234 2.455 1 95.5 78 ARG B N 1
ATOM 2449 C CA . ARG B 1 78 ? 10.195 -7.359 2.328 1 95.5 78 ARG B CA 1
ATOM 2450 C C . ARG B 1 78 ? 9.516 -6.004 2.475 1 95.5 78 ARG B C 1
ATOM 2452 O O . ARG B 1 78 ? 10.047 -5.102 3.125 1 95.5 78 ARG B O 1
ATOM 2459 N N . ILE B 1 79 ? 8.453 -5.824 1.784 1 94.75 79 ILE B N 1
ATOM 2460 C CA . ILE B 1 79 ? 7.758 -4.543 1.86 1 94.75 79 ILE B CA 1
ATOM 2461 C C . ILE B 1 79 ? 6.375 -4.742 2.482 1 94.75 79 ILE B C 1
ATOM 2463 O O . ILE B 1 79 ? 5.371 -4.289 1.933 1 94.75 79 ILE B O 1
ATOM 2467 N N . ASP B 1 80 ? 6.352 -5.133 3.711 1 91.75 80 ASP B N 1
ATOM 2468 C CA . ASP B 1 80 ? 5.184 -5.68 4.398 1 91.75 80 ASP B CA 1
ATOM 2469 C C . ASP B 1 80 ? 4.199 -4.578 4.77 1 91.75 80 ASP B C 1
ATOM 2471 O O . ASP B 1 80 ? 3.006 -4.836 4.938 1 91.75 80 ASP B O 1
ATOM 2475 N N . ASP B 1 81 ? 4.629 -3.391 4.812 1 92.69 81 ASP B N 1
ATOM 2476 C CA . ASP B 1 81 ? 3.738 -2.289 5.168 1 92.69 81 ASP B CA 1
ATOM 2477 C C . ASP B 1 81 ? 2.852 -1.897 3.986 1 92.69 81 ASP B C 1
ATOM 2479 O O . ASP B 1 81 ? 1.769 -1.34 4.172 1 92.69 81 ASP B O 1
ATOM 2483 N N . PHE B 1 82 ? 3.395 -2.225 2.793 1 94.75 82 PHE B N 1
ATOM 2484 C CA . PHE B 1 82 ? 2.734 -1.728 1.592 1 94.75 82 PHE B CA 1
ATOM 2485 C C . PHE B 1 82 ? 1.675 -2.711 1.108 1 94.75 82 PHE B C 1
ATOM 2487 O O . PHE B 1 82 ? 1.826 -3.924 1.271 1 94.75 82 PHE B O 1
ATOM 2494 N N . ARG B 1 83 ? 0.675 -2.127 0.557 1 93.81 83 ARG B N 1
ATOM 2495 C CA . ARG B 1 83 ? -0.355 -2.881 -0.151 1 93.81 83 ARG B CA 1
ATOM 2496 C C . ARG B 1 83 ? -0.712 -2.209 -1.474 1 93.81 83 ARG B C 1
ATOM 2498 O O . ARG B 1 83 ? -0.568 -0.994 -1.617 1 93.81 83 ARG B O 1
ATOM 2505 N N . ILE B 1 84 ? -1.062 -3.008 -2.402 1 94.5 84 ILE B N 1
ATOM 2506 C CA . ILE B 1 84 ? -1.631 -2.514 -3.652 1 94.5 84 ILE B CA 1
ATOM 2507 C C . ILE B 1 84 ? -3.02 -3.111 -3.859 1 94.5 84 ILE B C 1
ATOM 2509 O O . ILE B 1 84 ? -3.184 -4.336 -3.857 1 94.5 84 ILE B O 1
ATOM 2513 N N . ALA B 1 85 ? -3.943 -2.232 -4.066 1 88.56 85 ALA B N 1
ATOM 2514 C CA . ALA B 1 85 ? -5.324 -2.676 -4.25 1 88.56 85 ALA B CA 1
ATOM 2515 C C . ALA B 1 85 ? -5.453 -3.574 -5.477 1 88.56 85 ALA B C 1
ATOM 2517 O O . ALA B 1 85 ? -4.867 -3.289 -6.527 1 88.56 85 ALA B O 1
ATOM 2518 N N . GLY B 1 86 ? -6.207 -4.625 -5.301 1 89.38 86 GLY B N 1
ATOM 2519 C CA . GLY B 1 86 ? -6.453 -5.52 -6.422 1 89.38 86 GLY B CA 1
ATOM 2520 C C . GLY B 1 86 ? -5.488 -6.688 -6.477 1 89.38 86 GLY B C 1
ATOM 2521 O O . GLY B 1 86 ? -5.75 -7.684 -7.156 1 89.38 86 GLY B O 1
ATOM 2522 N N . VAL B 1 87 ? -4.301 -6.527 -5.875 1 94.44 87 VAL B N 1
ATOM 2523 C CA . VAL B 1 87 ? -3.352 -7.637 -5.828 1 94.44 87 VAL B CA 1
ATOM 2524 C C . VAL B 1 87 ? -3.725 -8.586 -4.695 1 94.44 87 VAL B C 1
ATOM 2526 O O . VAL B 1 87 ? -3.854 -8.164 -3.541 1 94.44 87 VAL B O 1
ATOM 2529 N N . PRO B 1 88 ? -3.879 -9.82 -5.062 1 94.5 88 PRO B N 1
ATOM 2530 C CA . PRO B 1 88 ? -4.246 -10.773 -4.008 1 94.5 88 PRO B CA 1
ATOM 2531 C C . PRO B 1 88 ? -3.195 -10.859 -2.9 1 94.5 88 PRO B C 1
ATOM 2533 O O . PRO B 1 88 ? -2.004 -11 -3.184 1 94.5 88 PRO B O 1
ATOM 2536 N N . SER B 1 89 ? -3.648 -10.742 -1.723 1 94.12 89 SER B N 1
ATOM 2537 C CA . SER B 1 89 ? -2.783 -10.859 -0.554 1 94.12 89 SER B CA 1
ATOM 2538 C C . SER B 1 89 ? -3.006 -12.188 0.164 1 94.12 89 SER B C 1
ATOM 2540 O O . SER B 1 89 ? -4.117 -12.719 0.165 1 94.12 89 SER B O 1
ATOM 2542 N N . LEU B 1 90 ? -1.973 -12.648 0.764 1 93.81 90 LEU B N 1
ATOM 2543 C CA . LEU B 1 90 ? -2.07 -13.867 1.559 1 93.81 90 LEU B CA 1
ATOM 2544 C C . LEU B 1 90 ? -3.121 -13.719 2.654 1 93.81 90 LEU B C 1
ATOM 2546 O O . LEU B 1 90 ? -3.805 -14.688 3 1 93.81 90 LEU B O 1
ATOM 2550 N N . ASN B 1 91 ? -3.254 -12.508 3.051 1 89.62 91 ASN B N 1
ATOM 2551 C CA . ASN B 1 91 ? -4.172 -12.227 4.148 1 89.62 91 ASN B CA 1
ATOM 2552 C C . ASN B 1 91 ? -5.629 -12.398 3.721 1 89.62 91 ASN B C 1
ATOM 2554 O O . ASN B 1 91 ? -6.523 -12.477 4.562 1 89.62 91 ASN B O 1
ATOM 2558 N N . ASP B 1 92 ? -5.855 -12.438 2.479 1 90.56 92 ASP B N 1
ATOM 2559 C CA . ASP B 1 92 ? -7.215 -12.594 1.97 1 90.56 92 ASP B CA 1
ATOM 2560 C C . ASP B 1 92 ? -7.562 -14.062 1.771 1 90.56 92 ASP B C 1
ATOM 2562 O O . ASP B 1 92 ? -8.703 -14.398 1.438 1 90.56 92 ASP B O 1
ATOM 2566 N N . LEU B 1 93 ? -6.598 -14.883 1.884 1 95.75 93 LEU B N 1
ATOM 2567 C CA . LEU B 1 93 ? -6.828 -16.328 1.853 1 95.75 93 LEU B CA 1
ATOM 2568 C C . LEU B 1 93 ? -7.359 -16.812 3.193 1 95.75 93 LEU B C 1
ATOM 2570 O O . LEU B 1 93 ? -6.938 -16.344 4.25 1 95.75 93 LEU B O 1
ATOM 2574 N N . PRO B 1 94 ? -8.32 -17.766 3.117 1 95.06 94 PRO B N 1
ATOM 2575 C CA . PRO B 1 94 ? -8.688 -18.375 4.402 1 95.06 94 PRO B CA 1
ATOM 2576 C C . PRO B 1 94 ? -7.48 -18.859 5.191 1 95.06 94 PRO B C 1
ATOM 2578 O O . PRO B 1 94 ? -6.492 -19.312 4.602 1 95.06 94 PRO B O 1
ATOM 2581 N N . ALA B 1 95 ? -7.613 -18.766 6.492 1 94.75 95 ALA B N 1
ATOM 2582 C CA . ALA B 1 95 ? -6.52 -19.188 7.359 1 94.75 95 ALA B CA 1
ATOM 2583 C C . ALA B 1 95 ? -6.211 -20.672 7.152 1 94.75 95 ALA B C 1
ATOM 2585 O O . ALA B 1 95 ? -7.094 -21.453 6.785 1 94.75 95 ALA B O 1
ATOM 2586 N N . PRO B 1 96 ? -4.992 -21.047 7.461 1 93.44 96 PRO B N 1
ATOM 2587 C CA . PRO B 1 96 ? -4.578 -22.438 7.227 1 93.44 96 PRO B CA 1
ATOM 2588 C C . PRO B 1 96 ? -5.496 -23.438 7.918 1 93.44 96 PRO B C 1
ATOM 2590 O O . PRO B 1 96 ? -5.852 -24.469 7.324 1 93.44 96 PRO B O 1
ATOM 2593 N N . VAL B 1 97 ? -5.898 -23.172 9.078 1 93.94 97 VAL B N 1
ATOM 2594 C CA . VAL B 1 97 ? -6.73 -24.094 9.844 1 93.94 97 VAL B CA 1
ATOM 2595 C C . VAL B 1 97 ? -8.086 -24.25 9.164 1 93.94 97 VAL B C 1
ATOM 2597 O O . VAL B 1 97 ? -8.648 -25.344 9.133 1 93.94 97 VAL B O 1
ATOM 2600 N N . ASP B 1 98 ? -8.594 -23.203 8.664 1 95.62 98 ASP B N 1
ATOM 2601 C CA . ASP B 1 98 ? -9.867 -23.234 7.949 1 95.62 98 ASP B CA 1
ATOM 2602 C C . ASP B 1 98 ? -9.727 -23.953 6.605 1 95.62 98 ASP B C 1
ATOM 2604 O O . ASP B 1 98 ? -10.578 -24.75 6.227 1 95.62 98 ASP B O 1
ATOM 2608 N N . ARG B 1 99 ? -8.648 -23.688 5.938 1 95.25 99 ARG B N 1
ATOM 2609 C CA . ARG B 1 99 ? -8.422 -24.281 4.625 1 95.25 99 ARG B CA 1
ATOM 2610 C C . ARG B 1 99 ? -8.312 -25.797 4.723 1 95.25 99 ARG B C 1
ATOM 2612 O O . ARG B 1 99 ? -8.75 -26.516 3.822 1 95.25 99 ARG B O 1
ATOM 2619 N N . TYR B 1 100 ? -7.762 -26.234 5.793 1 93.88 100 TYR B N 1
ATOM 2620 C CA . TYR B 1 100 ? -7.582 -27.672 5.98 1 93.88 100 TYR B CA 1
ATOM 2621 C C . TYR B 1 100 ? -8.922 -28.391 5.957 1 93.88 100 TYR B C 1
ATOM 2623 O O . TYR B 1 100 ? -9.008 -29.547 5.52 1 93.88 100 TYR B O 1
ATOM 2631 N N . SER B 1 101 ? -10 -27.797 6.398 1 94.56 101 SER B N 1
ATOM 2632 C CA . SER B 1 101 ? -11.312 -28.422 6.492 1 94.56 101 SER B CA 1
ATOM 2633 C C . SER B 1 101 ? -12.141 -28.172 5.238 1 94.56 101 SER B C 1
ATOM 2635 O O . SER B 1 101 ? -13.195 -28.766 5.055 1 94.56 101 SER B O 1
ATOM 2637 N N . MET B 1 102 ? -11.711 -27.297 4.371 1 96.38 102 MET B N 1
ATOM 2638 C CA . MET B 1 102 ? -12.477 -26.922 3.182 1 96.38 102 MET B CA 1
ATOM 2639 C C . MET B 1 102 ? -12.438 -28.031 2.143 1 96.38 102 MET B C 1
ATOM 2641 O O . MET B 1 102 ? -11.422 -28.734 2.002 1 96.38 102 MET B O 1
ATOM 2645 N N . GLN B 1 103 ? -13.57 -28.219 1.455 1 96 103 GLN B N 1
ATOM 2646 C CA . GLN B 1 103 ? -13.648 -29.172 0.354 1 96 103 GLN B CA 1
ATOM 2647 C C . GLN B 1 103 ? -13.016 -28.609 -0.912 1 96 103 GLN B C 1
ATOM 2649 O O . GLN B 1 103 ? -12.836 -27.391 -1.037 1 96 103 GLN B O 1
ATOM 2654 N N . GLU B 1 104 ? -12.711 -29.5 -1.865 1 96.38 104 GLU B N 1
ATOM 2655 C CA . GLU B 1 104 ? -12.109 -29.125 -3.141 1 96.38 104 GLU B CA 1
ATOM 2656 C C . GLU B 1 104 ? -13 -28.141 -3.896 1 96.38 104 GLU B C 1
ATOM 2658 O O . GLU B 1 104 ? -12.508 -27.172 -4.488 1 96.38 104 GLU B O 1
ATOM 2663 N N . SER B 1 105 ? -14.266 -28.406 -3.799 1 96.88 105 SER B N 1
ATOM 2664 C CA . SER B 1 105 ? -15.219 -27.594 -4.551 1 96.88 105 SER B CA 1
ATOM 2665 C C . SER B 1 105 ? -15.305 -26.172 -4.004 1 96.88 105 SER B C 1
ATOM 2667 O O . SER B 1 105 ? -15.789 -25.266 -4.684 1 96.88 105 SER B O 1
ATOM 2669 N N . GLU B 1 106 ? -14.758 -25.969 -2.822 1 97.31 106 GLU B N 1
ATOM 2670 C CA . GLU B 1 106 ? -14.766 -24.672 -2.178 1 97.31 106 GLU B CA 1
ATOM 2671 C C . GLU B 1 106 ? -13.43 -23.953 -2.357 1 97.31 106 GLU B C 1
ATOM 2673 O O . GLU B 1 106 ? -13.398 -22.75 -2.648 1 97.31 106 GLU B O 1
ATOM 2678 N N . LEU B 1 107 ? -12.352 -24.672 -2.227 1 98.25 107 LEU B N 1
ATOM 2679 C CA . LEU B 1 107 ? -11.031 -24.062 -2.096 1 98.25 107 LEU B CA 1
ATOM 2680 C C . LEU B 1 107 ? -10.375 -23.891 -3.461 1 98.25 107 LEU B C 1
ATOM 2682 O O . LEU B 1 107 ? -9.664 -22.906 -3.693 1 98.25 107 LEU B O 1
ATOM 2686 N N . LEU B 1 108 ? -10.602 -24.766 -4.402 1 98.25 108 LEU B N 1
ATOM 2687 C CA . LEU B 1 108 ? -9.922 -24.719 -5.695 1 98.25 108 LEU B CA 1
ATOM 2688 C C . LEU B 1 108 ? -10.352 -23.484 -6.477 1 98.25 108 LEU B C 1
ATOM 2690 O O . LEU B 1 108 ? -9.516 -22.812 -7.094 1 98.25 108 LEU B O 1
ATOM 2694 N N . PRO B 1 109 ? -11.648 -23.109 -6.426 1 97.62 109 PRO B N 1
ATOM 2695 C CA . PRO B 1 109 ? -12.047 -21.875 -7.113 1 97.62 109 PRO B CA 1
ATOM 2696 C C . PRO B 1 109 ? -11.352 -20.641 -6.551 1 97.62 109 PRO B C 1
ATOM 2698 O O . PRO B 1 109 ? -11.062 -19.688 -7.293 1 97.62 109 PRO B O 1
ATOM 2701 N N . ILE B 1 110 ? -11.125 -20.609 -5.273 1 97.12 110 ILE B N 1
ATOM 2702 C CA . ILE B 1 110 ? -10.43 -19.5 -4.641 1 97.12 110 ILE B CA 1
ATOM 2703 C C . ILE B 1 110 ? -9.008 -19.406 -5.18 1 97.12 110 ILE B C 1
ATOM 2705 O O . ILE B 1 110 ? -8.57 -18.344 -5.617 1 97.12 110 ILE B O 1
ATOM 2709 N N . HIS B 1 111 ? -8.273 -20.531 -5.219 1 97.75 111 HIS B N 1
ATOM 2710 C CA . HIS B 1 111 ? -6.922 -20.562 -5.758 1 97.75 111 HIS B CA 1
ATOM 2711 C C . HIS B 1 111 ? -6.902 -20.188 -7.234 1 97.75 111 HIS B C 1
ATOM 2713 O O . HIS B 1 111 ? -6.035 -19.422 -7.676 1 97.75 111 HIS B O 1
ATOM 2719 N N . TYR B 1 112 ? -7.855 -20.703 -7.953 1 97.44 112 TYR B N 1
ATOM 2720 C CA . TYR B 1 112 ? -7.926 -20.422 -9.383 1 97.44 112 TYR B CA 1
ATOM 2721 C C . TYR B 1 112 ? -8.062 -18.922 -9.633 1 97.44 112 TYR B C 1
ATOM 2723 O O . TYR B 1 112 ? -7.301 -18.344 -10.414 1 97.44 112 TYR B O 1
ATOM 2731 N N . SER B 1 113 ? -8.992 -18.312 -8.961 1 96 113 SER B N 1
ATOM 2732 C CA . SER B 1 113 ? -9.242 -16.875 -9.148 1 96 113 SER B CA 1
ATOM 2733 C C . SER B 1 113 ? -8.016 -16.047 -8.797 1 96 113 SER B C 1
ATOM 2735 O O . SER B 1 113 ? -7.66 -15.117 -9.523 1 96 113 SER B O 1
ATOM 2737 N N . ARG B 1 114 ? -7.336 -16.375 -7.734 1 95.69 114 ARG B N 1
ATOM 2738 C CA . ARG B 1 114 ? -6.164 -15.641 -7.273 1 95.69 114 ARG B CA 1
ATOM 2739 C C . ARG B 1 114 ? -5.004 -15.789 -8.25 1 95.69 114 ARG B C 1
ATOM 2741 O O . ARG B 1 114 ? -4.398 -14.789 -8.656 1 95.69 114 ARG B O 1
ATOM 2748 N N . LEU B 1 115 ? -4.746 -17.031 -8.68 1 96.81 115 LEU B N 1
ATOM 2749 C CA . LEU B 1 115 ? -3.633 -17.266 -9.586 1 96.81 115 LEU B CA 1
ATOM 2750 C C . LEU B 1 115 ? -3.92 -16.688 -10.969 1 96.81 115 LEU B C 1
ATOM 2752 O O . LEU B 1 115 ? -3.006 -16.219 -11.648 1 96.81 115 LEU B O 1
ATOM 2756 N N . HIS B 1 116 ? -5.145 -16.703 -11.281 1 96.12 116 HIS B N 1
ATOM 2757 C CA . HIS B 1 116 ? -5.547 -16.109 -12.547 1 96.12 116 HIS B CA 1
ATOM 2758 C C . HIS B 1 116 ? -5.312 -14.602 -12.547 1 96.12 116 HIS B C 1
ATOM 2760 O O . HIS B 1 116 ? -4.859 -14.039 -13.547 1 96.12 116 HIS B O 1
ATOM 2766 N N . VAL B 1 117 ? -5.641 -13.969 -11.469 1 95.88 117 VAL B N 1
ATOM 2767 C CA . VAL B 1 117 ? -5.379 -12.539 -11.328 1 95.88 117 VAL B CA 1
ATOM 2768 C C . VAL B 1 117 ? -3.877 -12.273 -11.43 1 95.88 117 VAL B C 1
ATOM 2770 O O . VAL B 1 117 ? -3.453 -11.305 -12.055 1 95.88 117 VAL B O 1
ATOM 2773 N N . PHE B 1 118 ? -3.029 -13.117 -10.859 1 96.94 118 PHE B N 1
ATOM 2774 C CA . PHE B 1 118 ? -1.584 -12.93 -10.891 1 96.94 118 PHE B CA 1
ATOM 2775 C C . PHE B 1 118 ? -1.056 -13.031 -12.312 1 96.94 118 PHE B C 1
ATOM 2777 O O . PHE B 1 118 ? -0.031 -12.422 -12.648 1 96.94 118 PHE B O 1
ATOM 2784 N N . GLU B 1 119 ? -1.75 -13.758 -13.188 1 95.56 119 GLU B N 1
ATOM 2785 C CA . GLU B 1 119 ? -1.336 -13.789 -14.594 1 95.56 119 GLU B CA 1
ATOM 2786 C C . GLU B 1 119 ? -1.351 -12.391 -15.195 1 95.56 119 GLU B C 1
ATOM 2788 O O . GLU B 1 119 ? -0.391 -11.984 -15.859 1 95.56 119 GLU B O 1
ATOM 2793 N N . GLN B 1 120 ? -2.414 -11.75 -14.883 1 93.94 120 GLN B N 1
ATOM 2794 C CA . GLN B 1 120 ? -2.553 -10.391 -15.406 1 93.94 120 GLN B CA 1
ATOM 2795 C C . GLN B 1 120 ? -1.539 -9.445 -14.766 1 93.94 120 GLN B C 1
ATOM 2797 O O . GLN B 1 120 ? -0.912 -8.641 -15.453 1 93.94 120 GLN B O 1
ATOM 2802 N N . ILE B 1 121 ? -1.418 -9.562 -13.5 1 96.25 121 ILE B N 1
ATOM 2803 C CA . ILE B 1 121 ? -0.562 -8.672 -12.719 1 96.25 121 ILE B CA 1
ATOM 2804 C C . ILE B 1 121 ? 0.898 -8.891 -13.109 1 96.25 121 ILE B C 1
ATOM 2806 O O . ILE B 1 121 ? 1.667 -7.93 -13.219 1 96.25 121 ILE B O 1
ATOM 2810 N N . LEU B 1 122 ? 1.287 -10.133 -13.328 1 97.38 122 LEU B N 1
ATOM 2811 C CA . LEU B 1 122 ? 2.66 -10.438 -13.719 1 97.38 122 LEU B CA 1
ATOM 2812 C C . LEU B 1 122 ? 2.953 -9.914 -15.125 1 97.38 122 LEU B C 1
ATOM 2814 O O . LEU B 1 122 ? 4.074 -9.492 -15.406 1 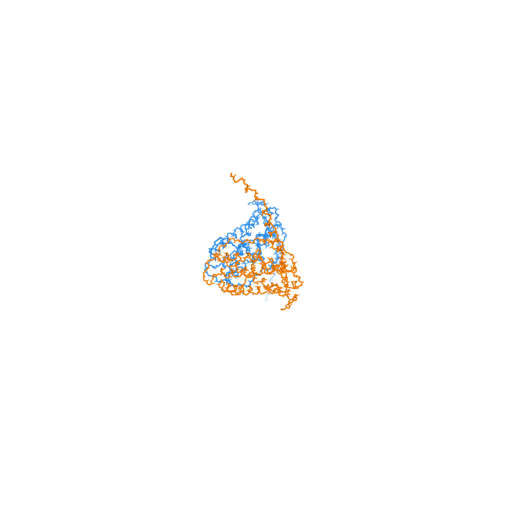97.38 122 LEU B O 1
ATOM 2818 N N . ALA B 1 123 ? 1.973 -9.984 -15.969 1 96 123 ALA B N 1
ATOM 2819 C CA . ALA B 1 123 ? 2.133 -9.375 -17.297 1 96 123 ALA B CA 1
ATOM 2820 C C . ALA B 1 123 ? 2.404 -7.879 -17.188 1 96 123 ALA B C 1
ATOM 2822 O O . ALA B 1 123 ? 3.236 -7.34 -17.922 1 96 123 ALA B O 1
ATOM 2823 N N . ARG B 1 124 ? 1.729 -7.25 -16.297 1 95.25 124 ARG B N 1
ATOM 2824 C CA . ARG B 1 124 ? 1.953 -5.824 -16.062 1 95.25 124 ARG B CA 1
ATOM 2825 C C . ARG B 1 124 ? 3.34 -5.578 -15.484 1 95.25 124 ARG B C 1
ATOM 2827 O O . ARG B 1 124 ? 4.004 -4.602 -15.836 1 95.25 124 ARG B O 1
ATOM 2834 N N . ALA B 1 125 ? 3.736 -6.414 -14.523 1 97.38 125 ALA B N 1
ATOM 2835 C CA . ALA B 1 125 ? 5.078 -6.305 -13.961 1 97.38 125 ALA B CA 1
ATOM 2836 C C . ALA B 1 125 ? 6.141 -6.406 -15.047 1 97.38 125 ALA B C 1
ATOM 2838 O O . ALA B 1 125 ? 7.148 -5.695 -15.008 1 97.38 125 ALA B O 1
ATOM 2839 N N . ARG B 1 126 ? 5.914 -7.285 -15.977 1 97.94 126 ARG B N 1
ATOM 2840 C CA . ARG B 1 126 ? 6.84 -7.43 -17.094 1 97.94 126 ARG B CA 1
ATOM 2841 C C . ARG B 1 126 ? 6.887 -6.156 -17.938 1 97.94 126 ARG B C 1
ATOM 2843 O O . ARG B 1 126 ? 7.957 -5.75 -18.391 1 97.94 126 ARG B O 1
ATOM 2850 N N . ALA B 1 127 ? 5.727 -5.574 -18.172 1 96.44 127 ALA B N 1
ATOM 2851 C CA . ALA B 1 127 ? 5.68 -4.301 -18.891 1 96.44 127 ALA B CA 1
ATOM 2852 C C . ALA B 1 127 ? 6.449 -3.219 -18.125 1 96.44 127 ALA B C 1
ATOM 2854 O O . ALA B 1 127 ? 7.152 -2.408 -18.734 1 96.44 127 ALA B O 1
ATOM 2855 N N . ASP B 1 128 ? 6.297 -3.186 -16.797 1 96.69 128 ASP B N 1
ATOM 2856 C CA . ASP B 1 128 ? 7.078 -2.268 -15.969 1 96.69 128 ASP B CA 1
ATOM 2857 C C . ASP B 1 128 ? 8.578 -2.516 -16.141 1 96.69 128 ASP B C 1
ATOM 2859 O O . ASP B 1 128 ? 9.352 -1.569 -16.266 1 96.69 128 ASP B O 1
ATOM 2863 N N . GLU B 1 129 ? 8.906 -3.781 -16.125 1 98.06 129 GLU B N 1
ATOM 2864 C CA . GLU B 1 129 ? 10.312 -4.16 -16.281 1 98.06 129 GLU B CA 1
ATOM 2865 C C . GLU B 1 129 ? 10.867 -3.664 -17.609 1 98.06 129 GLU B C 1
ATOM 2867 O O . GLU B 1 129 ? 11.992 -3.18 -17.688 1 98.06 129 GLU B O 1
ATOM 2872 N N . PHE B 1 130 ? 10.102 -3.785 -18.594 1 96.62 130 PHE B N 1
ATOM 2873 C CA . PHE B 1 130 ? 10.5 -3.309 -19.906 1 96.62 130 PHE B CA 1
ATOM 2874 C C . PHE B 1 130 ? 10.75 -1.805 -19.891 1 96.62 130 PHE B C 1
ATOM 2876 O O . PHE B 1 130 ? 11.695 -1.315 -20.516 1 96.62 130 PHE B O 1
ATOM 2883 N N . GLN B 1 131 ? 9.906 -1.122 -19.203 1 95.44 131 GLN B N 1
ATOM 2884 C CA . GLN B 1 131 ? 10 0.33 -19.109 1 95.44 131 GLN B CA 1
ATOM 2885 C C . GLN B 1 131 ? 11.273 0.75 -18.375 1 95.44 131 GLN B C 1
ATOM 2887 O O . GLN B 1 131 ? 11.82 1.826 -18.641 1 95.44 131 GLN B O 1
ATOM 2892 N N . LEU B 1 132 ? 11.75 -0.099 -17.469 1 96.62 132 LEU B N 1
ATOM 2893 C CA . LEU B 1 132 ? 12.945 0.207 -16.688 1 96.62 132 LEU B CA 1
ATOM 2894 C C . LEU B 1 132 ? 14.188 0.192 -17.562 1 96.62 132 LEU B C 1
ATOM 2896 O O . LEU B 1 132 ? 15.211 0.78 -17.203 1 96.62 132 LEU B O 1
ATOM 2900 N N . ARG B 1 133 ? 14.195 -0.492 -18.703 1 93 133 ARG B N 1
ATOM 2901 C CA . ARG B 1 133 ? 15.281 -0.553 -19.688 1 93 133 ARG B CA 1
ATOM 2902 C C . ARG B 1 133 ? 16.594 -0.939 -19.016 1 93 133 ARG B C 1
ATOM 2904 O O . ARG B 1 133 ? 17.625 -0.292 -19.234 1 93 133 ARG B O 1
ATOM 2911 N N . MET B 1 134 ? 16.438 -1.913 -18.156 1 93.88 134 MET B N 1
ATOM 2912 C CA . MET B 1 134 ? 17.641 -2.434 -17.5 1 93.88 134 MET B CA 1
ATOM 2913 C C . MET B 1 134 ? 18.453 -3.291 -18.469 1 93.88 134 MET B C 1
ATOM 2915 O O . MET B 1 134 ? 17.922 -3.77 -19.469 1 93.88 134 MET B O 1
ATOM 2919 N N . GLU B 1 135 ? 19.75 -3.396 -18.219 1 93.44 135 GLU B N 1
ATOM 2920 C CA . GLU B 1 135 ? 20.625 -4.16 -19.109 1 93.44 135 GLU B CA 1
ATOM 2921 C C . GLU B 1 135 ? 21.359 -5.266 -18.344 1 93.44 135 GLU B C 1
ATOM 2923 O O . GLU B 1 135 ? 21.422 -5.242 -17.125 1 93.44 135 GLU B O 1
ATOM 2928 N N . GLY B 1 136 ? 21.75 -6.312 -19.094 1 94.44 136 GLY B N 1
ATOM 2929 C CA . GLY B 1 136 ? 22.547 -7.383 -18.516 1 94.44 136 GLY B CA 1
ATOM 2930 C C . GLY B 1 136 ? 21.812 -8.195 -17.469 1 94.44 136 GLY B C 1
ATOM 2931 O O . GLY B 1 136 ? 20.641 -8.547 -17.656 1 94.44 136 GLY B O 1
ATOM 2932 N N . ASP B 1 137 ? 22.516 -8.484 -16.391 1 92.38 137 ASP B N 1
ATOM 2933 C CA . ASP B 1 137 ? 22 -9.336 -15.32 1 92.38 137 ASP B CA 1
ATOM 2934 C C . ASP B 1 137 ? 20.844 -8.648 -14.586 1 92.38 137 ASP B C 1
ATOM 2936 O O . ASP B 1 137 ? 20.062 -9.312 -13.906 1 92.38 137 ASP B O 1
ATOM 2940 N N . ALA B 1 138 ? 20.781 -7.352 -14.75 1 94.81 138 ALA B N 1
ATOM 2941 C CA . ALA B 1 138 ? 19.766 -6.582 -14.031 1 94.81 138 ALA B CA 1
ATOM 2942 C C . ALA B 1 138 ? 18.453 -6.566 -14.797 1 94.81 138 ALA B C 1
ATOM 2944 O O . ALA B 1 138 ? 17.438 -6.09 -14.289 1 94.81 138 ALA B O 1
ATOM 2945 N N . ASN B 1 139 ? 18.453 -7.02 -16 1 96.94 139 ASN B N 1
ATOM 2946 C CA . ASN B 1 139 ? 17.234 -7.098 -16.797 1 96.94 139 ASN B CA 1
ATOM 2947 C C . ASN B 1 139 ? 16.453 -8.375 -16.5 1 96.94 139 ASN B C 1
ATOM 2949 O O . ASN B 1 139 ? 16.875 -9.469 -16.891 1 96.94 139 ASN B O 1
ATOM 2953 N N . PHE B 1 140 ? 15.312 -8.172 -15.945 1 98.5 140 PHE B N 1
ATOM 2954 C CA . PHE B 1 140 ? 14.539 -9.32 -15.492 1 98.5 140 PHE B CA 1
ATOM 2955 C C . PHE B 1 140 ? 13.375 -9.602 -16.438 1 98.5 140 PHE B C 1
ATOM 2957 O O . PHE B 1 140 ? 12.523 -10.445 -16.156 1 98.5 140 PHE B O 1
ATOM 2964 N N . HIS B 1 141 ? 13.258 -8.969 -17.531 1 98.25 141 HIS B N 1
ATOM 2965 C CA . HIS B 1 141 ? 12.125 -9.047 -18.438 1 98.25 141 HIS B CA 1
ATOM 2966 C C . HIS B 1 141 ? 11.875 -10.492 -18.875 1 98.25 141 HIS B C 1
ATOM 2968 O O . HIS B 1 141 ? 10.742 -10.977 -18.797 1 98.25 141 HIS B O 1
ATOM 2974 N N . ASP B 1 142 ? 12.906 -11.156 -19.297 1 97.75 142 ASP B N 1
ATOM 2975 C CA . ASP B 1 142 ? 12.742 -12.523 -19.781 1 97.75 142 ASP B CA 1
ATOM 2976 C C . ASP B 1 142 ? 12.523 -13.492 -18.625 1 97.75 142 ASP B C 1
ATOM 2978 O O . ASP B 1 142 ? 11.812 -14.492 -18.766 1 97.75 142 ASP B O 1
ATOM 2982 N N . HIS B 1 143 ? 13.18 -13.227 -17.5 1 98.25 143 HIS B N 1
ATOM 2983 C CA . HIS B 1 143 ? 12.945 -14.062 -16.312 1 98.25 143 HIS B CA 1
ATOM 2984 C C . HIS B 1 143 ? 11.484 -14.023 -15.898 1 98.25 143 HIS B C 1
ATOM 2986 O O . HIS B 1 143 ? 10.898 -15.055 -15.555 1 98.25 143 HIS B O 1
ATOM 2992 N N . LEU B 1 144 ? 10.906 -12.82 -15.984 1 98.69 144 LEU B N 1
ATOM 2993 C CA . LEU B 1 144 ? 9.5 -12.664 -15.633 1 98.69 144 LEU B CA 1
ATOM 2994 C C . LEU B 1 144 ? 8.609 -13.383 -16.641 1 98.69 144 LEU B C 1
ATOM 2996 O O . LEU B 1 144 ? 7.555 -13.906 -16.281 1 98.69 144 LEU B O 1
ATOM 3000 N N . LEU B 1 145 ? 9.023 -13.422 -17.859 1 98.5 145 LEU B N 1
ATOM 3001 C CA . LEU B 1 145 ? 8.281 -14.148 -18.875 1 98.5 145 LEU B CA 1
ATOM 3002 C C . LEU B 1 145 ? 8.25 -15.641 -18.562 1 98.5 145 LEU B C 1
ATOM 3004 O O . LEU B 1 145 ? 7.211 -16.297 -18.734 1 98.5 145 LEU B O 1
ATOM 3008 N N . VAL B 1 146 ? 9.344 -16.219 -18.156 1 98.62 146 VAL B N 1
ATOM 3009 C CA . VAL B 1 146 ? 9.422 -17.625 -17.781 1 98.62 146 VAL B CA 1
ATOM 3010 C C . VAL B 1 146 ? 8.445 -17.922 -16.656 1 98.62 146 VAL B C 1
ATOM 3012 O O . VAL B 1 146 ? 7.68 -18.891 -16.719 1 98.62 146 VAL B O 1
ATOM 3015 N N . VAL B 1 147 ? 8.445 -17.078 -15.633 1 98.88 147 VAL B N 1
ATOM 3016 C CA . VAL B 1 147 ? 7.547 -17.25 -14.5 1 98.88 147 VAL B CA 1
ATOM 3017 C C . VAL B 1 147 ? 6.098 -17.141 -14.969 1 98.88 147 VAL B C 1
ATOM 3019 O O . VAL B 1 147 ? 5.254 -17.953 -14.578 1 98.88 147 VAL B O 1
ATOM 3022 N N . LEU B 1 148 ? 5.812 -16.156 -15.828 1 98.75 148 LEU B N 1
ATOM 3023 C CA . LEU B 1 148 ? 4.465 -15.961 -16.359 1 98.75 148 LEU B CA 1
ATOM 3024 C C . LEU B 1 148 ? 4.004 -17.203 -17.125 1 98.75 148 LEU B C 1
ATOM 3026 O O . LEU B 1 148 ? 2.873 -17.656 -16.953 1 98.75 148 LEU B O 1
ATOM 3030 N N . ASN B 1 149 ? 4.859 -17.781 -17.922 1 98.69 149 ASN B N 1
ATOM 3031 C CA . ASN B 1 149 ? 4.523 -18.969 -18.688 1 98.69 149 ASN B CA 1
ATOM 3032 C C . ASN B 1 149 ? 4.203 -20.156 -17.766 1 98.69 149 ASN B C 1
ATOM 3034 O O . ASN B 1 149 ? 3.234 -20.875 -18 1 98.69 149 ASN B O 1
ATOM 3038 N N . HIS B 1 150 ? 5.031 -20.297 -16.797 1 98.81 150 HIS B N 1
ATOM 3039 C CA . HIS B 1 150 ? 4.777 -21.391 -15.867 1 98.81 150 HIS B CA 1
ATOM 3040 C C . HIS B 1 150 ? 3.494 -21.156 -15.078 1 98.81 150 HIS B C 1
ATOM 3042 O O . HIS B 1 150 ? 2.762 -22.094 -14.781 1 98.81 150 HIS B O 1
ATOM 3048 N N . LEU B 1 151 ? 3.217 -19.938 -14.695 1 98.88 151 LEU B N 1
ATOM 3049 C CA . LEU B 1 151 ? 1.973 -19.609 -14.008 1 98.88 151 LEU B CA 1
ATOM 3050 C C . LEU B 1 151 ? 0.765 -19.953 -14.875 1 98.88 151 LEU B C 1
ATOM 3052 O O . LEU B 1 151 ? -0.214 -20.516 -14.391 1 98.88 151 LEU B O 1
ATOM 3056 N N . GLN B 1 152 ? 0.878 -19.641 -16.109 1 98.44 152 GLN B N 1
ATOM 3057 C CA . GLN B 1 152 ? -0.197 -19.938 -17.062 1 98.44 152 GLN B CA 1
ATOM 3058 C C . GLN B 1 152 ? -0.438 -21.438 -17.156 1 98.44 152 GLN B C 1
ATOM 3060 O O . GLN B 1 152 ? -1.581 -21.875 -17.281 1 98.44 152 GLN B O 1
ATOM 3065 N N . ARG B 1 153 ? 0.608 -22.188 -17.141 1 98.62 153 ARG B N 1
ATOM 3066 C CA . ARG B 1 153 ? 0.475 -23.641 -17.141 1 98.62 153 ARG B CA 1
ATOM 3067 C C . ARG B 1 153 ? -0.245 -24.141 -15.891 1 98.62 153 ARG B C 1
ATOM 3069 O O . ARG B 1 153 ? -1.11 -25.016 -15.969 1 98.62 153 ARG B O 1
ATOM 3076 N N . VAL B 1 154 ? 0.153 -23.562 -14.789 1 98.81 154 VAL B N 1
ATOM 3077 C CA . VAL B 1 154 ? -0.48 -23.953 -13.531 1 98.81 154 VAL B CA 1
ATOM 3078 C C . VAL B 1 154 ? -1.969 -23.625 -13.578 1 98.81 154 VAL B C 1
ATOM 3080 O O . VAL B 1 154 ? -2.811 -24.453 -13.242 1 98.81 154 VAL B O 1
ATOM 3083 N N . VAL B 1 155 ? -2.295 -22.453 -13.992 1 98.06 155 VAL B N 1
ATOM 3084 C CA . VAL B 1 155 ? -3.686 -22.016 -14.086 1 98.06 155 VAL B CA 1
ATOM 3085 C C . VAL B 1 155 ? -4.453 -22.938 -15.023 1 98.06 155 VAL B C 1
ATOM 3087 O O . VAL B 1 155 ? -5.578 -23.344 -14.719 1 98.06 155 VAL B O 1
ATOM 3090 N N . SER B 1 156 ? -3.828 -23.297 -16.094 1 98 156 SER B N 1
ATOM 3091 C CA . SER B 1 156 ? -4.445 -24.203 -17.062 1 98 156 SER B CA 1
ATOM 3092 C C . SER B 1 156 ? -4.695 -25.578 -16.438 1 98 156 SER B C 1
ATOM 3094 O O . SER B 1 156 ? -5.777 -26.141 -16.578 1 98 156 SER B O 1
ATOM 3096 N N . LYS B 1 157 ? -3.686 -26.109 -15.781 1 98.31 157 LYS B N 1
ATOM 3097 C CA . LYS B 1 157 ? -3.828 -27.422 -15.141 1 98.31 157 LYS B CA 1
ATOM 3098 C C . LYS B 1 157 ? -4.875 -27.375 -14.031 1 98.31 157 LYS B C 1
ATOM 3100 O O . LYS B 1 157 ? -5.598 -28.344 -13.82 1 98.31 157 LYS B O 1
ATOM 3105 N N . LEU B 1 158 ? -4.922 -26.281 -13.32 1 98.56 158 LEU B N 1
ATOM 3106 C CA . LEU B 1 158 ? -5.93 -26.109 -12.281 1 98.56 158 LEU B CA 1
ATOM 3107 C C . LEU B 1 158 ? -7.332 -26.109 -12.875 1 98.56 158 LEU B C 1
ATOM 3109 O O . LEU B 1 158 ? -8.234 -26.781 -12.359 1 98.56 158 LEU B O 1
ATOM 3113 N N . ARG B 1 159 ? -7.5 -25.406 -13.945 1 97.25 159 ARG B N 1
ATOM 3114 C CA . ARG B 1 159 ? -8.766 -25.422 -14.664 1 97.25 159 ARG B CA 1
ATOM 3115 C C . ARG B 1 159 ? -9.148 -26.828 -15.07 1 97.25 159 ARG B C 1
ATOM 3117 O O . ARG B 1 159 ? -10.273 -27.281 -14.828 1 97.25 159 ARG B O 1
ATOM 3124 N N . GLN B 1 160 ? -8.227 -27.594 -15.656 1 96.94 160 GLN B N 1
ATOM 3125 C CA . GLN B 1 160 ? -8.477 -28.969 -16.094 1 96.94 160 GLN B CA 1
ATOM 3126 C C . GLN B 1 160 ? -8.883 -29.844 -14.906 1 96.94 160 GLN B C 1
ATOM 3128 O O . GLN B 1 160 ? -9.781 -30.688 -15.023 1 96.94 160 GLN B O 1
ATOM 3133 N N . THR B 1 161 ? -8.211 -29.625 -13.836 1 97.69 161 THR B N 1
ATOM 3134 C CA . THR B 1 161 ? -8.508 -30.391 -12.625 1 97.69 161 THR B CA 1
ATOM 3135 C C . THR B 1 161 ? -9.922 -30.094 -12.141 1 97.69 161 THR B C 1
ATOM 3137 O O . THR B 1 161 ? -10.695 -31.031 -11.867 1 97.69 161 THR B O 1
ATOM 3140 N N . MET B 1 162 ? -10.234 -28.891 -12.094 1 97.75 162 MET B N 1
ATOM 3141 C CA . MET B 1 162 ? -11.562 -28.484 -11.633 1 97.75 162 MET B CA 1
ATOM 3142 C C . MET B 1 162 ? -12.648 -29.016 -12.57 1 97.75 162 MET B C 1
ATOM 3144 O O . MET B 1 162 ? -13.68 -29.5 -12.117 1 97.75 162 MET B O 1
ATOM 3148 N N . VAL B 1 163 ? -12.383 -28.953 -13.828 1 96.19 163 VAL B N 1
ATOM 3149 C CA . VAL B 1 163 ? -13.328 -29.453 -14.812 1 96.19 163 VAL B CA 1
ATOM 3150 C C . VAL B 1 163 ? -13.5 -30.969 -14.648 1 96.19 163 VAL B C 1
ATOM 3152 O O . VAL B 1 163 ? -14.617 -31.469 -14.648 1 96.19 163 VAL B O 1
ATOM 3155 N N . SER B 1 164 ? -12.445 -31.688 -14.477 1 94.5 164 SER B N 1
ATOM 3156 C CA . SER B 1 164 ? -12.484 -33.125 -14.312 1 94.5 164 SER B CA 1
ATOM 3157 C C . SER B 1 164 ? -13.258 -33.531 -13.055 1 94.5 164 SER B C 1
ATOM 3159 O O . SER B 1 164 ? -13.82 -34.625 -12.984 1 94.5 164 SER B O 1
ATOM 3161 N N . LEU B 1 165 ? -13.305 -32.688 -12.109 1 95.62 165 LEU B N 1
ATOM 3162 C CA . LEU B 1 165 ? -13.984 -32.938 -10.844 1 95.62 165 LEU B CA 1
ATOM 3163 C C . LEU B 1 165 ? -15.406 -32.406 -10.867 1 95.62 165 LEU B C 1
ATOM 3165 O O . LEU B 1 165 ? -16.109 -32.438 -9.859 1 95.62 165 LEU B O 1
ATOM 3169 N N . ASP B 1 166 ? -15.789 -31.859 -12 1 95.56 166 ASP B N 1
ATOM 3170 C CA . ASP B 1 166 ? -17.125 -31.281 -12.172 1 95.56 166 ASP B CA 1
ATOM 3171 C C . ASP B 1 166 ? -17.375 -30.172 -11.156 1 95.56 166 ASP B C 1
ATOM 3173 O O . ASP B 1 166 ? -18.453 -30.109 -10.562 1 95.56 166 ASP B O 1
ATOM 3177 N N . ILE B 1 167 ? -16.312 -29.469 -10.875 1 96.81 167 ILE B N 1
ATOM 3178 C CA . ILE B 1 167 ? -16.438 -28.297 -10 1 96.81 167 ILE B CA 1
ATOM 3179 C C . ILE B 1 167 ? -16.938 -27.109 -10.797 1 96.81 167 ILE B C 1
ATOM 3181 O O . ILE B 1 167 ? -16.328 -26.719 -11.797 1 96.81 167 ILE B O 1
ATOM 3185 N N . ALA B 1 168 ? -18.047 -26.547 -10.336 1 94.12 168 ALA B N 1
ATOM 3186 C CA . ALA B 1 168 ? -18.672 -25.406 -11.016 1 94.12 168 ALA B CA 1
ATOM 3187 C C . ALA B 1 168 ? -17.828 -24.141 -10.836 1 94.12 168 ALA B C 1
ATOM 3189 O O . ALA B 1 168 ? -17.484 -23.781 -9.711 1 94.12 168 ALA B O 1
ATOM 3190 N N . HIS B 1 169 ? -17.516 -23.484 -11.945 1 95.19 169 HIS B N 1
ATOM 3191 C CA . HIS B 1 169 ? -16.781 -22.219 -11.969 1 95.19 169 HIS B CA 1
ATOM 3192 C C . HIS B 1 169 ? -16.922 -21.516 -13.312 1 95.19 169 HIS B C 1
ATOM 3194 O O . HIS B 1 169 ? -16.953 -22.172 -14.359 1 95.19 169 HIS B O 1
ATOM 3200 N N . ASP B 1 170 ? -17.078 -20.234 -13.219 1 94.12 170 ASP B N 1
ATOM 3201 C CA . ASP B 1 170 ? -17.078 -19.453 -14.445 1 94.12 170 ASP B CA 1
ATOM 3202 C C . ASP B 1 170 ? -15.656 -19.125 -14.898 1 94.12 170 ASP B C 1
ATOM 3204 O O . ASP B 1 170 ? -15.109 -18.078 -14.539 1 94.12 170 ASP B O 1
ATOM 3208 N N . PHE B 1 171 ? -15.125 -20 -15.711 1 93 171 PHE B N 1
ATOM 3209 C CA . PHE B 1 171 ? -13.734 -19.875 -16.141 1 93 171 PHE B CA 1
ATOM 3210 C C . PHE B 1 171 ? -13.57 -18.734 -17.125 1 93 171 PHE B C 1
ATOM 3212 O O . PHE B 1 171 ? -12.445 -18.297 -17.406 1 93 171 PHE B O 1
ATOM 3219 N N . ASP B 1 172 ? -14.633 -18.25 -17.656 1 85.94 172 ASP B N 1
ATOM 3220 C CA . ASP B 1 172 ? -14.578 -17.219 -18.688 1 85.94 172 ASP B CA 1
ATOM 3221 C C . ASP B 1 172 ? -14.742 -15.828 -18.078 1 85.94 172 ASP B C 1
ATOM 3223 O O . ASP B 1 172 ? -14.633 -14.82 -18.781 1 85.94 172 ASP B O 1
ATOM 3227 N N . ALA B 1 173 ? -14.93 -15.875 -16.766 1 83.75 173 ALA B N 1
ATOM 3228 C CA . ALA B 1 173 ? -15.016 -14.578 -16.094 1 83.75 173 ALA B CA 1
ATOM 3229 C C . ALA B 1 173 ? -13.672 -13.859 -16.125 1 83.75 173 ALA B C 1
ATOM 3231 O O . ALA B 1 173 ? -12.633 -14.445 -15.797 1 83.75 173 ALA B O 1
ATOM 3232 N N . THR B 1 174 ? -13.672 -12.711 -16.719 1 77.81 174 THR B N 1
ATOM 3233 C CA . THR B 1 174 ? -12.445 -11.922 -16.719 1 77.81 174 THR B CA 1
ATOM 3234 C C . THR B 1 174 ? -12.266 -11.203 -15.383 1 77.81 174 THR B C 1
ATOM 3236 O O . THR B 1 174 ? -13.156 -10.477 -14.938 1 77.81 174 THR B O 1
ATOM 3239 N N . PRO B 1 175 ? -11.219 -11.625 -14.797 1 75 175 PRO B N 1
ATOM 3240 C CA . PRO B 1 175 ? -10.992 -10.859 -13.57 1 75 175 PRO B CA 1
ATOM 3241 C C . PRO B 1 175 ? -11.008 -9.352 -13.805 1 75 175 PRO B C 1
ATOM 3243 O O . PRO B 1 175 ? -10.75 -8.891 -14.93 1 75 175 PRO B O 1
ATOM 3246 N N . SER B 1 176 ? -11.5 -8.711 -12.828 1 74.75 176 SER B N 1
ATOM 3247 C CA . SER B 1 176 ? -11.484 -7.258 -12.945 1 74.75 176 SER B CA 1
ATOM 3248 C C . SER B 1 176 ? -10.094 -6.754 -13.344 1 74.75 176 SER B C 1
ATOM 3250 O O . SER B 1 176 ? -9.086 -7.242 -12.836 1 74.75 176 SER B O 1
ATOM 3252 N N . ASN B 1 177 ? -10.102 -5.922 -14.328 1 78.94 177 ASN B N 1
ATOM 3253 C CA . ASN B 1 177 ? -8.852 -5.348 -14.812 1 78.94 177 ASN B CA 1
ATOM 3254 C C . ASN B 1 177 ? -8.156 -4.527 -13.727 1 78.94 177 ASN B C 1
ATOM 3256 O O . ASN B 1 177 ? -8.742 -3.588 -13.188 1 78.94 177 ASN B O 1
ATOM 3260 N N . ILE B 1 178 ? -7.016 -5.043 -13.289 1 83.44 178 ILE B N 1
ATOM 3261 C CA . ILE B 1 178 ? -6.211 -4.27 -12.344 1 83.44 178 ILE B CA 1
ATOM 3262 C C . ILE B 1 178 ? -5.414 -3.209 -13.102 1 83.44 178 ILE B C 1
ATOM 3264 O O . ILE B 1 178 ? -4.629 -3.533 -13.992 1 83.44 178 ILE B O 1
ATOM 3268 N N . VAL B 1 179 ? -5.715 -1.995 -12.805 1 85.44 179 VAL B N 1
ATOM 3269 C CA . VAL B 1 179 ? -5.023 -0.881 -13.445 1 85.44 179 VAL B CA 1
ATOM 3270 C C . VAL B 1 179 ? -4.062 -0.231 -12.453 1 85.44 179 VAL B C 1
ATOM 3272 O O . VAL B 1 179 ? -4.469 0.184 -11.367 1 85.44 179 VAL B O 1
ATOM 3275 N N . PHE B 1 180 ? -2.83 -0.211 -12.891 1 90.88 180 PHE B N 1
ATOM 3276 C CA . PHE B 1 180 ? -1.821 0.462 -12.078 1 90.88 180 PHE B CA 1
ATOM 3277 C C . PHE B 1 180 ? -1.631 1.902 -12.539 1 90.88 180 PHE B C 1
ATOM 3279 O O . PHE B 1 180 ? -1.826 2.215 -13.719 1 90.88 180 PHE B O 1
ATOM 3286 N N . ALA B 1 181 ? -1.262 2.695 -11.617 1 91.25 181 ALA B N 1
ATOM 3287 C CA . ALA B 1 181 ? -0.939 4.082 -11.953 1 91.25 181 ALA B CA 1
ATOM 3288 C C . ALA B 1 181 ? 0.246 4.152 -12.914 1 91.25 181 ALA B C 1
ATOM 3290 O O . ALA B 1 181 ? 1.198 3.377 -12.789 1 91.25 181 ALA B O 1
ATOM 3291 N N . ASN B 1 182 ? 0.021 5.078 -13.836 1 91 182 ASN B N 1
ATOM 3292 C CA . ASN B 1 182 ? 1.142 5.32 -14.742 1 91 182 ASN B CA 1
ATOM 3293 C C . ASN B 1 182 ? 2.256 6.105 -14.055 1 91 182 ASN B C 1
ATOM 3295 O O . ASN B 1 182 ? 2.051 7.25 -13.641 1 91 182 ASN B O 1
ATOM 3299 N N . ASN B 1 183 ? 3.346 5.48 -13.781 1 93.19 183 ASN B N 1
ATOM 3300 C CA . ASN B 1 183 ? 4.531 6.055 -13.148 1 93.19 183 ASN B CA 1
ATOM 3301 C C . ASN B 1 183 ? 5.812 5.457 -13.727 1 93.19 183 ASN B C 1
ATOM 3303 O O . ASN B 1 183 ? 6 4.238 -13.711 1 93.19 183 ASN B O 1
ATOM 3307 N N . GLN B 1 184 ? 6.656 6.332 -14.195 1 92.44 184 GLN B N 1
ATOM 3308 C CA . GLN B 1 184 ? 7.836 5.836 -14.906 1 92.44 184 GLN B CA 1
ATOM 3309 C C . GLN B 1 184 ? 9.07 5.863 -14 1 92.44 184 GLN B C 1
ATOM 3311 O O . GLN B 1 184 ? 10.164 5.504 -14.43 1 92.44 184 GLN B O 1
ATOM 3316 N N . ASN B 1 185 ? 8.891 6.281 -12.789 1 95.62 185 ASN B N 1
ATOM 3317 C CA . ASN B 1 185 ? 10.016 6.367 -11.867 1 95.62 185 ASN B CA 1
ATOM 3318 C C . ASN B 1 185 ? 10.594 4.988 -11.555 1 95.62 185 ASN B C 1
ATOM 3320 O O . ASN B 1 185 ? 9.852 4.055 -11.25 1 95.62 185 ASN B O 1
ATOM 3324 N N . HIS B 1 186 ? 11.883 4.914 -11.539 1 94.88 186 HIS B N 1
ATOM 3325 C CA . HIS B 1 186 ? 12.57 3.635 -11.398 1 94.88 186 HIS B CA 1
ATOM 3326 C C . HIS B 1 186 ? 12.32 3.02 -10.023 1 94.88 186 HIS B C 1
ATOM 3328 O O . HIS B 1 186 ? 12.07 1.816 -9.914 1 94.88 186 HIS B O 1
ATOM 3334 N N . SER B 1 187 ? 12.422 3.832 -9.008 1 94.19 187 SER B N 1
ATOM 3335 C CA . SER B 1 187 ? 12.195 3.324 -7.66 1 94.19 187 SER B CA 1
ATOM 3336 C C . SER B 1 187 ? 10.773 2.803 -7.496 1 94.19 187 SER B C 1
ATOM 3338 O O . SER B 1 187 ? 10.555 1.744 -6.898 1 94.19 187 SER B O 1
ATOM 3340 N N . TYR B 1 188 ? 9.875 3.479 -8.039 1 96.44 188 TYR B N 1
ATOM 3341 C CA . TYR B 1 188 ? 8.469 3.096 -7.977 1 96.44 188 TYR B CA 1
ATOM 3342 C C . TYR B 1 188 ? 8.234 1.766 -8.688 1 96.44 188 TYR B C 1
ATOM 3344 O O . TYR B 1 188 ? 7.641 0.849 -8.117 1 96.44 188 TYR B O 1
ATOM 3352 N N . LEU B 1 189 ? 8.703 1.671 -9.875 1 97.12 189 LEU B N 1
ATOM 3353 C CA . LEU B 1 189 ? 8.5 0.466 -10.672 1 97.12 189 LEU B CA 1
ATOM 3354 C C . LEU B 1 189 ? 9.18 -0.735 -10.016 1 97.12 189 LEU B C 1
ATOM 3356 O O . LEU B 1 189 ? 8.609 -1.825 -9.969 1 97.12 189 LEU B O 1
ATOM 3360 N N . ASN B 1 190 ? 10.391 -0.493 -9.453 1 97.31 190 ASN B N 1
ATOM 3361 C CA . ASN B 1 190 ? 11.078 -1.576 -8.766 1 97.31 190 ASN B CA 1
ATOM 3362 C C . ASN B 1 190 ? 10.305 -2.051 -7.539 1 97.31 190 ASN B C 1
ATOM 3364 O O . ASN B 1 190 ? 10.188 -3.254 -7.301 1 97.31 190 ASN B O 1
ATOM 3368 N N . MET B 1 191 ? 9.773 -1.112 -6.863 1 97.12 191 MET B N 1
ATOM 3369 C CA . MET B 1 191 ? 9.023 -1.467 -5.664 1 97.12 191 MET B CA 1
ATOM 3370 C C . MET B 1 191 ? 7.734 -2.197 -6.023 1 97.12 191 MET B C 1
ATOM 3372 O O . MET B 1 191 ? 7.336 -3.143 -5.34 1 97.12 191 MET B O 1
ATOM 3376 N N . ARG B 1 192 ? 7.074 -1.756 -7.078 1 97.25 192 ARG B N 1
ATOM 3377 C CA . ARG B 1 192 ? 5.852 -2.428 -7.496 1 97.25 192 ARG B CA 1
ATOM 3378 C C . ARG B 1 192 ? 6.137 -3.857 -7.945 1 97.25 192 ARG B C 1
ATOM 3380 O O . ARG B 1 192 ? 5.434 -4.789 -7.551 1 97.25 192 ARG B O 1
ATOM 3387 N N . ILE B 1 193 ? 7.18 -4.035 -8.742 1 98.31 193 ILE B N 1
ATOM 3388 C CA . ILE B 1 193 ? 7.547 -5.375 -9.18 1 98.31 193 ILE B CA 1
ATOM 3389 C C . ILE B 1 193 ? 7.883 -6.242 -7.969 1 98.31 193 ILE B C 1
ATOM 3391 O O . ILE B 1 193 ? 7.445 -7.391 -7.879 1 98.31 193 ILE B O 1
ATOM 3395 N N . LEU B 1 194 ? 8.656 -5.691 -7.004 1 98.44 194 LEU B N 1
ATOM 3396 C CA . LEU B 1 194 ? 8.992 -6.43 -5.793 1 98.44 194 LEU B CA 1
ATOM 3397 C C . LEU B 1 194 ? 7.727 -6.863 -5.055 1 98.44 194 LEU B C 1
ATOM 3399 O O . LEU B 1 194 ? 7.629 -8.008 -4.605 1 98.44 194 LEU B O 1
ATOM 3403 N N . TYR B 1 195 ? 6.816 -5.984 -4.953 1 98 195 TYR B N 1
ATOM 3404 C CA . TYR B 1 195 ? 5.57 -6.281 -4.254 1 98 195 TYR B CA 1
ATOM 3405 C C . TYR B 1 195 ? 4.832 -7.438 -4.918 1 98 195 TYR B C 1
ATOM 3407 O O . TYR B 1 195 ? 4.367 -8.359 -4.242 1 98 195 TYR B O 1
ATOM 3415 N N . ILE B 1 196 ? 4.715 -7.332 -6.211 1 97.94 196 ILE B N 1
ATOM 3416 C CA . ILE B 1 196 ? 4.008 -8.352 -6.98 1 97.94 196 ILE B CA 1
ATOM 3417 C C . ILE B 1 196 ? 4.691 -9.703 -6.797 1 97.94 196 ILE B C 1
ATOM 3419 O O . ILE B 1 196 ? 4.027 -10.711 -6.535 1 97.94 196 ILE B O 1
ATOM 3423 N N . LEU B 1 197 ? 6.023 -9.719 -6.926 1 98.56 197 LEU B N 1
ATOM 3424 C CA . LEU B 1 197 ? 6.781 -10.953 -6.746 1 98.56 197 LEU B CA 1
ATOM 3425 C C . LEU B 1 197 ? 6.609 -11.492 -5.328 1 98.56 197 LEU B C 1
ATOM 3427 O O . LEU B 1 197 ? 6.465 -12.703 -5.133 1 98.56 197 LEU B O 1
ATOM 3431 N N . GLN B 1 198 ? 6.586 -10.617 -4.363 1 98.19 198 GLN B N 1
ATOM 3432 C CA . GLN B 1 198 ? 6.43 -11.008 -2.965 1 98.19 198 GLN B CA 1
ATOM 3433 C C . GLN B 1 198 ? 5.066 -11.648 -2.721 1 98.19 198 GLN B C 1
ATOM 3435 O O . GLN B 1 198 ? 4.973 -12.719 -2.121 1 98.19 198 GLN B O 1
ATOM 3440 N N . GLU B 1 199 ? 4.035 -11.008 -3.209 1 97.94 199 GLU B N 1
ATOM 3441 C CA . GLU B 1 199 ? 2.686 -11.523 -2.998 1 97.94 199 GLU B CA 1
ATOM 3442 C C . GLU B 1 199 ? 2.484 -12.859 -3.709 1 97.94 199 GLU B C 1
ATOM 3444 O O . GLU B 1 199 ? 1.817 -13.75 -3.186 1 97.94 199 GLU B O 1
ATOM 3449 N N . LEU B 1 200 ? 3.033 -12.922 -4.914 1 98.5 200 LEU B N 1
ATOM 3450 C CA . LEU B 1 200 ? 2.938 -14.211 -5.598 1 98.5 200 LEU B CA 1
ATOM 3451 C C . LEU B 1 200 ? 3.65 -15.297 -4.809 1 98.5 200 LEU B C 1
ATOM 3453 O O . LEU B 1 200 ? 3.123 -16.406 -4.652 1 98.5 200 LEU B O 1
ATOM 3457 N N . ASN B 1 201 ? 4.836 -15 -4.32 1 98.06 201 ASN B N 1
ATOM 3458 C CA . ASN B 1 201 ? 5.586 -15.945 -3.494 1 98.06 201 ASN B CA 1
ATOM 3459 C C . ASN B 1 201 ? 4.758 -16.438 -2.307 1 98.06 201 ASN B C 1
ATOM 3461 O O . ASN B 1 201 ? 4.695 -17.641 -2.041 1 98.06 201 ASN B O 1
ATOM 3465 N N . ASP B 1 202 ? 4.129 -15.523 -1.706 1 97.12 202 ASP B N 1
ATOM 3466 C CA . ASP B 1 202 ? 3.379 -15.82 -0.49 1 97.12 202 ASP B CA 1
ATOM 3467 C C . ASP B 1 202 ? 2.129 -16.641 -0.801 1 97.12 202 ASP B C 1
ATOM 3469 O O . ASP B 1 202 ? 1.62 -17.359 0.064 1 97.12 202 ASP B O 1
ATOM 3473 N N . ASN B 1 203 ? 1.654 -16.562 -2.01 1 97.12 203 ASN B N 1
ATOM 3474 C CA . ASN B 1 203 ? 0.431 -17.266 -2.383 1 97.12 203 ASN B CA 1
ATOM 3475 C C . ASN B 1 203 ? 0.729 -18.672 -2.922 1 97.12 203 ASN B C 1
ATOM 3477 O O . ASN B 1 203 ? -0.163 -19.516 -2.988 1 97.12 203 ASN B O 1
ATOM 3481 N N . LEU B 1 204 ? 1.966 -18.906 -3.367 1 98.06 204 LEU B N 1
ATOM 3482 C CA . LEU B 1 204 ? 2.289 -20.156 -4.039 1 98.06 204 LEU B CA 1
ATOM 3483 C C . LEU B 1 204 ? 2.4 -21.297 -3.031 1 98.06 204 LEU B C 1
ATOM 3485 O O . LEU B 1 204 ? 1.901 -22.406 -3.277 1 98.06 204 LEU B O 1
ATOM 3489 N N . SER B 1 205 ? 2.939 -21 -1.916 1 96.38 205 SER B N 1
ATOM 3490 C CA . SER B 1 205 ? 3.15 -22.062 -0.932 1 96.38 205 SER B CA 1
ATOM 3491 C C . SER B 1 205 ? 1.824 -22.625 -0.436 1 96.38 205 SER B C 1
ATOM 3493 O O . SER B 1 205 ? 1.608 -23.844 -0.475 1 96.38 205 SER B O 1
ATOM 3495 N N . PRO B 1 206 ? 0.965 -21.781 -0.003 1 97.56 206 PRO B N 1
ATOM 3496 C CA . PRO B 1 206 ? -0.333 -22.312 0.414 1 97.56 206 PRO B CA 1
ATOM 3497 C C . PRO B 1 206 ? -1.062 -23.047 -0.715 1 97.56 206 PRO B C 1
ATOM 3499 O O . PRO B 1 206 ? -1.743 -24.047 -0.473 1 97.56 206 PRO B O 1
ATOM 3502 N N . ALA B 1 207 ? -0.989 -22.547 -1.916 1 98.25 207 ALA B N 1
ATOM 3503 C CA . ALA B 1 207 ? -1.624 -23.219 -3.047 1 98.25 207 ALA B CA 1
ATOM 3504 C C . ALA B 1 207 ? -1.062 -24.625 -3.232 1 98.25 207 ALA B C 1
ATOM 3506 O O . ALA B 1 207 ? -1.819 -25.594 -3.365 1 98.25 207 ALA B O 1
ATOM 3507 N N . LEU B 1 208 ? 0.234 -24.719 -3.244 1 98.25 208 LEU B N 1
ATOM 3508 C CA . LEU B 1 208 ? 0.906 -26.016 -3.416 1 98.25 208 LEU B CA 1
ATOM 3509 C C . LEU B 1 208 ? 0.519 -26.984 -2.307 1 98.25 208 LEU B C 1
ATOM 3511 O O . LEU B 1 208 ? 0.231 -28.156 -2.57 1 98.25 208 LEU B O 1
ATOM 3515 N N . GLU B 1 209 ? 0.481 -26.5 -1.108 1 97.5 209 GLU B N 1
ATOM 3516 C CA . GLU B 1 209 ? 0.093 -27.312 0.036 1 97.5 209 GLU B CA 1
ATOM 3517 C C . GLU B 1 209 ? -1.321 -27.859 -0.132 1 97.5 209 GLU B C 1
ATOM 3519 O O . GLU B 1 209 ? -1.563 -29.047 0.095 1 97.5 209 GLU B O 1
ATOM 3524 N N . ASP B 1 210 ? -2.189 -27.031 -0.517 1 98.25 210 ASP B N 1
ATOM 3525 C CA . ASP B 1 210 ? -3.584 -27.438 -0.675 1 98.25 210 ASP B CA 1
ATOM 3526 C C . ASP B 1 210 ? -3.748 -28.406 -1.84 1 98.25 210 ASP B C 1
ATOM 3528 O O . ASP B 1 210 ? -4.516 -29.375 -1.75 1 98.25 210 ASP B O 1
ATOM 3532 N N . PHE B 1 211 ? -3.049 -28.156 -2.916 1 98.44 211 PHE B N 1
ATOM 3533 C CA . PHE B 1 211 ? -3.111 -29.078 -4.051 1 98.44 211 PHE B CA 1
ATOM 3534 C C . PHE B 1 211 ? -2.617 -30.469 -3.654 1 98.44 211 PHE B C 1
ATOM 3536 O O . PHE B 1 211 ? -3.205 -31.469 -4.047 1 98.44 211 PHE B O 1
ATOM 3543 N N . LEU B 1 212 ? -1.523 -30.484 -2.938 1 97.56 212 LEU B N 1
ATOM 3544 C CA . LEU B 1 212 ? -0.971 -31.75 -2.459 1 97.56 212 LEU B CA 1
ATOM 3545 C C . LEU B 1 212 ? -1.964 -32.469 -1.55 1 97.56 212 LEU B C 1
ATOM 3547 O O . LEU B 1 212 ? -2.164 -33.688 -1.675 1 97.56 212 LEU B O 1
ATOM 3551 N N . LYS B 1 213 ? -2.5 -31.75 -0.64 1 97.19 213 LYS B N 1
ATOM 3552 C CA . LYS B 1 213 ? -3.514 -32.281 0.26 1 97.19 213 LYS B CA 1
ATOM 3553 C C . LYS B 1 213 ? -4.645 -32.969 -0.523 1 97.19 213 LYS B C 1
ATOM 3555 O O . LYS B 1 213 ? -5.012 -34.094 -0.247 1 97.19 213 LYS B O 1
ATOM 3560 N N . PHE B 1 214 ? -5.188 -32.281 -1.492 1 97.75 214 PHE B N 1
ATOM 3561 C CA . PHE B 1 214 ? -6.312 -32.812 -2.264 1 97.75 214 PHE B CA 1
ATOM 3562 C C . PHE B 1 214 ? -5.875 -34 -3.127 1 97.75 214 PHE B C 1
ATOM 3564 O O . PHE B 1 214 ? -6.645 -34.938 -3.328 1 97.75 214 PHE B O 1
ATOM 3571 N N . MET B 1 215 ? -4.676 -33.906 -3.691 1 96.75 215 MET B N 1
ATOM 3572 C CA . MET B 1 215 ? -4.156 -35.031 -4.445 1 96.75 215 MET B CA 1
ATOM 3573 C C . MET B 1 215 ? -4.199 -36.312 -3.609 1 96.75 215 MET B C 1
ATOM 3575 O O . MET B 1 215 ? -4.609 -37.375 -4.098 1 96.75 215 MET B O 1
ATOM 3579 N N . ASP B 1 216 ? -3.879 -36.188 -2.367 1 94.62 216 ASP B N 1
ATOM 3580 C CA . ASP B 1 216 ? -3.762 -37.344 -1.457 1 94.62 216 ASP B CA 1
ATOM 3581 C C . ASP B 1 216 ? -5.137 -37.906 -1.097 1 94.62 216 ASP B C 1
ATOM 3583 O O . ASP B 1 216 ? -5.246 -39 -0.587 1 94.62 216 ASP B O 1
ATOM 3587 N N . THR B 1 217 ? -6.168 -37.156 -1.306 1 94 217 THR B N 1
ATOM 3588 C CA . THR B 1 217 ? -7.512 -37.625 -1.018 1 94 217 THR B CA 1
ATOM 3589 C C . THR B 1 217 ? -8.023 -38.531 -2.143 1 94 217 THR B C 1
ATOM 3591 O O . THR B 1 217 ? -9.039 -39.188 -1.993 1 94 217 THR B O 1
ATOM 3594 N N . HIS B 1 218 ? -7.379 -38.5 -3.285 1 93.62 218 HIS B N 1
ATOM 3595 C CA . HIS B 1 218 ? -7.773 -39.312 -4.426 1 93.62 218 HIS B CA 1
ATOM 3596 C C . HIS B 1 218 ? -6.883 -40.562 -4.551 1 93.62 218 HIS B C 1
ATOM 3598 O O . HIS B 1 218 ? -5.676 -40.469 -4.309 1 93.62 218 HIS B O 1
ATOM 3604 N N . GLU B 1 219 ? -7.543 -41.625 -4.91 1 89.25 219 GLU B N 1
ATOM 3605 C CA . GLU B 1 219 ? -6.793 -42.875 -5.078 1 89.25 219 GLU B CA 1
ATOM 3606 C C . GLU B 1 219 ? -5.875 -42.812 -6.293 1 89.25 219 GLU B C 1
ATOM 3608 O O . GLU B 1 219 ? -6.297 -42.375 -7.371 1 89.25 219 GLU B O 1
ATOM 3613 N N . GLN B 1 220 ? -4.621 -43.156 -6.027 1 89.12 220 GLN B N 1
ATOM 3614 C CA . GLN B 1 220 ? -3.686 -43.25 -7.145 1 89.12 220 GLN B CA 1
ATOM 3615 C C . GLN B 1 220 ? -4.023 -44.406 -8.07 1 89.12 220 GLN B C 1
ATOM 3617 O O . GLN B 1 220 ? -4.145 -45.531 -7.617 1 89.12 220 GLN B O 1
ATOM 3622 N N . PRO B 1 221 ? -4.219 -44.031 -9.281 1 86.19 221 PRO B N 1
ATOM 3623 C CA . PRO B 1 221 ? -4.547 -45.125 -10.188 1 86.19 221 PRO B CA 1
ATOM 3624 C C . PRO B 1 221 ? -3.387 -46.125 -10.383 1 86.19 221 PRO B C 1
ATOM 3626 O O . PRO B 1 221 ? -2.223 -45.719 -10.297 1 86.19 221 PRO B O 1
ATOM 3629 N N . SER B 1 222 ? -3.785 -47.5 -10.484 1 80.62 222 SER B N 1
ATOM 3630 C CA . SER B 1 222 ? -2.793 -48.531 -10.719 1 80.62 222 SER B CA 1
ATOM 3631 C C . SER B 1 222 ? -2.059 -48.312 -12.039 1 80.62 222 SER B C 1
ATOM 3633 O O . SER B 1 222 ? -2.635 -47.781 -12.992 1 80.62 222 SER B O 1
ATOM 3635 N N . SER B 1 223 ? -0.712 -48.375 -12.047 1 66.12 223 SER B N 1
ATOM 3636 C CA . SER B 1 223 ? 0.118 -48.219 -13.234 1 66.12 223 SER B CA 1
ATOM 3637 C C . SER B 1 223 ? -0.369 -49.125 -14.367 1 66.12 223 SER B C 1
ATOM 3639 O O . SER B 1 223 ? -0.915 -50.219 -14.117 1 66.12 223 SER B O 1
#

pLDDT: mean 84.86, std 23.26, range [21.27, 98.88]

Radius of gyration: 42.55 Å; Cα contacts (8 Å, |Δi|>4): 388; chains: 2; bounding box: 58×117×207 Å